Protein AF-A0A8T6RR14-F1 (afdb_monomer)

Secondary structure (DSSP, 8-state):
-TTS-HHHHHHHHHHHHHHHHHHHHHHHHHS---EEEEEE-S-----TT-SEEEEEE----TT---EEEEEEEEE--TT--EEEEEEEHHHHHHHHHH--GGG---SEEEEGGGS-S-SSEEEEE----SS--SEEEEEEESS------EEEEEEEEE-THHHHHHHHHHHHHHHHHHHHHHH--HHHHHHHHHHHHHHHHHHHHHHHTTS-GGG-HHHHHHHHHTT-----HIIIIIHHHHHHHHTTPPTTSTTSTT--S-HHHHHHHHHHHTSSS-GGGGGHHHHHHHHHHHHHHHHHHHHHH--HHHHHHHHHHHHT-HIIIIIIIIS--THHHHHHHHHHHHHHHHTT-HHHHHHHHHHHHHH-GGGGGHHHHHHHHHHHHSTT--HHHHHHHHHHHHHHHHHHHHHHHHHHHHHHHHHHIIIIII---S-HHHHHS---STTSPBPHHHHHHHTT--HHHHHHHHHHHHTTHHHHHHHHHHHHHHHHHHHHHHHH--S--THHHHHHHHHHHHHHHHHHHHHHHH-TT-B-GGGGGGTHHHHHHS--GGGS-THHHHH-TT------GGGGHHHHHHHHHHHS-HHHHHHHHHHHHHHHHHHHHHHHHHHHHHHHHHHHHHTS----

Foldseek 3Di:
DVPDDPVVVLVVLLVQLVVLQVQLQVLCLLQPWAKDKDFPPPFPQDPLVAQKDKDKDFPPNPQAWKFKFKWKKKQDAPPWKKKKFKAFPVLVVVCVPVVDPVPGDTLDIDTPVPDPDDRMDGDGDGDTDTPGGIIMIMMGTPPSDSDGMGMMMIMIMDDPSNLVSLVSQLSSLLSNLVSQLVVDDFLSNLLSVLLSLLSSLLSVLSNCVRPDVVNVCVVVVVCVLLLFLQDLCLSPQLNNLLVCVVVVNDPLDPSNPQQQFALVLSVLLNVQVVPSGHSSSSLVLLSVLLSLLLVLLLLLLCLLQVDRVLSSQLSNLSSPFPLSRPLRRNSSDLLSNLLSLLSVLLSCLSVVVLLVSLLSLLVSCNGPVLSVLCLLLSLVLNLLLPPPDDPVVSVVSSVSSVCSSVVSNCVSCVVCCVPPVPSCCCSHPLVLVDDLVNQLDQPPDSPQADELLNLCVVVPHDPVVSSVLSVCLSVCVQLCVQSVVLSVVLVVVSVVVVVQDPDPDPSVSSLSSLSSLLSQLSNLLSCQHRHSSHHDLSSCSSVSSSCSSCLPLVPSVSVVSNVVVDDDDDDDPSSCVVSVLSVCLSSDNNNVSNVSSVVVVVVSVVSVVVVVVVVVVVSVVVVVVVPPDPDD

Mean predicted aligned error: 7.52 Å

Solvent-accessible surface area (backbone atoms only — not comparable to full-atom values): 33334 Å² total; per-residue (Å²): 126,91,82,67,54,71,70,54,56,41,51,50,40,33,51,54,12,49,49,28,30,51,54,14,48,50,46,41,54,77,56,52,45,52,67,50,48,52,68,50,81,63,68,55,76,60,51,94,89,40,62,49,46,80,44,81,46,72,74,84,57,90,92,52,72,37,34,46,32,41,43,40,38,32,38,44,60,100,83,59,52,39,38,39,34,35,24,41,51,68,40,47,51,46,40,76,72,65,76,44,75,89,82,49,77,52,80,38,82,45,59,54,86,81,56,86,91,55,83,43,52,75,48,80,46,85,48,76,54,67,74,63,64,40,34,32,42,36,41,33,48,76,66,78,66,92,66,62,49,43,43,33,37,39,36,22,32,36,40,80,65,48,53,57,18,24,50,27,29,26,53,10,34,46,37,28,21,53,30,43,33,72,71,41,64,74,60,58,14,56,48,31,44,38,48,22,56,37,50,26,36,36,30,51,32,60,46,50,63,50,51,55,70,87,77,34,55,71,62,46,52,53,30,59,78,33,46,44,82,80,70,56,52,37,69,60,46,49,50,31,51,26,54,39,43,76,72,67,48,62,86,54,37,85,84,43,72,87,55,59,55,23,65,52,38,57,57,53,37,25,59,36,56,70,40,98,52,45,69,66,45,44,40,46,61,21,42,53,21,44,54,50,34,33,51,47,43,24,51,44,35,30,71,62,40,75,33,64,68,58,10,42,48,25,20,48,50,32,47,70,21,55,44,40,41,44,33,25,24,39,51,38,37,75,48,24,43,28,38,23,27,44,54,49,14,54,42,27,44,73,72,68,38,49,68,58,13,29,36,32,34,18,53,10,24,26,36,31,62,75,46,53,72,49,48,67,56,53,51,52,50,56,52,63,57,52,73,90,62,52,71,69,55,40,51,52,49,50,52,51,43,51,47,44,22,51,48,42,41,48,63,67,40,40,69,44,52,73,76,38,40,66,44,39,45,41,37,53,71,60,56,64,83,55,49,57,64,64,44,63,49,75,57,84,51,94,85,46,47,49,35,61,38,45,56,45,54,76,73,66,53,57,65,74,56,39,53,51,45,17,49,34,22,58,68,38,47,51,32,52,49,55,49,48,51,53,51,51,52,50,54,51,55,51,51,54,56,64,75,75,52,90,68,94,55,80,71,56,50,58,54,54,52,53,50,49,45,54,50,48,48,53,49,50,50,40,46,34,46,26,33,60,80,20,29,54,78,57,61,48,41,58,40,40,60,44,46,24,70,54,37,50,68,95,39,76,52,51,58,57,53,53,69,44,88,75,68,81,83,72,94,55,80,70,55,44,48,61,49,52,51,45,46,50,45,50,48,29,46,77,83,52,24,56,55,52,52,50,54,52,50,50,51,52,50,53,58,52,50,55,56,55,52,53,53,52,53,53,56,52,52,53,56,50,62,72,64,52,76,82,81,126

pLDDT: mean 83.2, std 13.74, range [46.97, 98.69]

Radius of gyration: 28.28 Å; Cα contacts (8 Å, |Δi|>4): 924; chains: 1; bounding box: 77×68×97 Å

Structure (mmCIF, N/CA/C/O backbone):
data_AF-A0A8T6RR14-F1
#
_entry.id   AF-A0A8T6RR14-F1
#
loop_
_atom_site.group_PDB
_atom_site.id
_atom_site.type_symbol
_atom_site.label_atom_id
_atom_site.label_alt_id
_atom_site.label_comp_id
_atom_site.label_asym_id
_atom_site.label_entity_id
_atom_site.label_seq_id
_atom_site.pdbx_PDB_ins_code
_atom_site.Cartn_x
_atom_site.Cartn_y
_atom_site.Cartn_z
_atom_site.occupancy
_atom_site.B_iso_or_equiv
_atom_site.auth_seq_id
_atom_site.auth_comp_id
_atom_site.auth_asym_id
_atom_site.auth_atom_id
_atom_site.pdbx_PDB_model_num
ATOM 1 N N . MET A 1 1 ? 15.554 -43.488 15.156 1.00 54.38 1 MET A N 1
ATOM 2 C CA . MET A 1 1 ? 15.173 -42.051 15.173 1.00 54.38 1 MET A CA 1
ATOM 3 C C . MET A 1 1 ? 14.606 -41.570 16.519 1.00 54.38 1 MET A C 1
ATOM 5 O O . MET A 1 1 ? 14.441 -40.368 16.680 1.00 54.38 1 MET A O 1
ATOM 9 N N . GLU A 1 2 ? 14.389 -42.436 17.517 1.00 57.50 2 GLU A N 1
ATOM 10 C CA . GLU A 1 2 ? 13.802 -42.056 18.822 1.00 57.50 2 GLU A CA 1
ATOM 11 C C . GLU A 1 2 ? 14.729 -41.247 19.758 1.00 57.50 2 GLU A C 1
ATOM 13 O O . GLU A 1 2 ? 14.264 -40.693 20.749 1.00 57.50 2 GLU A O 1
ATOM 18 N N . GLY A 1 3 ? 16.019 -41.098 19.429 1.00 70.62 3 GLY A N 1
ATOM 19 C CA . GLY A 1 3 ? 16.991 -40.353 20.249 1.00 70.62 3 GLY A CA 1
ATOM 20 C C . GLY A 1 3 ? 17.164 -38.863 19.913 1.00 70.62 3 GLY A C 1
ATOM 21 O O . GLY A 1 3 ? 17.865 -38.151 20.631 1.00 70.62 3 GLY A O 1
ATOM 22 N N . LEU A 1 4 ? 16.562 -38.351 18.830 1.00 73.12 4 LEU A N 1
ATOM 23 C CA . LEU A 1 4 ? 16.718 -36.939 18.459 1.00 73.12 4 LEU A CA 1
ATOM 24 C C . LEU A 1 4 ? 15.768 -36.061 19.279 1.00 73.12 4 LEU A C 1
ATOM 26 O O . LEU A 1 4 ? 14.560 -36.019 19.051 1.00 73.12 4 LEU A O 1
ATOM 30 N N . ASN A 1 5 ? 16.337 -35.307 20.223 1.00 90.69 5 ASN A N 1
ATOM 31 C CA . ASN A 1 5 ? 15.611 -34.309 21.003 1.00 90.69 5 ASN A CA 1
ATOM 32 C C . ASN A 1 5 ? 14.842 -33.360 20.060 1.00 90.69 5 ASN A C 1
ATOM 34 O O . ASN A 1 5 ? 15.451 -32.674 19.236 1.00 90.69 5 ASN A O 1
ATOM 38 N N . LYS A 1 6 ? 13.509 -33.273 20.204 1.00 89.44 6 LYS A N 1
ATOM 39 C CA . LYS A 1 6 ? 12.626 -32.401 19.398 1.00 89.44 6 LYS A CA 1
ATOM 40 C C . LYS A 1 6 ? 13.130 -30.953 19.313 1.00 89.44 6 LYS A C 1
ATOM 42 O O . LYS A 1 6 ? 12.896 -30.276 18.316 1.00 89.44 6 LYS A O 1
ATOM 47 N N . LYS A 1 7 ? 13.838 -30.466 20.341 1.00 87.94 7 LYS A N 1
ATOM 48 C CA . LYS A 1 7 ? 14.460 -29.131 20.358 1.00 87.94 7 LYS A CA 1
ATOM 49 C C . LYS A 1 7 ? 15.581 -28.989 19.320 1.00 87.94 7 LYS A C 1
ATOM 51 O O . LYS A 1 7 ? 15.705 -27.924 18.718 1.00 87.94 7 LYS A O 1
ATOM 56 N N . ASN A 1 8 ? 16.363 -30.043 19.094 1.00 93.56 8 ASN A N 1
ATOM 57 C CA . ASN A 1 8 ? 17.458 -30.048 18.125 1.00 93.56 8 ASN A CA 1
ATOM 58 C C . ASN A 1 8 ? 16.921 -30.042 16.692 1.00 93.56 8 ASN A C 1
ATOM 60 O O . ASN A 1 8 ? 17.394 -29.249 15.888 1.00 93.56 8 ASN A O 1
ATOM 64 N N . ILE A 1 9 ? 15.867 -30.817 16.405 1.00 92.88 9 ILE A N 1
ATOM 65 C CA . ILE A 1 9 ? 15.224 -30.847 15.077 1.00 92.88 9 ILE A CA 1
ATOM 66 C C . ILE A 1 9 ? 14.752 -29.444 14.663 1.00 92.88 9 ILE A C 1
ATOM 68 O O . ILE A 1 9 ? 15.047 -28.991 13.561 1.00 92.88 9 ILE A O 1
ATOM 72 N N . LYS A 1 10 ? 14.086 -28.714 15.570 1.00 92.31 10 LYS A N 1
ATOM 73 C CA . LYS A 1 10 ? 13.610 -27.344 15.299 1.00 92.31 10 LYS A CA 1
ATOM 74 C C . LYS A 1 10 ? 14.753 -26.376 14.988 1.00 92.31 10 LYS A C 1
ATOM 76 O O . LYS A 1 10 ? 14.652 -25.594 14.048 1.00 92.31 10 LYS A O 1
ATOM 81 N N . LYS A 1 11 ? 15.836 -26.421 15.773 1.00 95.19 11 LYS A N 1
ATOM 82 C CA . LYS A 1 11 ? 17.019 -25.573 15.556 1.00 95.19 11 LYS A CA 1
ATOM 83 C C . LYS A 1 11 ? 17.691 -25.880 14.221 1.00 95.19 11 LYS A C 1
ATOM 85 O O . LYS A 1 11 ? 18.004 -24.948 13.492 1.00 95.19 11 LYS A O 1
ATOM 90 N N . ILE A 1 12 ? 17.866 -27.164 13.905 1.00 95.75 12 ILE A N 1
ATOM 91 C CA . ILE A 1 12 ? 18.434 -27.610 12.629 1.00 95.75 12 ILE A CA 1
ATOM 92 C C . ILE A 1 12 ? 17.582 -27.085 11.473 1.00 95.75 12 ILE A C 1
ATOM 94 O O . ILE A 1 12 ? 18.129 -26.477 10.565 1.00 95.75 12 ILE A O 1
ATOM 98 N N . GLY A 1 13 ? 16.253 -27.216 11.539 1.00 96.00 13 GLY A N 1
ATOM 99 C CA . GLY A 1 13 ? 15.366 -26.692 10.498 1.00 96.00 13 GLY A CA 1
ATOM 100 C C . GLY A 1 13 ? 15.483 -25.175 10.298 1.00 96.00 13 GLY A C 1
ATOM 101 O O . GLY A 1 13 ? 15.555 -24.718 9.161 1.00 96.00 13 GLY A O 1
ATOM 102 N N . ILE A 1 14 ? 15.573 -24.387 11.379 1.00 96.69 14 ILE A N 1
ATOM 103 C CA . ILE A 1 14 ? 15.803 -22.932 11.277 1.00 96.69 14 ILE A CA 1
ATOM 104 C C . ILE A 1 14 ? 17.158 -22.638 10.620 1.00 96.69 14 ILE A C 1
ATOM 106 O O . ILE A 1 14 ? 17.216 -21.808 9.720 1.00 96.69 14 ILE A O 1
ATOM 110 N N . ILE A 1 15 ? 18.230 -23.320 11.037 1.00 97.56 15 ILE A N 1
ATOM 111 C CA . ILE A 1 15 ? 19.572 -23.131 10.465 1.00 97.56 15 ILE A CA 1
ATOM 112 C C . ILE A 1 15 ? 19.576 -23.483 8.975 1.00 97.56 15 ILE A C 1
ATOM 114 O O . ILE A 1 15 ? 20.049 -22.686 8.174 1.00 97.56 15 ILE A O 1
ATOM 118 N N . VAL A 1 16 ? 19.003 -24.628 8.592 1.00 97.44 16 VAL A N 1
ATOM 119 C CA . VAL A 1 16 ? 18.897 -25.061 7.188 1.00 97.44 16 VAL A CA 1
ATOM 120 C C . VAL A 1 16 ? 18.146 -24.026 6.355 1.00 97.44 16 VAL A C 1
ATOM 122 O O . VAL A 1 16 ? 18.618 -23.637 5.291 1.00 97.44 16 VAL A O 1
ATOM 125 N N . GLY A 1 17 ? 17.012 -23.524 6.847 1.00 97.19 17 GLY A N 1
ATOM 126 C CA . GLY A 1 17 ? 16.274 -22.500 6.116 1.00 97.19 17 GLY A CA 1
ATOM 127 C C . GLY A 1 17 ? 17.018 -21.159 6.030 1.00 97.19 17 GLY A C 1
ATOM 128 O O . GLY A 1 17 ? 16.932 -20.501 4.998 1.00 97.19 17 GLY A O 1
ATOM 129 N N . ILE A 1 18 ? 17.795 -20.769 7.054 1.00 97.12 18 ILE A N 1
ATOM 130 C CA . ILE A 1 18 ? 18.667 -19.577 6.996 1.00 97.12 18 ILE A CA 1
ATOM 131 C C . ILE A 1 18 ? 19.744 -19.764 5.932 1.00 97.12 18 ILE A C 1
ATOM 133 O O . ILE A 1 18 ? 19.962 -18.853 5.139 1.00 97.12 18 ILE A O 1
ATOM 137 N N . VAL A 1 19 ? 20.378 -20.939 5.887 1.00 97.56 19 VAL A N 1
ATOM 138 C CA . VAL A 1 19 ? 21.362 -21.274 4.852 1.00 97.56 19 VAL A CA 1
ATOM 139 C C . VAL A 1 19 ? 20.723 -21.143 3.471 1.00 97.56 19 VAL A C 1
ATOM 141 O O . VAL A 1 19 ? 21.263 -20.421 2.646 1.00 97.56 19 VAL A O 1
ATOM 144 N N . PHE A 1 20 ? 19.538 -21.719 3.239 1.00 97.12 20 PHE A N 1
ATOM 145 C CA . PHE A 1 20 ? 18.843 -21.576 1.955 1.00 97.12 20 PHE A CA 1
ATOM 146 C C . PHE A 1 20 ? 18.529 -20.122 1.587 1.00 97.12 20 PHE A C 1
ATOM 148 O O . PHE A 1 20 ? 18.784 -19.732 0.449 1.00 97.12 20 PHE A O 1
ATOM 155 N N . ILE A 1 21 ? 18.045 -19.300 2.529 1.00 95.12 21 ILE A N 1
ATOM 156 C CA . ILE A 1 21 ? 17.806 -17.877 2.249 1.00 95.12 21 ILE A CA 1
ATOM 157 C C . ILE A 1 21 ? 19.115 -17.165 1.903 1.00 95.12 21 ILE A C 1
ATOM 159 O O . ILE A 1 21 ? 19.169 -16.462 0.901 1.00 95.12 21 ILE A O 1
ATOM 163 N N . ILE A 1 22 ? 20.170 -17.341 2.703 1.00 94.44 22 ILE A N 1
ATOM 164 C CA . ILE A 1 22 ? 21.459 -16.676 2.474 1.00 94.44 22 ILE A CA 1
ATOM 165 C C . ILE A 1 22 ? 22.046 -17.106 1.130 1.00 94.44 22 ILE A C 1
ATOM 167 O O . ILE A 1 22 ? 22.449 -16.251 0.351 1.00 94.44 22 ILE A O 1
ATOM 171 N N . THR A 1 23 ? 22.048 -18.402 0.818 1.00 94.06 23 THR A N 1
ATOM 172 C CA . THR A 1 23 ? 22.520 -18.914 -0.472 1.00 94.06 23 THR A CA 1
ATOM 173 C C . THR A 1 23 ? 21.694 -18.345 -1.631 1.00 94.06 23 THR A C 1
ATOM 175 O O . THR A 1 23 ? 22.265 -17.886 -2.616 1.00 94.06 23 THR A O 1
ATOM 178 N N . GLY A 1 24 ? 20.364 -18.301 -1.505 1.00 91.88 24 GLY A N 1
ATOM 179 C CA . GLY A 1 24 ? 19.484 -17.703 -2.511 1.00 91.88 24 GLY A CA 1
ATOM 180 C C . GLY A 1 24 ? 19.708 -16.197 -2.703 1.00 91.88 24 GLY A C 1
ATOM 181 O O . GLY A 1 24 ? 19.716 -15.715 -3.837 1.00 91.88 24 GLY A O 1
ATOM 182 N N . LEU A 1 25 ? 19.955 -15.455 -1.617 1.00 89.69 25 LEU A N 1
ATOM 183 C CA . LEU A 1 25 ? 20.309 -14.034 -1.669 1.00 89.69 25 LEU A CA 1
ATOM 184 C C . LEU A 1 25 ? 21.674 -13.828 -2.328 1.00 89.69 25 LEU A C 1
ATOM 186 O O . LEU A 1 25 ? 21.777 -12.991 -3.215 1.00 89.69 25 LEU A O 1
ATOM 190 N N . ILE A 1 26 ? 22.686 -14.617 -1.956 1.00 89.12 26 ILE A N 1
ATOM 191 C CA . ILE A 1 26 ? 24.033 -14.551 -2.539 1.00 89.12 26 ILE A CA 1
ATOM 192 C C . ILE A 1 26 ? 23.972 -14.779 -4.050 1.00 89.12 26 ILE A C 1
ATOM 194 O O . ILE A 1 26 ? 24.541 -13.996 -4.808 1.00 89.12 26 ILE A O 1
ATOM 198 N N . PHE A 1 27 ? 23.246 -15.803 -4.504 1.00 86.50 27 PHE A N 1
ATOM 199 C CA . PHE A 1 27 ? 23.068 -16.036 -5.936 1.00 86.50 27 PHE A CA 1
ATOM 200 C C . PHE A 1 27 ? 22.351 -14.870 -6.626 1.00 86.50 27 PHE A C 1
ATOM 202 O O . PHE A 1 27 ? 22.783 -14.463 -7.697 1.00 86.50 27 PHE A O 1
ATOM 209 N N . ASN A 1 28 ? 21.322 -14.286 -6.002 1.00 82.50 28 ASN A N 1
ATOM 210 C CA . ASN A 1 28 ? 20.652 -13.089 -6.526 1.00 82.50 28 ASN A CA 1
ATOM 211 C C . ASN A 1 28 ? 21.573 -11.861 -6.596 1.00 82.50 28 ASN A C 1
ATOM 213 O O . ASN A 1 28 ? 21.424 -11.048 -7.501 1.00 82.50 28 ASN A O 1
ATOM 217 N N . THR A 1 29 ? 22.496 -11.694 -5.645 1.00 81.12 29 THR A N 1
ATOM 218 C CA . THR A 1 29 ? 23.400 -10.534 -5.606 1.00 81.12 29 THR A CA 1
ATOM 219 C C . THR A 1 29 ? 24.615 -10.687 -6.516 1.00 81.12 29 THR A C 1
ATOM 221 O O . THR A 1 29 ? 25.064 -9.698 -7.078 1.00 81.12 29 THR A O 1
ATOM 224 N N . ILE A 1 30 ? 25.159 -11.904 -6.655 1.00 79.75 30 ILE A N 1
ATOM 225 C CA . ILE A 1 30 ? 26.333 -12.182 -7.504 1.00 79.75 30 ILE A CA 1
ATOM 226 C C . ILE A 1 30 ? 25.938 -12.258 -8.979 1.00 79.75 30 ILE A C 1
ATOM 228 O O . ILE A 1 30 ? 26.713 -11.857 -9.843 1.00 79.75 30 ILE A O 1
ATOM 232 N N . LEU A 1 31 ? 24.734 -12.756 -9.266 1.00 70.62 31 LEU A N 1
ATOM 233 C CA . LEU A 1 31 ? 24.168 -12.840 -10.609 1.00 70.62 31 LEU A CA 1
ATOM 234 C C . LEU A 1 31 ? 22.990 -11.868 -10.706 1.00 70.62 31 LEU A C 1
ATOM 236 O O . LEU A 1 31 ? 21.848 -12.325 -10.829 1.00 70.62 31 LEU A O 1
ATOM 240 N N . PRO A 1 32 ? 23.224 -10.547 -10.566 1.00 60.16 32 PRO A N 1
ATOM 241 C CA . PRO A 1 32 ? 22.136 -9.596 -10.515 1.00 60.16 32 PRO A CA 1
ATOM 242 C C . PRO A 1 32 ? 21.355 -9.687 -11.818 1.00 60.16 32 PRO A C 1
ATOM 244 O O . PRO A 1 32 ? 21.871 -9.411 -12.901 1.00 60.16 32 PRO A O 1
ATOM 247 N N . SER A 1 33 ? 20.084 -10.061 -11.708 1.00 60.75 33 SER A N 1
ATOM 248 C CA . SER A 1 33 ? 19.150 -9.778 -12.778 1.00 60.75 33 SER A CA 1
ATOM 249 C C . SER A 1 33 ? 19.030 -8.262 -12.857 1.00 60.75 33 SER A C 1
ATOM 251 O O . SER A 1 33 ? 18.470 -7.632 -11.952 1.00 60.75 33 SER A O 1
ATOM 253 N N . LYS A 1 34 ? 19.590 -7.656 -13.902 1.00 65.50 34 LYS A N 1
ATOM 254 C CA . LYS A 1 34 ? 19.359 -6.241 -14.166 1.00 65.50 34 LYS A CA 1
ATOM 255 C C . LYS A 1 34 ? 17.989 -6.145 -14.823 1.00 65.50 34 LYS A C 1
ATOM 257 O O . LYS A 1 34 ? 17.815 -6.526 -15.976 1.00 65.50 34 LYS A O 1
ATOM 262 N N . PHE A 1 35 ? 17.010 -5.716 -14.038 1.00 61.47 35 PHE A N 1
ATOM 263 C CA . PHE A 1 35 ? 15.767 -5.174 -14.562 1.00 61.47 35 PHE A CA 1
ATOM 264 C C . PHE A 1 35 ? 15.958 -3.667 -14.595 1.00 61.47 35 PHE A C 1
ATOM 266 O O . PHE A 1 35 ? 16.121 -3.060 -13.536 1.00 61.47 35 PHE A O 1
ATOM 273 N N . SER A 1 36 ? 15.968 -3.079 -15.784 1.00 61.66 36 SER A N 1
ATOM 274 C CA . SER A 1 36 ? 15.975 -1.629 -15.923 1.00 61.66 36 SER A CA 1
ATOM 275 C C . SER A 1 36 ? 14.876 -1.221 -16.885 1.00 61.66 36 SER A C 1
ATOM 277 O O . SER A 1 36 ? 14.639 -1.862 -17.915 1.00 61.66 36 SER A O 1
ATOM 279 N N . ARG A 1 37 ? 14.181 -0.153 -16.502 1.00 62.88 37 ARG A N 1
ATOM 280 C CA . ARG A 1 37 ? 13.281 0.569 -17.382 1.00 62.88 37 ARG A CA 1
ATOM 281 C C . ARG A 1 37 ? 13.980 1.864 -17.744 1.00 62.88 37 ARG A C 1
ATOM 283 O O . ARG A 1 37 ? 14.192 2.705 -16.877 1.00 62.88 37 ARG A O 1
ATOM 290 N N . VAL A 1 38 ? 14.247 2.050 -19.026 1.00 61.09 38 VAL A N 1
ATOM 291 C CA . VAL A 1 38 ? 14.665 3.352 -19.535 1.00 61.09 38 VAL A CA 1
ATOM 292 C C . VAL A 1 38 ? 13.467 3.936 -20.254 1.00 61.09 38 VAL A C 1
ATOM 294 O O . VAL A 1 38 ? 13.011 3.432 -21.282 1.00 61.09 38 VAL A O 1
ATOM 297 N N . HIS A 1 39 ? 12.899 4.968 -19.644 1.00 56.19 39 HIS A N 1
ATOM 298 C CA . HIS A 1 39 ? 11.883 5.783 -20.277 1.00 56.19 39 HIS A CA 1
ATOM 299 C C . HIS A 1 39 ? 12.494 7.153 -20.525 1.00 56.19 39 HIS A C 1
ATOM 301 O O . HIS A 1 39 ? 12.550 7.980 -19.619 1.00 56.19 39 HIS A O 1
ATOM 307 N N . ASN A 1 40 ? 12.980 7.357 -21.745 1.00 55.91 40 ASN A N 1
ATOM 308 C CA . ASN A 1 40 ? 13.403 8.669 -22.190 1.00 55.91 40 ASN A CA 1
ATOM 309 C C . ASN A 1 40 ? 12.184 9.335 -22.818 1.00 55.91 40 ASN A C 1
ATOM 311 O O . ASN A 1 40 ? 11.784 9.014 -23.930 1.00 55.91 40 ASN A O 1
ATOM 315 N N . SER A 1 41 ? 11.574 10.244 -22.062 1.00 47.22 41 SER A N 1
ATOM 316 C CA . SER A 1 41 ? 10.627 11.219 -22.606 1.00 47.22 41 SER A CA 1
ATOM 317 C C . SER A 1 41 ? 11.342 12.430 -23.207 1.00 47.22 41 SER A C 1
ATOM 319 O O . SER A 1 41 ? 10.693 13.411 -23.554 1.00 47.22 41 SER A O 1
ATOM 321 N N . GLU A 1 42 ? 12.678 12.419 -23.239 1.00 48.53 42 GLU A N 1
ATOM 322 C CA . GLU A 1 42 ? 13.423 13.431 -23.970 1.00 48.53 42 GLU A CA 1
ATOM 323 C C . GLU A 1 42 ? 13.129 13.227 -25.446 1.00 48.53 42 GLU A C 1
ATOM 325 O O . GLU A 1 42 ? 13.351 12.146 -25.996 1.00 48.53 42 GLU A O 1
ATOM 330 N N . SER A 1 43 ? 12.575 14.271 -26.055 1.00 47.91 43 SER A N 1
ATOM 331 C CA . SER A 1 43 ? 12.404 14.339 -27.488 1.00 47.91 43 SER A CA 1
ATOM 332 C C . SER A 1 43 ? 13.763 14.126 -28.125 1.00 47.91 43 SER A C 1
ATOM 334 O O . SER A 1 43 ? 14.637 14.989 -28.013 1.00 47.91 43 SER A O 1
ATOM 336 N N . LEU A 1 44 ? 13.954 12.974 -28.755 1.00 53.44 44 LEU A N 1
ATOM 337 C CA . LEU A 1 44 ? 15.126 12.769 -29.578 1.00 53.44 44 LEU A CA 1
ATOM 338 C C . LEU A 1 44 ? 15.000 13.706 -30.765 1.00 53.44 44 LEU A C 1
ATOM 340 O O . LEU A 1 44 ? 14.264 13.432 -31.708 1.00 53.44 44 LEU A O 1
ATOM 344 N N . THR A 1 45 ? 15.702 14.829 -30.709 1.00 51.38 45 THR A N 1
ATOM 345 C CA . THR A 1 45 ? 16.090 15.514 -31.931 1.00 51.38 45 THR A CA 1
ATOM 346 C C . THR A 1 45 ? 17.093 14.592 -32.602 1.00 51.38 45 THR A C 1
ATOM 348 O O . THR A 1 45 ? 18.232 14.481 -32.138 1.00 51.38 45 THR A O 1
ATOM 351 N N . LEU A 1 46 ? 16.633 13.860 -33.620 1.00 56.97 46 LEU A N 1
ATOM 352 C CA . LEU A 1 46 ? 17.521 13.161 -34.543 1.00 56.97 46 LEU A CA 1
ATOM 353 C C . LEU A 1 46 ? 18.581 14.167 -34.996 1.00 56.97 46 LEU A C 1
ATOM 355 O O . LEU A 1 46 ? 18.271 15.337 -35.235 1.00 56.97 46 LEU A O 1
ATOM 359 N N . ASN A 1 47 ? 19.837 13.736 -35.021 1.00 56.78 47 ASN A N 1
ATOM 360 C CA . ASN A 1 47 ? 20.899 14.567 -35.559 1.00 56.78 47 ASN A CA 1
ATOM 361 C C . ASN A 1 47 ? 20.527 14.830 -37.027 1.00 56.78 47 ASN A C 1
ATOM 363 O O . ASN A 1 47 ? 20.287 13.870 -37.748 1.00 56.78 47 ASN A O 1
ATOM 367 N N . GLU A 1 48 ? 20.413 16.087 -37.470 1.00 58.00 48 GLU A N 1
ATOM 368 C CA . GLU A 1 48 ? 19.882 16.405 -38.816 1.00 58.00 48 GLU A CA 1
ATOM 369 C C . GLU A 1 48 ? 20.687 15.748 -39.958 1.00 58.00 48 GLU A C 1
ATOM 371 O O . GLU A 1 48 ? 20.193 15.621 -41.076 1.00 58.00 48 GLU A O 1
ATOM 376 N N . GLU A 1 49 ? 21.920 15.318 -39.671 1.00 68.75 49 GLU A N 1
ATOM 377 C CA . GLU A 1 49 ? 22.811 14.623 -40.605 1.00 68.75 49 GLU A CA 1
ATOM 378 C C . GLU A 1 49 ? 22.644 13.090 -40.589 1.00 68.75 49 GLU A C 1
ATOM 380 O O . GLU A 1 49 ? 22.884 12.443 -41.606 1.00 68.75 49 GLU A O 1
ATOM 385 N N . ASP A 1 50 ? 22.174 12.511 -39.480 1.00 66.00 50 ASP A N 1
ATOM 386 C CA . ASP A 1 50 ? 22.108 11.070 -39.248 1.00 66.00 50 ASP A CA 1
ATOM 387 C C . ASP A 1 50 ? 20.657 10.679 -38.926 1.00 66.00 50 ASP A C 1
ATOM 389 O O . ASP A 1 50 ? 20.181 10.864 -37.806 1.00 66.00 50 ASP A O 1
ATOM 393 N N . ASN A 1 51 ? 19.930 10.111 -39.893 1.00 77.88 51 ASN A N 1
ATOM 394 C CA . ASN A 1 51 ? 18.522 9.676 -39.776 1.00 77.88 51 ASN A CA 1
ATOM 395 C C . ASN A 1 51 ? 18.280 8.524 -38.767 1.00 77.88 51 ASN A C 1
ATOM 397 O O . ASN A 1 51 ? 17.338 7.737 -38.906 1.00 77.88 51 ASN A O 1
ATOM 401 N N . TYR A 1 52 ? 19.140 8.365 -37.763 1.00 82.38 52 TYR A N 1
ATOM 402 C CA . TYR A 1 52 ? 19.092 7.286 -36.798 1.00 82.38 52 TYR A CA 1
ATOM 403 C C . TYR A 1 52 ? 19.452 7.731 -35.377 1.00 82.38 52 TYR A C 1
ATOM 405 O O . TYR A 1 52 ? 20.118 8.734 -35.137 1.00 82.38 52 TYR A O 1
ATOM 413 N N . TYR A 1 53 ? 19.031 6.926 -34.406 1.00 80.75 53 TYR A N 1
ATOM 414 C CA . TYR A 1 53 ? 19.364 7.076 -32.999 1.00 80.75 53 TYR A CA 1
ATOM 415 C C . TYR A 1 53 ? 19.872 5.760 -32.420 1.00 80.75 53 TYR A C 1
ATOM 417 O O . TYR A 1 53 ? 19.315 4.697 -32.694 1.00 80.75 53 TYR A O 1
ATOM 425 N N . VAL A 1 54 ? 20.914 5.828 -31.590 1.00 82.25 54 VAL A N 1
ATOM 426 C CA . VAL A 1 54 ? 21.555 4.648 -31.002 1.00 82.25 54 VAL A CA 1
ATOM 427 C C . VAL A 1 54 ? 21.400 4.645 -29.493 1.00 82.25 54 VAL A C 1
ATOM 429 O O . VAL A 1 54 ? 21.832 5.562 -28.797 1.00 82.25 54 VAL A O 1
ATOM 432 N N . ILE A 1 55 ? 20.880 3.540 -28.973 1.00 82.94 55 ILE A N 1
ATOM 433 C CA . ILE A 1 55 ? 20.867 3.231 -27.548 1.00 82.94 55 ILE A CA 1
ATOM 434 C C . ILE A 1 55 ? 21.840 2.087 -27.318 1.00 82.94 55 ILE A C 1
ATOM 436 O O . ILE A 1 55 ? 21.614 0.974 -27.787 1.00 82.94 55 ILE A O 1
ATOM 440 N N . SER A 1 56 ? 22.900 2.339 -26.558 1.00 83.38 56 SER A N 1
ATOM 441 C CA . SER A 1 56 ? 23.787 1.277 -26.093 1.00 83.38 56 SER A CA 1
ATOM 442 C C . SER A 1 56 ? 23.283 0.722 -24.764 1.00 83.38 56 SER A C 1
ATOM 444 O O . SER A 1 56 ? 23.149 1.451 -23.780 1.00 83.38 56 SER A O 1
ATOM 446 N N . ILE A 1 57 ? 23.017 -0.579 -24.732 1.00 81.25 57 ILE A N 1
ATOM 447 C CA . ILE A 1 57 ? 22.747 -1.348 -23.525 1.00 81.25 57 ILE A CA 1
ATOM 448 C C . ILE A 1 57 ? 23.939 -2.271 -23.320 1.00 81.25 57 ILE A C 1
ATOM 450 O O . ILE A 1 57 ? 24.074 -3.291 -23.993 1.00 81.25 57 ILE A O 1
ATOM 454 N N . ASP A 1 58 ? 24.801 -1.920 -22.371 1.00 79.31 58 ASP A N 1
ATOM 455 C CA . ASP A 1 58 ? 25.862 -2.816 -21.927 1.00 79.31 58 ASP A CA 1
ATOM 456 C C . ASP A 1 58 ? 25.348 -3.680 -20.761 1.00 79.31 58 ASP A C 1
ATOM 458 O O . ASP A 1 58 ? 25.108 -3.165 -19.657 1.00 79.31 58 ASP A O 1
ATOM 462 N N . PRO A 1 59 ? 25.129 -4.988 -20.982 1.00 66.94 59 PRO A N 1
ATOM 463 C CA . PRO A 1 59 ? 24.731 -5.891 -19.919 1.00 66.94 59 PRO A CA 1
ATOM 464 C C . PRO A 1 59 ? 25.855 -6.102 -18.893 1.00 66.94 59 PRO A C 1
ATOM 466 O O . PRO A 1 59 ? 25.530 -6.399 -17.748 1.00 66.94 59 PRO A O 1
ATOM 469 N N . ASN A 1 60 ? 27.133 -5.928 -19.270 1.00 65.94 60 ASN A N 1
ATOM 470 C CA . ASN A 1 60 ? 28.351 -6.144 -18.473 1.00 65.94 60 ASN A CA 1
ATOM 471 C C . ASN A 1 60 ? 28.213 -7.184 -17.338 1.00 65.94 60 ASN A C 1
ATOM 473 O O . ASN A 1 60 ? 28.308 -6.859 -16.152 1.00 65.94 60 ASN A O 1
ATOM 477 N N . ILE A 1 61 ? 27.969 -8.451 -17.698 1.00 65.31 61 ILE A N 1
ATOM 478 C CA . ILE A 1 61 ? 27.850 -9.562 -16.738 1.00 65.31 61 ILE A CA 1
ATOM 479 C C . ILE A 1 61 ? 29.038 -10.514 -16.881 1.00 65.31 61 ILE A C 1
ATOM 481 O O . ILE A 1 61 ? 28.864 -11.641 -17.329 1.00 65.31 61 ILE A O 1
ATOM 485 N N . ASN A 1 62 ? 30.248 -10.058 -16.528 1.00 68.44 62 ASN A N 1
ATOM 486 C CA . ASN A 1 62 ? 31.441 -10.872 -16.213 1.00 68.44 62 ASN A CA 1
ATOM 487 C C . ASN A 1 62 ? 31.552 -12.252 -16.922 1.00 68.44 62 ASN A C 1
ATOM 489 O O . ASN A 1 62 ? 31.778 -13.264 -16.260 1.00 68.44 62 ASN A O 1
ATOM 493 N N . HIS A 1 63 ? 31.391 -12.311 -18.251 1.00 70.62 63 HIS A N 1
ATOM 494 C CA . HIS A 1 63 ? 31.452 -13.539 -19.070 1.00 70.62 63 HIS A CA 1
ATOM 495 C C . HIS A 1 63 ? 30.510 -14.698 -18.668 1.00 70.62 63 HIS A C 1
ATOM 497 O O . HIS A 1 63 ? 30.790 -15.855 -18.979 1.00 70.62 63 HIS A O 1
ATOM 503 N N . ILE A 1 64 ? 29.413 -14.429 -17.961 1.00 74.31 64 ILE A N 1
ATOM 504 C CA . ILE A 1 64 ? 28.439 -15.459 -17.576 1.00 74.31 64 ILE A CA 1
ATOM 505 C C . ILE A 1 64 ? 27.373 -15.579 -18.662 1.00 74.31 64 ILE A C 1
ATOM 507 O O . ILE A 1 64 ? 26.845 -14.567 -19.106 1.00 74.31 64 ILE A O 1
ATOM 511 N N . ASP A 1 65 ? 26.992 -16.804 -19.029 1.00 76.88 65 ASP A N 1
ATOM 512 C CA . ASP A 1 65 ? 25.856 -17.034 -19.923 1.00 76.88 65 ASP A CA 1
ATOM 513 C C . ASP A 1 65 ? 24.576 -16.409 -19.344 1.00 76.88 65 ASP A C 1
ATOM 515 O O . ASP A 1 65 ? 24.097 -16.787 -18.267 1.00 76.88 65 ASP A O 1
ATOM 519 N N . TYR A 1 66 ? 23.992 -15.480 -20.094 1.00 75.56 66 TYR A N 1
ATOM 520 C CA . TYR A 1 66 ? 22.752 -14.809 -19.739 1.00 75.56 66 TYR A CA 1
ATOM 521 C C . TYR A 1 66 ? 21.750 -14.848 -20.893 1.00 75.56 66 TYR A C 1
ATOM 523 O O . TYR A 1 66 ? 22.099 -15.086 -22.048 1.00 75.56 66 TYR A O 1
ATOM 531 N N . GLU A 1 67 ? 20.487 -14.636 -20.552 1.00 77.12 67 GLU A N 1
ATOM 532 C CA . GLU A 1 67 ? 19.393 -14.421 -21.486 1.00 77.12 67 GLU A CA 1
ATOM 533 C C . GLU A 1 67 ? 18.976 -12.951 -21.392 1.00 77.12 67 GLU A C 1
ATOM 535 O O . GLU A 1 67 ? 18.656 -12.475 -20.301 1.00 77.12 67 GLU A O 1
ATOM 540 N N . PHE A 1 68 ? 19.032 -12.229 -22.512 1.00 78.75 68 PHE A N 1
ATOM 541 C CA . PHE A 1 68 ? 18.635 -10.824 -22.605 1.00 78.75 68 PHE A CA 1
ATOM 542 C C . PHE A 1 68 ? 17.298 -10.686 -23.294 1.00 78.75 68 PHE A C 1
ATOM 544 O O . PHE A 1 68 ? 17.194 -11.000 -24.472 1.00 78.75 68 PHE A O 1
ATOM 551 N N . LYS A 1 69 ? 16.322 -10.131 -22.590 1.00 77.31 69 LYS A N 1
ATOM 552 C CA . LYS A 1 69 ? 14.961 -9.958 -23.083 1.00 77.31 69 LYS A CA 1
ATOM 553 C C . LYS A 1 69 ? 14.636 -8.482 -23.109 1.00 77.31 69 LYS A C 1
ATOM 555 O O . LYS A 1 69 ? 15.032 -7.771 -22.190 1.00 77.31 69 LYS A O 1
ATOM 560 N N . ILE A 1 70 ? 13.905 -8.023 -24.121 1.00 79.06 70 ILE A N 1
ATOM 561 C CA . ILE A 1 70 ? 13.545 -6.612 -24.246 1.00 79.06 70 ILE A CA 1
ATOM 562 C C . ILE A 1 70 ? 12.119 -6.424 -24.766 1.00 79.06 70 ILE A C 1
ATOM 564 O O . ILE A 1 70 ? 11.757 -6.882 -25.840 1.00 79.06 70 ILE A O 1
ATOM 568 N N . ASP A 1 71 ? 11.319 -5.684 -24.015 1.00 74.12 71 ASP A N 1
ATOM 569 C CA . ASP A 1 71 ? 10.064 -5.118 -24.486 1.00 74.12 71 ASP A CA 1
ATOM 570 C C . ASP A 1 71 ? 10.329 -3.675 -24.939 1.00 74.12 71 ASP A C 1
ATOM 572 O O . ASP A 1 71 ? 10.802 -2.860 -24.142 1.00 74.12 71 ASP A O 1
ATOM 576 N N . PHE A 1 72 ? 10.020 -3.344 -26.194 1.00 74.44 72 PHE A N 1
ATOM 577 C CA . PHE A 1 72 ? 10.248 -2.018 -26.765 1.00 74.44 72 PHE A CA 1
ATOM 578 C C . PHE A 1 72 ? 8.923 -1.356 -27.144 1.00 74.44 72 PHE A C 1
ATOM 580 O O . PHE A 1 72 ? 8.093 -1.916 -27.854 1.00 74.44 72 PHE A O 1
ATOM 587 N N . TYR A 1 73 ? 8.724 -0.130 -26.687 1.00 73.56 73 TYR A N 1
ATOM 588 C CA . TYR A 1 73 ? 7.491 0.613 -26.889 1.00 73.56 73 TYR A CA 1
ATOM 589 C C . TYR A 1 73 ? 7.819 1.965 -27.486 1.00 73.56 73 TYR A C 1
ATOM 591 O O . TYR A 1 73 ? 8.661 2.689 -26.959 1.00 73.56 73 TYR A O 1
ATOM 599 N N . THR A 1 74 ? 7.133 2.329 -28.558 1.00 70.06 74 THR A N 1
ATOM 600 C CA . THR A 1 74 ? 7.301 3.636 -29.177 1.00 70.06 74 THR A CA 1
ATOM 601 C C . THR A 1 74 ? 5.954 4.182 -29.626 1.00 70.06 74 THR A C 1
ATOM 603 O O . THR A 1 74 ? 5.101 3.449 -30.117 1.00 70.06 74 THR A O 1
ATOM 606 N N . SER A 1 75 ? 5.721 5.470 -29.393 1.00 66.88 75 SER A N 1
ATOM 607 C CA . SER A 1 75 ? 4.629 6.185 -30.046 1.00 66.88 75 SER A CA 1
ATOM 608 C C . SER A 1 75 ? 5.222 6.912 -31.238 1.00 66.88 75 SER A C 1
ATOM 610 O O . SER A 1 75 ? 6.051 7.808 -31.061 1.00 66.88 75 SER A O 1
ATOM 612 N N . ILE A 1 76 ? 4.809 6.489 -32.420 1.00 65.12 76 ILE A N 1
ATOM 613 C CA . ILE A 1 76 ? 5.242 7.037 -33.697 1.00 65.12 76 ILE A CA 1
ATOM 614 C C . ILE A 1 76 ? 4.049 7.826 -34.236 1.00 65.12 76 ILE A C 1
ATOM 616 O O . ILE A 1 76 ? 2.912 7.375 -34.073 1.00 65.12 76 ILE A O 1
ATOM 620 N N . SER A 1 77 ? 4.273 9.017 -34.794 1.00 66.56 77 SER A N 1
ATOM 621 C CA . SER A 1 77 ? 3.183 9.745 -35.449 1.00 66.56 77 SER A CA 1
ATOM 622 C C . SER A 1 77 ? 2.697 8.957 -36.667 1.00 66.56 77 SER A C 1
ATOM 624 O O . SER A 1 77 ? 3.467 8.205 -37.260 1.00 66.56 77 SER A O 1
ATOM 626 N N . GLU A 1 78 ? 1.420 9.099 -37.038 1.00 64.12 78 GLU A N 1
ATOM 627 C CA . GLU A 1 78 ? 0.779 8.294 -38.098 1.00 64.12 78 GLU A CA 1
ATOM 628 C C . GLU A 1 78 ? 1.529 8.307 -39.445 1.00 64.12 78 GLU A C 1
ATOM 630 O O . GLU A 1 78 ? 1.322 7.418 -40.270 1.00 64.12 78 GLU A O 1
ATOM 635 N N . GLU A 1 79 ? 2.398 9.296 -39.660 1.00 65.62 79 GLU A N 1
ATOM 636 C CA . GLU A 1 79 ? 3.140 9.509 -40.899 1.00 65.62 79 GLU A CA 1
ATOM 637 C C . GLU A 1 79 ? 4.609 9.067 -40.834 1.00 65.62 79 GLU A C 1
ATOM 639 O O . GLU A 1 79 ? 5.291 9.187 -41.836 1.00 65.62 79 GLU A O 1
ATOM 644 N N . SER A 1 80 ? 5.144 8.559 -39.715 1.00 67.31 80 SER A N 1
ATOM 645 C CA . SER A 1 80 ? 6.568 8.179 -39.661 1.00 67.31 80 SER A CA 1
ATOM 646 C C . SER A 1 80 ? 6.809 6.677 -39.843 1.00 67.31 80 SER A C 1
ATOM 648 O O . SER A 1 80 ? 6.421 5.846 -39.024 1.00 67.31 80 SER A O 1
ATOM 650 N N . ASN A 1 81 ? 7.537 6.315 -40.903 1.00 74.75 81 ASN A N 1
ATOM 651 C CA . ASN A 1 81 ? 8.076 4.967 -41.071 1.00 74.75 81 ASN A CA 1
ATOM 652 C C . ASN A 1 81 ? 9.388 4.828 -40.290 1.00 74.75 81 ASN A C 1
ATOM 654 O O . ASN A 1 81 ? 10.430 5.354 -40.675 1.00 74.75 81 ASN A O 1
ATOM 658 N N . CYS A 1 82 ? 9.345 4.083 -39.188 1.00 77.12 82 CYS A N 1
ATOM 659 C CA . CYS A 1 82 ? 10.525 3.745 -38.399 1.00 77.12 82 CYS A CA 1
ATOM 660 C C . CYS A 1 82 ? 10.883 2.262 -38.538 1.00 77.12 82 CYS A C 1
ATOM 662 O O . CYS A 1 82 ? 9.999 1.395 -38.496 1.00 77.12 82 CYS A O 1
ATOM 664 N N . THR A 1 83 ? 12.181 1.971 -38.597 1.00 84.69 83 THR A N 1
ATOM 665 C CA . THR A 1 83 ? 12.727 0.622 -38.412 1.00 84.69 83 THR A CA 1
ATOM 666 C C . THR A 1 83 ? 13.582 0.594 -37.155 1.00 84.69 83 THR A C 1
ATOM 668 O O . THR A 1 83 ? 14.452 1.439 -36.967 1.00 84.69 83 THR A O 1
ATOM 671 N N . VAL A 1 84 ? 13.349 -0.383 -36.281 1.00 84.81 84 VAL A N 1
ATOM 672 C CA . VAL A 1 84 ? 14.181 -0.612 -35.095 1.00 84.81 84 VAL A CA 1
ATOM 673 C C . VAL A 1 84 ? 15.026 -1.858 -35.318 1.00 84.81 84 VAL A C 1
ATOM 675 O O . VAL A 1 84 ? 14.506 -2.953 -35.541 1.00 84.81 84 VAL A O 1
ATOM 678 N N . LEU A 1 85 ? 16.342 -1.684 -35.248 1.00 88.12 85 LEU A N 1
ATOM 679 C CA . LEU A 1 85 ? 17.333 -2.742 -35.348 1.00 88.12 85 LEU A CA 1
ATOM 680 C C . LEU A 1 85 ? 17.940 -3.016 -33.978 1.00 88.12 85 LEU A C 1
ATOM 682 O O . LEU A 1 85 ? 18.419 -2.114 -33.296 1.00 88.12 85 LEU A O 1
ATOM 686 N N . ILE A 1 86 ? 17.960 -4.286 -33.587 1.00 86.88 86 ILE A N 1
ATOM 687 C CA . ILE A 1 86 ? 18.692 -4.739 -32.406 1.00 86.88 86 ILE A CA 1
ATOM 688 C C . ILE A 1 86 ? 19.979 -5.385 -32.898 1.00 86.88 86 ILE A C 1
ATOM 690 O O . ILE A 1 86 ? 19.953 -6.417 -33.568 1.00 86.88 86 ILE A O 1
ATOM 694 N N . LEU A 1 87 ? 21.107 -4.767 -32.574 1.00 88.81 87 LEU A N 1
ATOM 695 C CA . LEU A 1 87 ? 22.433 -5.139 -33.043 1.00 88.81 87 LEU A CA 1
ATOM 696 C C . LEU A 1 87 ? 23.285 -5.627 -31.871 1.00 88.81 87 LEU A C 1
ATOM 698 O O . LEU A 1 87 ? 23.160 -5.153 -30.744 1.00 88.81 87 LEU A O 1
ATOM 702 N N . ASN A 1 88 ? 24.182 -6.573 -32.134 1.00 89.00 88 ASN A N 1
ATOM 703 C CA . ASN A 1 88 ? 25.291 -6.836 -31.219 1.00 89.00 88 ASN A CA 1
ATOM 704 C C . ASN A 1 88 ? 26.434 -5.840 -31.490 1.00 89.00 88 ASN A C 1
ATOM 706 O O . ASN A 1 88 ? 26.398 -5.083 -32.460 1.00 89.00 88 ASN A O 1
ATOM 710 N N . SER A 1 89 ? 27.478 -5.863 -30.661 1.00 87.56 89 SER A N 1
ATOM 711 C CA . SER A 1 89 ? 28.610 -4.941 -30.815 1.00 87.56 89 SER A CA 1
ATOM 712 C C . SER A 1 89 ? 29.328 -5.062 -32.160 1.00 87.56 89 SER A C 1
ATOM 714 O O . SER A 1 89 ? 29.747 -4.051 -32.704 1.00 87.56 89 SER A O 1
ATOM 716 N N . MET A 1 90 ? 29.456 -6.269 -32.716 1.00 90.00 90 MET A N 1
ATOM 717 C CA . MET A 1 90 ? 30.123 -6.488 -34.003 1.00 90.00 90 MET A CA 1
ATOM 718 C C . MET A 1 90 ? 29.319 -5.883 -35.159 1.00 90.00 90 MET A C 1
ATOM 720 O O . MET A 1 90 ? 29.876 -5.173 -35.989 1.00 90.00 90 MET A O 1
ATOM 724 N N . GLU A 1 91 ? 28.009 -6.120 -35.183 1.00 92.19 91 GLU A N 1
ATOM 725 C CA . GLU A 1 91 ? 27.102 -5.606 -36.214 1.00 92.19 91 GLU A CA 1
ATOM 726 C C . GLU A 1 91 ? 26.934 -4.087 -36.125 1.00 92.19 91 GLU A C 1
ATOM 728 O O . GLU A 1 91 ? 26.875 -3.411 -37.147 1.00 92.19 91 GLU A O 1
ATOM 733 N N . TYR A 1 92 ? 26.945 -3.525 -34.914 1.00 90.00 92 TYR A N 1
ATOM 734 C CA . TYR A 1 92 ? 26.956 -2.075 -34.737 1.00 90.00 92 TYR A CA 1
ATOM 735 C C . TYR A 1 92 ? 28.258 -1.432 -35.242 1.00 90.00 92 TYR A C 1
ATOM 737 O O . TYR A 1 92 ? 28.222 -0.374 -35.859 1.00 90.00 92 TYR A O 1
ATOM 745 N N . GLN A 1 93 ? 29.418 -2.072 -35.050 1.00 90.12 93 GLN A N 1
ATOM 746 C CA . GLN A 1 93 ? 30.670 -1.565 -35.628 1.00 90.12 93 GLN A CA 1
ATOM 747 C C . GLN A 1 93 ? 30.673 -1.638 -37.161 1.00 90.12 93 GLN A C 1
ATOM 749 O O . GLN A 1 93 ? 31.181 -0.723 -37.798 1.00 90.12 93 GLN A O 1
ATOM 754 N N . LYS A 1 94 ? 30.074 -2.678 -37.760 1.00 91.25 94 LYS A N 1
ATOM 755 C CA . LYS A 1 94 ? 29.878 -2.733 -39.220 1.00 91.25 94 LYS A CA 1
ATOM 756 C C . LYS A 1 94 ? 29.011 -1.579 -39.715 1.00 91.25 94 LYS A C 1
ATOM 758 O O . LYS A 1 94 ? 29.396 -0.927 -40.677 1.00 91.25 94 LYS A O 1
ATOM 763 N N . PHE A 1 95 ? 27.906 -1.288 -39.023 1.00 89.12 95 PHE A N 1
ATOM 764 C CA . PHE A 1 95 ? 27.045 -0.143 -39.337 1.00 89.12 95 PHE A CA 1
ATOM 765 C C . PHE A 1 95 ? 27.828 1.172 -39.383 1.00 89.12 95 PHE A C 1
ATOM 767 O O . PHE A 1 95 ? 27.729 1.899 -40.363 1.00 89.12 95 PHE A O 1
ATOM 774 N N . LEU A 1 96 ? 28.673 1.427 -38.377 1.00 87.00 96 LEU A N 1
ATOM 775 C CA . LEU A 1 96 ? 29.491 2.643 -38.316 1.00 87.00 96 LEU A CA 1
ATOM 776 C C . LEU A 1 96 ? 30.554 2.746 -39.425 1.00 87.00 96 LEU A C 1
ATOM 778 O O . LEU A 1 96 ? 30.992 3.851 -39.732 1.00 87.00 96 LEU A O 1
ATOM 782 N N . VAL A 1 97 ? 31.026 1.622 -39.977 1.00 91.56 97 VAL A N 1
ATOM 783 C CA . VAL A 1 97 ? 32.095 1.600 -40.995 1.00 91.56 97 VAL A CA 1
ATOM 784 C C . VAL A 1 97 ? 31.537 1.625 -42.414 1.00 91.56 97 VAL A C 1
ATOM 786 O O . VAL A 1 97 ? 32.099 2.292 -43.279 1.00 91.56 97 VAL A O 1
ATOM 789 N N . GLU A 1 98 ? 30.485 0.853 -42.671 1.00 84.62 98 GLU A N 1
ATOM 790 C CA . GLU A 1 98 ? 29.981 0.611 -44.025 1.00 84.62 98 GLU A CA 1
ATOM 791 C C . GLU A 1 98 ? 28.826 1.536 -44.416 1.00 84.62 98 GLU A C 1
ATOM 793 O O . GLU A 1 98 ? 28.502 1.596 -45.599 1.00 84.62 98 GLU A O 1
ATOM 798 N N . ASP A 1 99 ? 28.206 2.221 -43.446 1.00 77.19 99 ASP A N 1
ATOM 799 C CA . ASP A 1 99 ? 27.080 3.153 -43.629 1.00 77.19 99 ASP A CA 1
ATOM 800 C C . ASP A 1 99 ? 25.945 2.588 -44.510 1.00 77.19 99 ASP A C 1
ATOM 802 O O . ASP A 1 99 ? 25.266 3.289 -45.258 1.00 77.19 99 ASP A O 1
ATOM 806 N N . SER A 1 100 ? 25.753 1.263 -44.471 1.00 81.12 100 SER A N 1
ATOM 807 C CA . SER A 1 100 ? 24.736 0.577 -45.266 1.00 81.12 100 SER A CA 1
ATOM 808 C C . SER A 1 100 ? 23.991 -0.466 -44.443 1.00 81.12 100 SER A C 1
ATOM 810 O O . SER A 1 100 ? 24.577 -1.291 -43.738 1.00 81.12 100 SER A O 1
ATOM 812 N N . LEU A 1 101 ? 22.661 -0.433 -44.543 1.00 83.38 101 LEU A N 1
ATOM 813 C CA . LEU A 1 101 ? 21.775 -1.369 -43.847 1.00 83.38 101 LEU A CA 1
ATOM 814 C C . LEU A 1 101 ? 21.794 -2.770 -44.465 1.00 83.38 101 LEU A C 1
ATOM 816 O O . LEU A 1 101 ? 21.501 -3.745 -43.778 1.00 83.38 101 LEU A O 1
ATOM 820 N N . GLU A 1 102 ? 22.162 -2.876 -45.742 1.00 86.50 102 GLU A N 1
ATOM 821 C CA . GLU A 1 102 ? 22.144 -4.131 -46.502 1.00 86.50 102 GLU A CA 1
ATOM 822 C C . GLU A 1 102 ? 23.172 -5.153 -45.995 1.00 86.50 102 GLU A C 1
ATOM 824 O O . GLU A 1 102 ? 22.950 -6.359 -46.109 1.00 86.50 102 GLU A O 1
ATOM 829 N N . ASN A 1 103 ? 24.261 -4.688 -45.377 1.00 86.88 103 ASN A N 1
ATOM 830 C CA . ASN A 1 103 ? 25.352 -5.545 -44.908 1.00 86.88 103 ASN A CA 1
ATOM 831 C C . ASN A 1 103 ? 25.250 -5.925 -43.423 1.00 86.88 103 ASN A C 1
ATOM 833 O O . ASN A 1 103 ? 26.119 -6.624 -42.890 1.00 86.88 103 ASN A O 1
ATOM 837 N N . ILE A 1 104 ? 24.190 -5.482 -42.744 1.00 90.62 104 ILE A N 1
ATOM 838 C CA . ILE A 1 104 ? 24.002 -5.709 -41.315 1.00 90.62 104 ILE A CA 1
ATOM 839 C C . ILE A 1 104 ? 23.084 -6.900 -41.089 1.00 90.62 104 ILE A C 1
ATOM 841 O O . ILE A 1 104 ? 21.932 -6.944 -41.514 1.00 90.62 104 ILE A O 1
ATOM 845 N N . THR A 1 105 ? 23.576 -7.851 -40.307 1.00 90.88 105 THR A N 1
ATOM 846 C CA . THR A 1 105 ? 22.800 -8.984 -39.803 1.00 90.88 105 THR A CA 1
ATOM 847 C C . THR A 1 105 ? 22.269 -8.675 -38.410 1.00 90.88 105 THR A C 1
ATOM 849 O O . THR A 1 105 ? 22.799 -9.131 -37.396 1.00 90.88 105 THR A O 1
ATOM 852 N N . ALA A 1 106 ? 21.203 -7.874 -38.351 1.00 87.50 106 ALA A N 1
ATOM 853 C CA . ALA A 1 106 ? 20.565 -7.529 -37.086 1.00 87.50 106 ALA A CA 1
ATOM 854 C C . ALA A 1 106 ? 20.083 -8.784 -36.338 1.00 87.50 106 ALA A C 1
ATOM 856 O O . ALA A 1 106 ? 19.526 -9.707 -36.934 1.00 87.50 106 ALA A O 1
ATOM 857 N N . LEU A 1 107 ? 20.232 -8.792 -35.007 1.00 83.94 107 LEU A N 1
ATOM 858 C CA . LEU A 1 107 ? 19.631 -9.822 -34.148 1.00 83.94 107 LEU A CA 1
ATOM 859 C C . LEU A 1 107 ? 18.109 -9.819 -34.306 1.00 83.94 107 LEU A C 1
ATOM 861 O O . LEU A 1 107 ? 17.464 -10.868 -34.253 1.00 83.94 107 LEU A O 1
ATOM 865 N N . LYS A 1 108 ? 17.545 -8.624 -34.509 1.00 85.94 108 LYS A N 1
ATOM 866 C CA . LYS A 1 108 ? 16.161 -8.437 -34.908 1.00 85.94 108 LYS A CA 1
ATOM 867 C C . LYS A 1 108 ? 15.968 -7.154 -35.698 1.00 85.94 108 LYS A C 1
ATOM 869 O O . LYS A 1 108 ? 16.559 -6.130 -35.372 1.00 85.94 108 LYS A O 1
ATOM 874 N N . ILE A 1 109 ? 15.064 -7.241 -36.666 1.00 86.00 109 ILE A N 1
ATOM 875 C CA . ILE A 1 109 ? 14.486 -6.121 -37.401 1.00 86.00 109 ILE A CA 1
ATOM 876 C C . ILE A 1 109 ? 13.014 -6.006 -37.004 1.00 86.00 109 ILE A C 1
ATOM 878 O O . ILE A 1 109 ? 12.301 -7.015 -36.959 1.00 86.00 109 ILE A O 1
ATOM 882 N N . ILE A 1 110 ? 12.584 -4.791 -36.685 1.00 81.25 110 ILE A N 1
ATOM 883 C CA . ILE A 1 110 ? 11.207 -4.446 -36.342 1.00 81.25 110 ILE A CA 1
ATOM 884 C C . ILE A 1 110 ? 10.794 -3.315 -37.276 1.00 81.25 110 ILE A C 1
ATOM 886 O O . ILE A 1 110 ? 11.334 -2.214 -37.176 1.00 81.25 110 ILE A O 1
ATOM 890 N N . ASN A 1 111 ? 9.853 -3.583 -38.175 1.00 80.25 111 ASN A N 1
ATOM 891 C CA . ASN A 1 111 ? 9.337 -2.578 -39.094 1.00 80.25 111 ASN A CA 1
ATOM 892 C C . ASN A 1 111 ? 7.982 -2.081 -38.608 1.00 80.25 111 ASN A C 1
ATOM 894 O O . ASN A 1 111 ? 7.113 -2.876 -38.252 1.00 80.25 111 ASN A O 1
ATOM 898 N N . SER A 1 112 ? 7.800 -0.765 -38.627 1.00 70.62 112 SER A N 1
ATOM 899 C CA . SER A 1 112 ? 6.531 -0.133 -38.255 1.00 70.62 112 SER A CA 1
ATOM 900 C C . SER A 1 112 ? 5.357 -0.509 -39.169 1.00 70.62 112 SER A C 1
ATOM 902 O O . SER A 1 112 ? 4.216 -0.557 -38.724 1.00 70.62 112 SER A O 1
ATOM 904 N N . ILE A 1 113 ? 5.646 -0.847 -40.427 1.00 62.00 113 ILE A N 1
ATOM 905 C CA . ILE A 1 113 ? 4.659 -1.142 -41.477 1.00 62.00 113 ILE A CA 1
ATOM 906 C C . ILE A 1 113 ? 3.901 -2.464 -41.227 1.00 62.00 113 ILE A C 1
ATOM 908 O O . ILE A 1 113 ? 2.792 -2.645 -41.730 1.00 62.00 113 ILE A O 1
ATOM 912 N N . ASP A 1 114 ? 4.468 -3.379 -40.435 1.00 59.81 114 ASP A N 1
ATOM 913 C CA . ASP A 1 114 ? 3.936 -4.738 -40.274 1.00 59.81 114 ASP A CA 1
ATOM 914 C C . ASP A 1 114 ? 2.837 -4.858 -39.195 1.00 59.81 114 ASP A C 1
ATOM 916 O O . ASP A 1 114 ? 2.178 -5.899 -39.113 1.00 59.81 114 ASP A O 1
ATOM 920 N N . GLU A 1 115 ? 2.592 -3.816 -38.387 1.00 56.41 115 GLU A N 1
ATOM 921 C CA . GLU A 1 115 ? 1.523 -3.808 -37.377 1.00 56.41 115 GLU A CA 1
ATOM 922 C C . GLU A 1 115 ? 0.391 -2.822 -37.743 1.00 56.41 115 GLU A C 1
ATOM 924 O O . GLU A 1 115 ? 0.632 -1.641 -37.995 1.00 56.41 115 GLU A O 1
ATOM 929 N N . PRO A 1 116 ? -0.877 -3.273 -37.799 1.00 48.09 116 PRO A N 1
ATOM 930 C CA . PRO A 1 116 ? -1.981 -2.444 -38.271 1.00 48.09 116 PRO A CA 1
ATOM 931 C C . PRO A 1 116 ? -2.304 -1.290 -37.309 1.00 48.09 116 PRO A C 1
ATOM 933 O O . PRO A 1 116 ? -2.813 -1.529 -36.219 1.00 48.09 116 PRO A O 1
ATOM 936 N N . ARG A 1 117 ? -2.079 -0.049 -37.773 1.00 47.66 117 ARG A N 1
ATOM 937 C CA . ARG A 1 117 ? -2.733 1.229 -37.391 1.00 47.66 117 ARG A CA 1
ATOM 938 C C . ARG A 1 117 ? -3.299 1.300 -35.965 1.00 47.66 117 ARG A C 1
ATOM 940 O O . ARG A 1 117 ? -4.503 1.469 -35.769 1.00 47.66 117 ARG A O 1
ATOM 947 N N . VAL A 1 118 ? -2.426 1.208 -34.974 1.00 51.69 118 VAL A N 1
ATOM 948 C CA . VAL A 1 118 ? -2.683 1.753 -33.640 1.00 51.69 118 VAL A CA 1
ATOM 949 C C . VAL A 1 118 ? -1.642 2.848 -33.440 1.00 51.69 118 VAL A C 1
ATOM 951 O O . VAL A 1 118 ? -0.492 2.632 -33.808 1.00 51.69 118 VAL A O 1
ATOM 954 N N . ASP A 1 119 ? -2.025 3.991 -32.866 1.00 52.25 119 ASP A N 1
ATOM 955 C CA . ASP A 1 119 ? -1.215 5.213 -32.635 1.00 52.25 119 ASP A CA 1
ATOM 956 C C . ASP A 1 119 ? 0.071 5.006 -31.786 1.00 52.25 119 ASP A C 1
ATOM 958 O O . ASP A 1 119 ? 0.682 5.941 -31.265 1.00 52.25 119 ASP A O 1
ATOM 962 N N . SER A 1 120 ? 0.482 3.757 -31.583 1.00 56.28 120 SER A N 1
ATOM 963 C CA . SER A 1 120 ? 1.691 3.336 -30.899 1.00 56.28 120 SER A CA 1
ATOM 964 C C . SER A 1 120 ? 2.203 2.036 -31.514 1.00 56.28 120 SER A C 1
ATOM 966 O O . SER A 1 120 ? 1.473 1.041 -31.522 1.00 56.28 120 SER A O 1
ATOM 968 N N . LEU A 1 121 ? 3.469 2.009 -31.936 1.00 54.84 121 LEU A N 1
ATOM 969 C CA . LEU A 1 121 ? 4.146 0.756 -32.235 1.00 54.84 121 LEU A CA 1
ATOM 970 C C . LEU A 1 121 ? 4.494 0.060 -30.919 1.00 54.84 121 LEU A C 1
ATOM 972 O O . LEU A 1 121 ? 5.336 0.520 -30.137 1.00 54.84 121 LEU A O 1
ATOM 976 N N . PHE A 1 122 ? 3.847 -1.068 -30.661 1.00 59.34 122 PHE A N 1
ATOM 977 C CA . PHE A 1 122 ? 4.106 -1.853 -29.466 1.00 59.34 122 PHE A CA 1
ATOM 978 C C . PHE A 1 122 ? 4.876 -3.108 -29.851 1.00 59.34 122 PHE A C 1
ATOM 980 O O . PHE A 1 122 ? 4.305 -4.180 -30.025 1.00 59.34 122 PHE A O 1
ATOM 987 N N . TYR A 1 123 ? 6.200 -2.997 -29.942 1.00 63.31 123 TYR A N 1
ATOM 988 C CA . TYR A 1 123 ? 7.002 -4.164 -30.257 1.00 63.31 123 TYR A CA 1
ATOM 989 C C . TYR A 1 123 ? 7.345 -4.991 -29.014 1.00 63.31 123 TYR A C 1
ATOM 991 O O . TYR A 1 123 ? 8.142 -4.623 -28.148 1.00 63.31 123 TYR A O 1
ATOM 999 N N . ARG A 1 124 ? 6.791 -6.198 -28.963 1.00 61.62 124 ARG A N 1
ATOM 1000 C CA . ARG A 1 124 ? 7.107 -7.184 -27.932 1.00 61.62 124 ARG A CA 1
ATOM 1001 C C . ARG A 1 124 ? 7.917 -8.320 -28.544 1.00 61.62 124 ARG A C 1
ATOM 1003 O O . ARG A 1 124 ? 7.363 -9.182 -29.222 1.00 61.62 124 ARG A O 1
ATOM 1010 N N . GLY A 1 125 ? 9.223 -8.339 -28.287 1.00 58.59 125 GLY A N 1
ATOM 1011 C CA . GLY A 1 125 ? 10.123 -9.372 -28.792 1.00 58.59 125 GLY A CA 1
ATOM 1012 C C . GLY A 1 125 ? 10.964 -9.993 -27.697 1.00 58.59 125 GLY A C 1
ATOM 1013 O O . GLY A 1 125 ? 11.767 -9.328 -27.058 1.00 58.59 125 GLY A O 1
ATOM 1014 N N . ILE A 1 126 ? 10.839 -11.301 -27.513 1.00 61.72 126 ILE A N 1
ATOM 1015 C CA . ILE A 1 126 ? 11.794 -12.030 -26.684 1.00 61.72 126 ILE A CA 1
ATOM 1016 C C . ILE A 1 126 ? 12.964 -12.393 -27.584 1.00 61.72 126 ILE A C 1
ATOM 1018 O O . ILE A 1 126 ? 12.818 -13.161 -28.537 1.00 61.72 126 ILE A O 1
ATOM 1022 N N . PHE A 1 127 ? 14.125 -11.839 -27.269 1.00 65.06 127 PHE A N 1
ATOM 1023 C CA . PHE A 1 127 ? 15.383 -12.350 -27.781 1.00 65.06 127 PHE A CA 1
ATOM 1024 C C . PHE A 1 127 ? 15.978 -13.218 -26.692 1.00 65.06 127 PHE A C 1
ATOM 1026 O O . PHE A 1 127 ? 15.826 -12.963 -25.506 1.00 65.06 127 PHE A O 1
ATOM 1033 N N . SER A 1 128 ? 16.609 -14.304 -27.092 1.00 63.03 128 SER A N 1
ATOM 1034 C CA . SER A 1 128 ? 17.373 -15.130 -26.180 1.00 63.03 128 SER A CA 1
ATOM 1035 C C . SER A 1 128 ? 18.665 -15.412 -26.904 1.00 63.03 128 SER A C 1
ATOM 1037 O O . SER A 1 128 ? 18.690 -16.173 -27.872 1.00 63.03 128 SER A O 1
ATOM 1039 N N . SER A 1 129 ? 19.738 -14.754 -26.501 1.00 63.88 129 SER A N 1
ATOM 1040 C CA . SER A 1 129 ? 21.045 -15.059 -27.053 1.00 63.88 129 SER A CA 1
ATOM 1041 C C . SER A 1 129 ? 22.090 -14.966 -25.955 1.00 63.88 129 SER A C 1
ATOM 1043 O O . SER A 1 129 ? 21.998 -14.137 -25.051 1.00 63.88 129 SER A O 1
ATOM 1045 N N . ARG A 1 130 ? 23.008 -15.933 -25.990 1.00 67.19 130 ARG A N 1
ATOM 1046 C CA . ARG A 1 130 ? 24.017 -16.175 -24.960 1.00 67.19 130 ARG A CA 1
ATOM 1047 C C . ARG A 1 130 ? 25.312 -15.507 -25.391 1.00 67.19 130 ARG A C 1
ATOM 1049 O O . ARG A 1 130 ? 25.709 -15.657 -26.542 1.00 67.19 130 ARG A O 1
ATOM 1056 N N . ASN A 1 131 ? 25.980 -14.820 -24.466 1.00 66.81 131 ASN A N 1
ATOM 1057 C CA . ASN A 1 131 ? 27.259 -14.139 -24.708 1.00 66.81 131 ASN A CA 1
ATOM 1058 C C . ASN A 1 131 ? 27.228 -13.117 -25.851 1.00 66.81 131 ASN A C 1
ATOM 1060 O O . ASN A 1 131 ? 28.208 -12.952 -26.578 1.00 66.81 131 ASN A O 1
ATOM 1064 N N . ILE A 1 132 ? 26.118 -12.395 -25.999 1.00 65.94 132 ILE A N 1
ATOM 1065 C CA . ILE A 1 132 ? 26.137 -11.169 -26.793 1.00 65.94 132 ILE A CA 1
ATOM 1066 C C . ILE A 1 132 ? 27.006 -10.170 -26.019 1.00 65.94 132 ILE A C 1
ATOM 1068 O O . ILE A 1 132 ? 26.961 -10.133 -24.791 1.00 65.94 132 ILE A O 1
ATOM 1072 N N . GLY A 1 133 ? 27.855 -9.395 -26.683 1.00 73.31 133 GLY A N 1
ATOM 1073 C CA . GLY A 1 133 ? 28.510 -8.254 -26.036 1.00 73.31 133 GLY A CA 1
ATOM 1074 C C . GLY A 1 133 ? 27.494 -7.166 -25.658 1.00 73.31 133 GLY A C 1
ATOM 1075 O O . GLY A 1 133 ? 26.335 -7.444 -25.351 1.00 73.31 133 GLY A O 1
ATOM 1076 N N . ALA A 1 134 ? 27.901 -5.902 -25.746 1.00 78.06 134 ALA A N 1
ATOM 1077 C CA . ALA A 1 134 ? 26.949 -4.798 -25.698 1.00 78.06 134 ALA A CA 1
ATOM 1078 C C . ALA A 1 134 ? 25.901 -4.937 -26.818 1.00 78.06 134 ALA A C 1
ATOM 1080 O O . ALA A 1 134 ? 26.226 -5.324 -27.950 1.00 78.06 134 ALA A O 1
ATOM 1081 N N . ILE A 1 135 ? 24.653 -4.628 -26.478 1.00 81.06 135 ILE A N 1
ATOM 1082 C CA . ILE A 1 135 ? 23.506 -4.631 -27.382 1.00 81.06 135 ILE A CA 1
ATOM 1083 C C . ILE A 1 135 ? 23.201 -3.187 -27.745 1.00 81.06 135 ILE A C 1
ATOM 1085 O O . ILE A 1 135 ? 23.105 -2.330 -26.872 1.00 81.06 135 ILE A O 1
ATOM 1089 N N . TYR A 1 136 ? 23.026 -2.925 -29.029 1.00 80.50 136 TYR A N 1
ATOM 1090 C CA . TYR A 1 136 ? 22.710 -1.608 -29.552 1.00 80.50 136 TYR A CA 1
ATOM 1091 C C . TYR A 1 136 ? 21.303 -1.644 -30.135 1.00 80.50 136 TYR A C 1
ATOM 1093 O O . TYR A 1 136 ? 20.997 -2.504 -30.957 1.00 80.50 136 TYR A O 1
ATOM 1101 N N . ILE A 1 137 ? 20.439 -0.733 -29.701 1.00 79.25 137 ILE A N 1
ATOM 1102 C CA . ILE A 1 137 ? 19.140 -0.502 -30.333 1.00 79.25 137 ILE A CA 1
ATOM 1103 C C . ILE A 1 137 ? 19.314 0.704 -31.239 1.00 79.25 137 ILE A C 1
ATOM 1105 O O . ILE A 1 137 ? 19.532 1.816 -30.762 1.00 79.25 137 ILE A O 1
ATOM 1109 N N . LEU A 1 138 ? 19.244 0.459 -32.536 1.00 78.75 138 LEU A N 1
ATOM 1110 C CA . LEU A 1 138 ? 19.343 1.461 -33.577 1.00 78.75 138 LEU A CA 1
ATOM 1111 C C . LEU A 1 138 ? 17.928 1.742 -34.095 1.00 78.75 138 LEU A C 1
ATOM 1113 O O . LEU A 1 138 ? 17.276 0.860 -34.644 1.00 78.75 138 LEU A O 1
ATOM 1117 N N . ILE A 1 139 ? 17.435 2.953 -33.867 1.00 77.50 139 ILE A N 1
ATOM 1118 C CA . ILE A 1 139 ? 16.122 3.428 -34.310 1.00 77.50 139 ILE A CA 1
ATOM 1119 C C . ILE A 1 139 ? 16.358 4.278 -35.553 1.00 77.50 139 ILE A C 1
ATOM 1121 O O . ILE A 1 139 ? 17.059 5.276 -35.461 1.00 77.50 139 ILE A O 1
ATOM 1125 N N . ILE A 1 140 ? 15.807 3.892 -36.698 1.00 76.25 140 ILE A N 1
ATOM 1126 C CA . ILE A 1 140 ? 16.032 4.554 -37.987 1.00 76.25 140 ILE A CA 1
ATOM 1127 C C . ILE A 1 140 ? 14.719 5.175 -38.440 1.00 76.25 140 ILE A C 1
ATOM 1129 O O . ILE A 1 140 ? 13.735 4.454 -38.618 1.00 76.25 140 ILE A O 1
ATOM 1133 N N . ASN A 1 141 ? 14.714 6.492 -38.641 1.00 72.44 1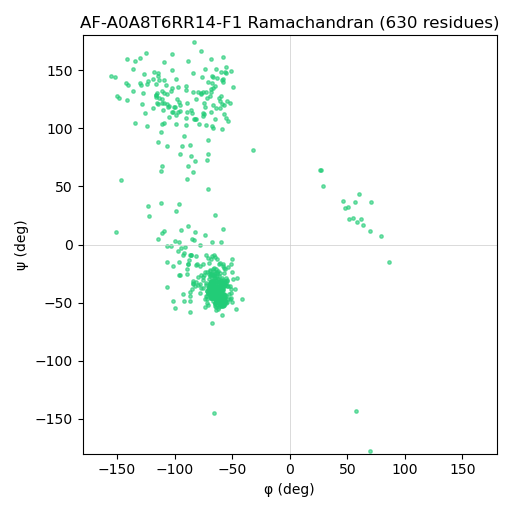41 ASN A N 1
ATOM 1134 C CA . ASN A 1 141 ? 13.591 7.200 -39.242 1.00 72.44 141 ASN A CA 1
ATOM 1135 C C . ASN A 1 141 ? 13.779 7.229 -40.763 1.00 72.44 141 ASN A C 1
ATOM 1137 O O . ASN A 1 141 ? 14.715 7.844 -41.268 1.00 72.44 141 ASN A O 1
ATOM 1141 N N . LEU A 1 142 ? 12.902 6.549 -41.496 1.00 64.56 142 LEU A N 1
ATOM 1142 C CA . LEU A 1 142 ? 13.013 6.417 -42.948 1.00 64.56 142 LEU A CA 1
ATOM 1143 C C . LEU A 1 142 ? 12.472 7.638 -43.701 1.00 64.56 142 LEU A C 1
ATOM 1145 O O . LEU A 1 142 ? 12.802 7.809 -44.872 1.00 64.56 142 LEU A O 1
ATOM 1149 N N . GLU A 1 143 ? 11.670 8.491 -43.056 1.00 66.38 143 GLU A N 1
ATOM 1150 C CA . GLU A 1 143 ? 10.960 9.587 -43.737 1.00 66.38 143 GLU A CA 1
ATOM 1151 C C . GLU A 1 143 ? 11.469 10.987 -43.390 1.00 66.38 143 GLU A C 1
ATOM 1153 O O . GLU A 1 143 ? 10.887 11.979 -43.820 1.00 66.38 143 GLU A O 1
ATOM 1158 N N . ASN A 1 144 ? 12.602 11.082 -42.685 1.00 64.00 144 ASN A N 1
ATOM 1159 C CA . ASN A 1 144 ? 13.266 12.349 -42.358 1.00 64.00 144 ASN A CA 1
ATOM 1160 C C . ASN A 1 144 ? 12.303 13.386 -41.736 1.00 64.00 144 ASN A C 1
ATOM 1162 O O . ASN A 1 144 ? 12.404 14.595 -41.957 1.00 64.00 144 ASN A O 1
ATOM 1166 N N . THR A 1 145 ? 11.308 12.899 -40.989 1.00 63.25 145 THR A N 1
ATOM 1167 C CA . THR A 1 145 ? 10.378 13.746 -40.250 1.00 63.25 145 THR A CA 1
ATOM 1168 C C . THR A 1 145 ? 11.065 14.197 -38.966 1.00 63.25 145 THR A C 1
ATOM 1170 O O . THR A 1 145 ? 11.621 13.396 -38.215 1.00 63.25 145 THR A O 1
ATOM 1173 N N . SER A 1 146 ? 11.021 15.496 -38.683 1.00 59.34 146 SER A N 1
ATOM 1174 C CA . SER A 1 146 ? 11.553 16.077 -37.442 1.00 59.34 146 SER A CA 1
ATOM 1175 C C . SER A 1 146 ? 10.673 15.788 -36.218 1.00 59.34 146 SER A C 1
ATOM 1177 O O . SER A 1 146 ? 10.887 16.356 -35.145 1.00 59.34 146 SER A O 1
ATOM 1179 N N . GLU A 1 147 ? 9.653 14.940 -36.368 1.00 61.06 147 GLU A N 1
ATOM 1180 C CA . GLU A 1 147 ? 8.695 14.679 -35.310 1.00 61.06 147 GLU A CA 1
ATOM 1181 C C . GLU A 1 147 ? 9.249 13.756 -34.227 1.00 61.06 147 GLU A C 1
ATOM 1183 O O . GLU A 1 147 ? 10.027 12.827 -34.442 1.00 61.06 147 GLU A O 1
ATOM 1188 N N . ILE A 1 148 ? 8.819 14.069 -33.011 1.00 55.78 148 ILE A N 1
ATOM 1189 C CA . ILE A 1 148 ? 9.344 13.528 -31.772 1.00 55.78 148 ILE A CA 1
ATOM 1190 C C . ILE A 1 148 ? 8.835 12.099 -31.579 1.00 55.78 148 ILE A C 1
ATOM 1192 O O . ILE A 1 148 ? 7.669 11.881 -31.250 1.00 55.78 148 ILE A O 1
ATOM 1196 N N . ILE A 1 149 ? 9.735 11.126 -31.695 1.00 62.34 149 ILE A N 1
ATOM 1197 C CA . ILE A 1 149 ? 9.455 9.739 -31.325 1.00 62.34 149 ILE A CA 1
ATOM 1198 C C . ILE A 1 149 ? 9.638 9.601 -29.810 1.00 62.34 149 ILE A C 1
ATOM 1200 O O . ILE A 1 149 ? 10.763 9.594 -29.307 1.00 62.34 149 ILE A O 1
ATOM 1204 N N . ASN A 1 150 ? 8.541 9.450 -29.061 1.00 67.44 150 ASN A N 1
ATOM 1205 C CA . ASN A 1 150 ? 8.658 8.975 -27.682 1.00 67.44 150 ASN A CA 1
ATOM 1206 C C . ASN A 1 150 ? 8.895 7.470 -27.715 1.00 67.44 150 ASN A C 1
ATOM 1208 O O . ASN A 1 150 ? 8.151 6.716 -28.352 1.00 67.44 150 ASN A O 1
ATOM 1212 N N . TYR A 1 151 ? 9.904 7.016 -26.986 1.00 71.88 151 TYR A N 1
ATOM 1213 C CA . TYR A 1 151 ? 10.206 5.602 -26.860 1.00 71.88 151 TYR A CA 1
ATOM 1214 C C . TYR A 1 151 ? 10.473 5.238 -25.401 1.00 71.88 151 TYR A C 1
ATOM 1216 O O . TYR A 1 151 ? 10.783 6.050 -24.527 1.00 71.88 151 TYR A O 1
ATOM 1224 N N . GLY A 1 152 ? 10.304 3.967 -25.103 1.00 73.69 152 GLY A N 1
ATOM 1225 C CA . GLY A 1 152 ? 10.651 3.391 -23.827 1.00 73.69 152 GLY A CA 1
ATOM 1226 C C . GLY A 1 152 ? 10.908 1.920 -24.025 1.00 73.69 152 GLY A C 1
ATOM 1227 O O . GLY A 1 152 ? 10.255 1.268 -24.831 1.00 73.69 152 GLY A O 1
ATOM 1228 N N . TYR A 1 153 ? 11.849 1.382 -23.274 1.00 75.94 153 TYR A N 1
ATOM 1229 C CA . TYR A 1 153 ? 12.100 -0.043 -23.307 1.00 75.94 153 TYR A CA 1
ATOM 1230 C C . TYR A 1 153 ? 12.284 -0.581 -21.900 1.00 75.94 153 TYR A C 1
ATOM 1232 O O . TYR A 1 153 ? 12.712 0.112 -20.971 1.00 75.94 153 TYR A O 1
ATOM 1240 N N . TYR A 1 154 ? 11.916 -1.842 -21.753 1.00 75.06 154 TYR A N 1
ATOM 1241 C CA . TYR A 1 154 ? 12.180 -2.640 -20.576 1.00 75.06 154 TYR A CA 1
ATOM 1242 C C . TYR A 1 154 ? 13.079 -3.746 -21.034 1.00 75.06 154 TYR A C 1
ATOM 1244 O O . TYR A 1 154 ? 12.742 -4.441 -21.984 1.00 75.06 154 TYR A O 1
ATOM 1252 N N . TYR A 1 155 ? 14.189 -3.939 -20.352 1.00 78.88 155 TYR A N 1
ATOM 1253 C CA . TYR A 1 155 ? 14.971 -5.125 -20.595 1.00 78.88 155 TYR A CA 1
ATOM 1254 C C . TYR A 1 155 ? 15.217 -5.855 -19.292 1.00 78.88 155 TYR A C 1
ATOM 1256 O O . TYR A 1 155 ? 15.329 -5.262 -18.212 1.00 78.88 155 TYR A O 1
ATOM 1264 N N . THR A 1 156 ? 15.270 -7.170 -19.411 1.00 77.88 156 THR A N 1
ATOM 1265 C CA . THR A 1 156 ? 15.638 -8.050 -18.322 1.00 77.88 156 THR A CA 1
ATOM 1266 C C . THR A 1 156 ? 16.812 -8.884 -18.756 1.00 77.88 156 THR A C 1
ATOM 1268 O O . THR A 1 156 ? 16.917 -9.328 -19.900 1.00 77.88 156 THR A O 1
ATOM 1271 N N . ILE A 1 157 ? 17.724 -9.079 -17.815 1.00 75.88 157 ILE A N 1
ATOM 1272 C CA . ILE A 1 157 ? 18.781 -10.053 -17.972 1.00 75.88 157 ILE A CA 1
ATOM 1273 C C . ILE A 1 157 ? 18.573 -11.122 -16.919 1.00 75.88 157 ILE A C 1
ATOM 1275 O O . ILE A 1 157 ? 18.534 -10.823 -15.724 1.00 75.88 157 ILE A O 1
ATOM 1279 N N . SER A 1 158 ? 18.419 -12.364 -17.357 1.00 76.94 158 SER A N 1
ATOM 1280 C CA . SER A 1 158 ? 18.243 -13.505 -16.466 1.00 76.94 158 SER A CA 1
ATOM 1281 C C . SER A 1 158 ? 19.297 -14.565 -16.727 1.00 76.94 158 SER A C 1
ATOM 1283 O O . SER A 1 158 ? 19.599 -14.897 -17.869 1.00 76.94 158 SER A O 1
ATOM 1285 N N . THR A 1 159 ? 19.834 -15.140 -15.655 1.00 78.00 159 THR A N 1
ATOM 1286 C CA . THR A 1 159 ? 20.645 -16.359 -15.726 1.00 78.00 159 THR A CA 1
ATOM 1287 C C . THR A 1 159 ? 19.786 -17.547 -15.284 1.00 78.00 159 THR A C 1
ATOM 1289 O O . THR A 1 159 ? 18.921 -17.375 -14.419 1.00 78.00 159 THR A O 1
ATOM 1292 N N . PRO A 1 160 ? 20.016 -18.776 -15.782 1.00 77.81 160 PRO A N 1
ATOM 1293 C CA . PRO A 1 160 ? 19.294 -19.961 -15.300 1.00 77.81 160 PRO A CA 1
ATOM 1294 C C . PRO A 1 160 ? 19.414 -20.171 -13.780 1.00 77.81 160 PRO A C 1
ATOM 1296 O O . PRO A 1 160 ? 18.506 -20.695 -13.135 1.00 77.81 160 PRO A O 1
ATOM 1299 N N . MET A 1 161 ? 20.522 -19.713 -13.186 1.00 80.38 161 MET A N 1
ATOM 1300 C CA . MET A 1 161 ? 20.764 -19.744 -11.740 1.00 80.38 161 MET A CA 1
ATOM 1301 C C . MET A 1 161 ? 19.770 -18.904 -10.931 1.00 80.38 161 MET A C 1
ATOM 1303 O O . MET A 1 161 ? 19.541 -19.195 -9.754 1.00 80.38 161 MET A O 1
ATOM 1307 N N . PHE A 1 162 ? 19.142 -17.903 -11.552 1.00 79.06 162 PHE A N 1
ATOM 1308 C CA . PHE A 1 162 ? 18.138 -17.066 -10.909 1.00 79.06 162 PHE A CA 1
ATOM 1309 C C . PHE A 1 162 ? 16.915 -17.870 -10.442 1.00 79.06 162 PHE A C 1
ATOM 1311 O O . PHE A 1 162 ? 16.381 -17.633 -9.363 1.00 79.06 162 PHE A O 1
ATOM 1318 N N . PHE A 1 163 ? 16.488 -18.876 -11.205 1.00 81.62 163 PHE A N 1
ATOM 1319 C CA . PHE A 1 163 ? 15.351 -19.711 -10.814 1.00 81.62 163 PHE A CA 1
ATOM 1320 C C . PHE A 1 163 ? 15.652 -20.535 -9.550 1.00 81.62 163 PHE A C 1
ATOM 1322 O O . PHE A 1 163 ? 14.851 -20.589 -8.613 1.00 81.62 163 PHE A O 1
ATOM 1329 N N . TYR A 1 164 ? 16.846 -21.131 -9.481 1.00 87.00 164 TYR A N 1
ATOM 1330 C CA . TYR A 1 164 ? 17.271 -21.932 -8.330 1.00 87.00 164 TYR A CA 1
ATOM 1331 C C . TYR A 1 164 ? 17.438 -21.092 -7.067 1.00 87.00 164 TYR A C 1
ATOM 1333 O O . TYR A 1 164 ? 17.025 -21.513 -5.985 1.00 87.00 164 TYR A O 1
ATOM 1341 N N . SER A 1 165 ? 18.014 -19.895 -7.194 1.00 87.19 165 SER A N 1
ATOM 1342 C CA . SER A 1 165 ? 18.181 -18.983 -6.064 1.00 87.19 165 SER A CA 1
ATOM 1343 C C . SER A 1 165 ? 16.834 -18.624 -5.438 1.00 87.19 165 SER A C 1
ATOM 1345 O O . SER A 1 165 ? 16.689 -18.618 -4.217 1.00 87.19 165 SER A O 1
ATOM 1347 N N . ALA A 1 166 ? 15.817 -18.427 -6.268 1.00 82.69 166 ALA A N 1
ATOM 1348 C CA . ALA A 1 166 ? 14.483 -18.082 -5.829 1.00 82.69 166 ALA A CA 1
ATOM 1349 C C . ALA A 1 166 ? 13.742 -19.256 -5.161 1.00 82.69 166 ALA A C 1
ATOM 1351 O O . ALA A 1 166 ? 13.123 -19.077 -4.109 1.00 82.69 166 ALA A O 1
ATOM 1352 N N . ILE A 1 167 ? 13.884 -20.478 -5.691 1.00 89.38 167 ILE A N 1
ATOM 1353 C CA . ILE A 1 167 ? 13.400 -21.697 -5.020 1.00 89.38 167 ILE A CA 1
ATOM 1354 C C . ILE A 1 167 ? 14.013 -21.816 -3.621 1.00 89.38 167 ILE A C 1
ATOM 1356 O O . ILE A 1 167 ? 13.294 -22.085 -2.656 1.00 89.38 167 ILE A O 1
ATOM 1360 N N . LEU A 1 168 ? 15.323 -21.580 -3.488 1.00 94.56 168 LEU A N 1
ATOM 1361 C CA . LEU A 1 168 ? 15.999 -21.607 -2.190 1.00 94.56 168 LEU A CA 1
ATOM 1362 C C . LEU A 1 168 ? 15.437 -20.548 -1.233 1.00 94.56 168 LEU A C 1
ATOM 1364 O O . LEU A 1 168 ? 15.199 -20.858 -0.065 1.00 94.56 168 LEU A O 1
ATOM 1368 N N . LEU A 1 169 ? 15.153 -19.333 -1.714 1.00 93.88 169 LEU A N 1
ATOM 1369 C CA . LEU A 1 169 ? 14.518 -18.284 -0.909 1.00 93.88 169 LEU A CA 1
ATOM 1370 C C . LEU A 1 169 ? 13.137 -18.719 -0.393 1.00 93.88 169 LEU A C 1
ATOM 1372 O O . LEU A 1 169 ? 12.870 -18.625 0.809 1.00 93.88 169 LEU A O 1
ATOM 1376 N N . VAL A 1 170 ? 12.273 -19.242 -1.271 1.00 94.19 170 VAL A N 1
ATOM 1377 C CA . VAL A 1 170 ? 10.914 -19.688 -0.913 1.00 94.19 170 VAL A CA 1
ATOM 1378 C C . VAL A 1 170 ? 10.957 -20.877 0.051 1.00 94.19 170 VAL A C 1
ATOM 1380 O O . VAL A 1 170 ? 10.336 -20.831 1.115 1.00 94.19 170 VAL A O 1
ATOM 1383 N N . ILE A 1 171 ? 11.722 -21.929 -0.264 1.00 95.94 171 ILE A N 1
ATOM 1384 C CA . ILE A 1 171 ? 11.863 -23.110 0.605 1.00 95.94 171 ILE A CA 1
ATOM 1385 C C . ILE A 1 171 ? 12.475 -22.711 1.949 1.00 95.94 171 ILE A C 1
ATOM 1387 O O . ILE A 1 171 ? 12.014 -23.168 2.999 1.00 95.94 171 ILE A O 1
ATOM 1391 N N . GLY A 1 172 ? 13.487 -21.844 1.938 1.00 96.44 172 GLY A N 1
ATOM 1392 C CA . GLY A 1 172 ? 14.115 -21.309 3.138 1.00 96.44 172 GLY A CA 1
ATOM 1393 C C . GLY A 1 172 ? 13.119 -20.571 4.032 1.00 96.44 172 GLY A C 1
ATOM 1394 O O . GLY A 1 172 ? 13.032 -20.874 5.226 1.00 96.44 172 GLY A O 1
ATOM 1395 N N . ALA A 1 173 ? 12.298 -19.682 3.458 1.00 95.62 173 ALA A N 1
ATOM 1396 C CA . ALA A 1 173 ? 11.238 -18.973 4.175 1.00 95.62 173 ALA A CA 1
ATOM 1397 C C . ALA A 1 173 ? 10.212 -19.937 4.781 1.00 95.62 173 ALA A C 1
ATOM 1399 O O . ALA A 1 173 ? 9.967 -19.896 5.991 1.00 95.62 173 ALA A O 1
ATOM 1400 N N . ILE A 1 174 ? 9.653 -20.845 3.976 1.00 96.75 174 ILE A N 1
ATOM 1401 C CA . ILE A 1 174 ? 8.676 -21.836 4.445 1.00 96.75 174 ILE A CA 1
ATOM 1402 C C . ILE A 1 174 ? 9.273 -22.664 5.586 1.00 96.75 174 ILE A C 1
ATOM 1404 O O . ILE A 1 174 ? 8.617 -22.861 6.611 1.00 96.75 174 ILE A O 1
ATOM 1408 N N . THR A 1 175 ? 10.529 -23.095 5.455 1.00 97.00 175 THR A N 1
ATOM 1409 C CA . THR A 1 175 ? 11.216 -23.918 6.456 1.00 97.00 175 THR A CA 1
ATOM 1410 C C . THR A 1 175 ? 11.413 -23.153 7.765 1.00 97.00 175 THR A C 1
ATOM 1412 O O . THR A 1 175 ? 10.977 -23.631 8.816 1.00 97.00 175 THR A O 1
ATOM 1415 N N . ILE A 1 176 ? 11.995 -21.945 7.728 1.00 97.81 176 ILE A N 1
ATOM 1416 C CA . ILE A 1 176 ? 12.210 -21.117 8.929 1.00 97.81 176 ILE A CA 1
ATOM 1417 C C . ILE A 1 176 ? 10.884 -20.862 9.635 1.00 97.81 176 ILE A C 1
ATOM 1419 O O . ILE A 1 176 ? 10.763 -21.115 10.836 1.00 97.81 176 ILE A O 1
ATOM 1423 N N . PHE A 1 177 ? 9.879 -20.373 8.909 1.00 97.44 177 PHE A N 1
ATOM 1424 C CA . PHE A 1 177 ? 8.641 -19.924 9.533 1.00 97.44 177 PHE A CA 1
ATOM 1425 C C . PHE A 1 177 ? 7.748 -21.081 9.981 1.00 97.44 177 PHE A C 1
ATOM 1427 O O . PHE A 1 177 ? 7.073 -20.944 11.001 1.00 97.44 177 PHE A O 1
ATOM 1434 N N . SER A 1 178 ? 7.823 -22.250 9.337 1.00 96.62 178 SER A N 1
ATOM 1435 C CA . SER A 1 178 ? 7.196 -23.479 9.843 1.00 96.62 178 SER A CA 1
ATOM 1436 C C . SER A 1 178 ? 7.843 -23.941 11.152 1.00 96.62 178 SER A C 1
ATOM 1438 O O . SER A 1 178 ? 7.144 -24.272 12.113 1.00 96.62 178 SER A O 1
ATOM 1440 N N . MET A 1 179 ? 9.178 -23.898 11.240 1.00 97.25 179 MET A N 1
ATOM 1441 C CA . MET A 1 179 ? 9.904 -24.262 12.462 1.00 97.25 179 MET A CA 1
ATOM 1442 C C . MET A 1 179 ? 9.673 -23.252 13.590 1.00 97.25 179 MET A C 1
ATOM 1444 O O . MET A 1 179 ? 9.470 -23.653 14.739 1.00 97.25 179 MET A O 1
ATOM 1448 N N . LEU A 1 180 ? 9.626 -21.953 13.280 1.00 96.31 180 LEU A N 1
ATOM 1449 C CA . LEU A 1 180 ? 9.257 -20.905 14.234 1.00 96.31 180 LEU A CA 1
ATOM 1450 C C . LEU A 1 180 ? 7.811 -21.058 14.702 1.00 96.31 180 LEU A C 1
ATOM 1452 O O . LEU A 1 180 ? 7.562 -20.995 15.902 1.00 96.31 180 LEU A O 1
ATOM 1456 N N . ALA A 1 181 ? 6.866 -21.332 13.803 1.00 96.75 181 ALA A N 1
ATOM 1457 C CA . ALA A 1 181 ? 5.480 -21.604 14.173 1.00 96.75 181 ALA A CA 1
ATOM 1458 C C . ALA A 1 181 ? 5.357 -22.848 15.070 1.00 96.75 181 ALA A C 1
ATOM 1460 O O . ALA A 1 181 ? 4.503 -22.892 15.953 1.00 96.75 181 ALA A O 1
ATOM 1461 N N . TRP A 1 182 ? 6.227 -23.847 14.894 1.00 95.94 182 TRP A N 1
ATOM 1462 C CA . TRP A 1 182 ? 6.295 -25.005 15.786 1.00 95.94 182 TRP A CA 1
ATOM 1463 C C . TRP A 1 182 ? 7.004 -24.708 17.120 1.00 95.94 182 TRP A C 1
ATOM 1465 O O . TRP A 1 182 ? 6.771 -25.394 18.121 1.00 95.94 182 TRP A O 1
ATOM 1475 N N . TYR A 1 183 ? 7.911 -23.732 17.163 1.00 96.25 183 TYR A N 1
ATOM 1476 C CA . TYR A 1 183 ? 8.653 -23.353 18.369 1.00 96.25 183 TYR A CA 1
ATOM 1477 C C . TYR A 1 183 ? 7.885 -22.367 19.258 1.00 96.25 183 TYR A C 1
ATOM 1479 O O . TYR A 1 183 ? 7.948 -22.454 20.484 1.00 96.25 183 TYR A O 1
ATOM 1487 N N . LEU A 1 184 ? 7.177 -21.426 18.642 1.00 96.69 184 LEU A N 1
ATOM 1488 C CA . LEU A 1 184 ? 6.500 -20.319 19.302 1.00 96.69 184 LEU A CA 1
ATOM 1489 C C . LEU A 1 184 ? 5.074 -20.704 19.718 1.00 96.69 184 LEU A C 1
ATOM 1491 O O . LEU A 1 184 ? 4.457 -21.607 19.162 1.00 96.69 184 LEU A O 1
ATOM 1495 N N . ASN A 1 185 ? 4.538 -19.969 20.692 1.00 96.81 185 ASN A N 1
ATOM 1496 C CA . ASN A 1 185 ? 3.183 -20.138 21.218 1.00 96.81 185 ASN A CA 1
ATOM 1497 C C . ASN A 1 185 ? 2.396 -18.822 21.134 1.00 96.81 185 ASN A C 1
ATOM 1499 O O . ASN A 1 185 ? 2.980 -17.749 20.950 1.00 96.81 185 ASN A O 1
ATOM 1503 N N . GLY A 1 186 ? 1.071 -18.914 21.290 1.00 96.50 186 GLY A N 1
ATOM 1504 C CA . GLY A 1 186 ? 0.168 -17.759 21.283 1.00 96.50 186 GLY A CA 1
ATOM 1505 C C . GLY A 1 186 ? 0.272 -16.958 19.988 1.00 96.50 186 GLY A C 1
ATOM 1506 O O . GLY A 1 186 ? 0.477 -17.521 18.911 1.00 96.50 186 GLY A O 1
ATOM 1507 N N . TRP A 1 187 ? 0.172 -15.636 20.086 1.00 97.44 187 TRP A N 1
ATOM 1508 C CA . TRP A 1 187 ? 0.217 -14.755 18.916 1.00 97.44 187 TRP A CA 1
ATOM 1509 C C . TRP A 1 187 ? 1.501 -14.852 18.087 1.00 97.44 187 TRP A C 1
ATOM 1511 O O . TRP A 1 187 ? 1.439 -14.736 16.865 1.00 97.44 187 TRP A O 1
ATOM 1521 N N . LYS A 1 188 ? 2.651 -15.125 18.717 1.00 98.00 188 LYS A N 1
ATOM 1522 C CA . LYS A 1 188 ? 3.948 -15.202 18.025 1.00 98.00 188 LYS A CA 1
ATOM 1523 C C . LYS A 1 188 ? 3.963 -16.313 16.977 1.00 98.00 188 LYS A C 1
ATOM 1525 O O . LYS A 1 188 ? 4.494 -16.112 15.892 1.00 98.00 188 LYS A O 1
ATOM 1530 N N . ARG A 1 189 ? 3.328 -17.455 17.274 1.00 97.44 189 ARG A N 1
ATOM 1531 C CA . ARG A 1 189 ? 3.173 -18.574 16.331 1.00 97.44 189 ARG A CA 1
ATOM 1532 C C . ARG A 1 189 ? 2.449 -18.143 15.064 1.00 97.44 189 ARG A C 1
ATOM 1534 O O . ARG A 1 189 ? 2.933 -18.379 13.965 1.00 97.44 189 ARG A O 1
ATOM 1541 N N . TYR A 1 190 ? 1.289 -17.519 15.225 1.00 97.81 190 TYR A N 1
ATOM 1542 C CA . TYR A 1 190 ? 0.450 -17.120 14.099 1.00 97.81 190 TYR A CA 1
ATOM 1543 C C . TYR A 1 190 ? 1.042 -15.939 13.336 1.00 97.81 190 TYR A C 1
ATOM 1545 O O . TYR A 1 190 ? 0.948 -15.899 12.115 1.00 97.81 190 TYR A O 1
ATOM 1553 N N . PHE A 1 191 ? 1.736 -15.032 14.027 1.00 98.12 191 PHE A N 1
ATOM 1554 C CA . PHE A 1 191 ? 2.513 -13.990 13.370 1.00 98.12 191 PHE A CA 1
ATOM 1555 C C . PHE A 1 191 ? 3.605 -14.607 12.489 1.00 98.12 191 PHE A C 1
ATOM 1557 O O . PHE A 1 191 ? 3.699 -14.253 11.322 1.00 98.12 191 PHE A O 1
ATOM 1564 N N . SER A 1 192 ? 4.357 -15.597 12.987 1.00 97.94 192 SER A N 1
ATOM 1565 C CA . SER A 1 192 ? 5.336 -16.328 12.170 1.00 97.94 192 SER A CA 1
ATOM 1566 C C . SER A 1 192 ? 4.710 -17.029 10.963 1.00 97.94 192 SER A C 1
ATOM 1568 O O . SER A 1 192 ? 5.307 -16.991 9.895 1.00 97.94 192 SER A O 1
ATOM 1570 N N . ILE A 1 193 ? 3.513 -17.615 11.089 1.00 98.06 193 ILE A N 1
ATOM 1571 C CA . ILE A 1 193 ? 2.791 -18.194 9.940 1.00 98.06 193 ILE A CA 1
ATOM 1572 C C . ILE A 1 193 ? 2.468 -17.106 8.907 1.00 98.06 193 ILE A C 1
ATOM 1574 O O . ILE A 1 193 ? 2.777 -17.271 7.730 1.00 98.06 193 ILE A O 1
ATOM 1578 N N . GLY A 1 194 ? 1.890 -15.983 9.341 1.00 97.81 194 GLY A N 1
ATOM 1579 C CA . GLY A 1 194 ? 1.559 -14.861 8.462 1.00 97.81 194 GLY A CA 1
ATOM 1580 C C . GLY A 1 194 ? 2.780 -14.264 7.759 1.00 97.81 194 GLY A C 1
ATOM 1581 O O . GLY A 1 194 ? 2.730 -14.025 6.551 1.00 97.81 194 GLY A O 1
ATOM 1582 N N . VAL A 1 195 ? 3.892 -14.099 8.486 1.00 97.94 195 VAL A N 1
ATOM 1583 C CA . VAL A 1 195 ? 5.183 -13.680 7.919 1.00 97.94 195 VAL A CA 1
ATOM 1584 C C . VAL A 1 195 ? 5.672 -14.700 6.896 1.00 97.94 195 VAL A C 1
ATOM 1586 O O . VAL A 1 195 ? 6.029 -14.307 5.794 1.00 97.94 195 VAL A O 1
ATOM 1589 N N . GLY A 1 196 ? 5.637 -15.996 7.220 1.00 97.62 196 GLY A N 1
ATOM 1590 C CA . GLY A 1 196 ? 6.050 -17.060 6.308 1.00 97.62 196 GLY A CA 1
ATOM 1591 C C . GLY A 1 196 ? 5.279 -17.042 4.990 1.00 97.62 196 GLY A C 1
ATOM 1592 O O . GLY A 1 196 ? 5.899 -17.102 3.933 1.00 97.62 196 GLY A O 1
ATOM 1593 N N . ILE A 1 197 ? 3.951 -16.888 5.037 1.00 97.69 197 ILE A N 1
ATOM 1594 C CA . ILE A 1 197 ? 3.098 -16.810 3.839 1.00 97.69 197 ILE A CA 1
ATOM 1595 C C . ILE A 1 197 ? 3.472 -15.594 2.980 1.00 97.69 197 ILE A C 1
ATOM 1597 O O . ILE A 1 197 ? 3.769 -15.742 1.797 1.00 97.69 197 ILE A O 1
ATOM 1601 N N . ASN A 1 198 ? 3.493 -14.396 3.571 1.00 97.75 198 ASN A N 1
ATOM 1602 C CA . ASN A 1 198 ? 3.720 -13.161 2.816 1.00 97.75 198 ASN A CA 1
ATOM 1603 C C . ASN A 1 198 ? 5.167 -13.051 2.305 1.00 97.75 198 ASN A C 1
ATOM 1605 O O . ASN A 1 198 ? 5.379 -12.599 1.186 1.00 97.75 198 ASN A O 1
ATOM 1609 N N . LEU A 1 199 ? 6.155 -13.527 3.070 1.00 96.75 199 LEU A N 1
ATOM 1610 C CA . LEU A 1 199 ? 7.549 -13.587 2.627 1.00 96.75 199 LEU A CA 1
ATOM 1611 C C . LEU A 1 199 ? 7.753 -14.617 1.507 1.00 96.75 199 LEU A C 1
ATOM 1613 O O . LEU A 1 199 ? 8.527 -14.373 0.589 1.00 96.75 199 LEU A O 1
ATOM 1617 N N . SER A 1 200 ? 7.044 -15.748 1.549 1.00 95.88 200 SER A N 1
ATOM 1618 C CA . SER A 1 200 ? 7.104 -16.735 0.463 1.00 95.88 200 SER A CA 1
ATOM 1619 C C . SER A 1 200 ? 6.546 -16.158 -0.836 1.00 95.88 200 SER A C 1
ATOM 1621 O O . SER A 1 200 ? 7.146 -16.361 -1.883 1.00 95.88 200 SER A O 1
ATOM 1623 N N . LEU A 1 201 ? 5.449 -15.391 -0.774 1.00 94.81 201 LEU A N 1
ATOM 1624 C CA . LEU A 1 201 ? 4.927 -14.667 -1.939 1.00 94.81 201 LEU A CA 1
ATOM 1625 C C . LEU A 1 201 ? 5.885 -13.575 -2.420 1.00 94.81 201 LEU A C 1
ATOM 1627 O O . LEU A 1 201 ? 6.094 -13.448 -3.621 1.00 94.81 201 LEU A O 1
ATOM 1631 N N . PHE A 1 202 ? 6.512 -12.840 -1.502 1.00 95.38 202 PHE A N 1
ATOM 1632 C CA . PHE A 1 202 ? 7.547 -11.864 -1.837 1.00 95.38 202 PHE A CA 1
ATOM 1633 C C . PHE A 1 202 ? 8.705 -12.520 -2.606 1.00 95.38 202 PHE A C 1
ATOM 1635 O O . PHE A 1 202 ? 9.075 -12.066 -3.683 1.00 95.38 202 PHE A O 1
ATOM 1642 N N . PHE A 1 203 ? 9.236 -13.644 -2.120 1.00 93.94 203 PHE A N 1
ATOM 1643 C CA . PHE A 1 203 ? 10.303 -14.378 -2.807 1.00 93.94 203 PHE A CA 1
ATOM 1644 C C . PHE A 1 203 ? 9.841 -15.054 -4.105 1.00 93.94 203 PHE A C 1
ATOM 1646 O O . PHE A 1 203 ? 10.585 -15.076 -5.088 1.00 93.94 203 PHE A O 1
ATOM 1653 N N . ALA A 1 204 ? 8.600 -15.538 -4.159 1.00 91.12 204 ALA A N 1
ATOM 1654 C CA . ALA A 1 204 ? 8.001 -16.015 -5.400 1.00 91.12 204 ALA A CA 1
ATOM 1655 C C . ALA A 1 204 ? 7.921 -14.887 -6.442 1.00 91.12 204 ALA A C 1
ATOM 1657 O O . ALA A 1 204 ? 8.231 -15.126 -7.606 1.00 91.12 204 ALA A O 1
ATOM 1658 N N . ARG A 1 205 ? 7.600 -13.646 -6.036 1.00 89.31 205 ARG A N 1
ATOM 1659 C CA . ARG A 1 205 ? 7.651 -12.492 -6.943 1.00 89.31 205 ARG A CA 1
ATOM 1660 C C . ARG A 1 205 ? 9.060 -12.241 -7.454 1.00 89.31 205 ARG A C 1
ATOM 1662 O O . ARG A 1 205 ? 9.213 -12.084 -8.660 1.00 89.31 205 ARG A O 1
ATOM 1669 N N . ILE A 1 206 ? 10.068 -12.239 -6.575 1.00 88.69 206 ILE A N 1
ATOM 1670 C CA . ILE A 1 206 ? 11.471 -12.096 -7.001 1.00 88.69 206 ILE A CA 1
ATOM 1671 C C . ILE A 1 206 ? 11.773 -13.110 -8.106 1.00 88.69 206 ILE A C 1
ATOM 1673 O O . ILE A 1 206 ? 12.279 -12.715 -9.145 1.00 88.69 206 ILE A O 1
ATOM 1677 N N . THR A 1 207 ? 11.360 -14.372 -7.930 1.00 82.25 207 THR A N 1
ATOM 1678 C CA . THR A 1 207 ? 11.558 -15.465 -8.908 1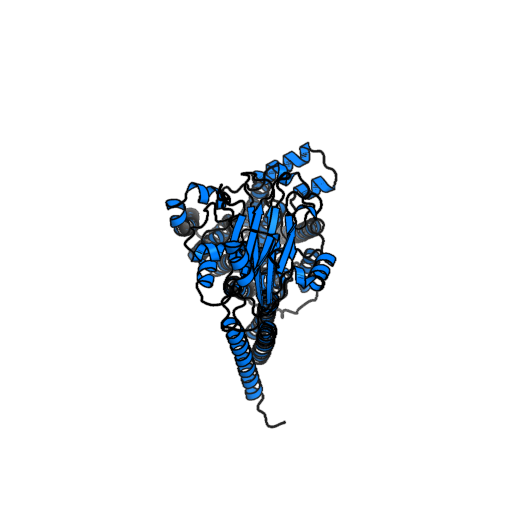.00 82.25 207 THR A CA 1
ATOM 1679 C C . THR A 1 207 ? 11.061 -15.124 -10.309 1.00 82.25 207 THR A C 1
ATOM 1681 O O . THR A 1 207 ? 11.707 -15.460 -11.297 1.00 82.25 207 THR A O 1
ATOM 1684 N N . ILE A 1 208 ? 9.893 -14.492 -10.400 1.00 82.31 208 ILE A N 1
ATOM 1685 C CA . ILE A 1 208 ? 9.247 -14.222 -11.684 1.00 82.31 208 ILE A CA 1
ATOM 1686 C C . ILE A 1 208 ? 9.606 -12.847 -12.251 1.00 82.31 208 ILE A C 1
ATOM 1688 O O . ILE A 1 208 ? 9.246 -12.557 -13.382 1.00 82.31 208 ILE A O 1
ATOM 1692 N N . MET A 1 209 ? 10.283 -11.993 -11.480 1.00 81.06 209 MET A N 1
ATOM 1693 C CA . MET A 1 209 ? 10.561 -10.607 -11.860 1.00 81.06 209 MET A CA 1
ATOM 1694 C C . MET A 1 209 ? 11.433 -10.473 -13.123 1.00 81.06 209 MET A C 1
ATOM 1696 O O . MET A 1 209 ? 11.156 -9.574 -13.914 1.00 81.06 209 MET A O 1
ATOM 1700 N N . PRO A 1 210 ? 12.446 -11.331 -13.371 1.00 75.88 210 PRO A N 1
ATOM 1701 C CA . PRO A 1 210 ? 13.220 -11.252 -14.611 1.00 75.88 210 PRO A CA 1
ATOM 1702 C C . PRO A 1 210 ? 12.486 -11.794 -15.832 1.00 75.88 210 PRO A C 1
ATOM 1704 O O . PRO A 1 210 ? 12.907 -11.522 -16.953 1.00 75.88 210 PRO A O 1
ATOM 1707 N N . TYR A 1 211 ? 11.419 -12.569 -15.639 1.00 74.25 211 TYR A N 1
ATOM 1708 C CA . TYR A 1 211 ? 10.585 -12.990 -16.752 1.00 74.25 211 TYR A CA 1
ATOM 1709 C C . TYR A 1 211 ? 9.757 -11.787 -17.174 1.00 74.25 211 TYR A C 1
ATOM 1711 O O . TYR A 1 211 ? 9.022 -11.203 -16.369 1.00 74.25 211 TYR A O 1
ATOM 1719 N N . LEU A 1 212 ? 9.894 -11.395 -18.441 1.00 63.81 212 LEU A N 1
ATOM 1720 C CA . LEU A 1 212 ? 9.001 -10.391 -18.994 1.00 63.81 212 LEU A CA 1
ATOM 1721 C C . LEU A 1 212 ? 7.577 -10.914 -18.845 1.00 63.81 212 LEU A C 1
ATOM 1723 O O . LEU A 1 212 ? 7.316 -12.107 -18.988 1.00 63.81 212 LEU A O 1
ATOM 1727 N N . PHE A 1 213 ? 6.632 -10.027 -18.541 1.00 59.41 213 PHE A N 1
ATOM 1728 C CA . PHE A 1 213 ? 5.245 -10.449 -18.350 1.00 59.41 213 PHE A CA 1
ATOM 1729 C C . PHE A 1 213 ? 4.742 -11.187 -19.603 1.00 59.41 213 PHE A C 1
ATOM 1731 O O . PHE A 1 213 ? 4.053 -12.185 -19.482 1.00 59.41 213 PHE A O 1
ATOM 1738 N N . SER A 1 214 ? 5.193 -10.786 -20.795 1.00 54.50 214 SER A N 1
ATOM 1739 C CA . SER A 1 214 ? 4.960 -11.482 -22.068 1.00 54.50 214 SER A CA 1
ATOM 1740 C C . SER A 1 214 ? 5.270 -12.988 -22.072 1.00 54.50 214 SER A C 1
ATOM 1742 O O . SER A 1 214 ? 4.677 -13.712 -22.864 1.00 54.50 214 SER A O 1
ATOM 1744 N N . GLU A 1 215 ? 6.137 -13.463 -21.176 1.00 60.72 215 GLU A N 1
ATOM 1745 C CA . GLU A 1 215 ? 6.537 -14.868 -20.987 1.00 60.72 215 GLU A CA 1
ATOM 1746 C C . GLU A 1 215 ? 5.749 -15.611 -19.913 1.00 60.72 215 GLU A C 1
ATOM 1748 O O . GLU A 1 215 ? 5.874 -16.824 -19.745 1.00 60.72 215 GLU A O 1
ATOM 1753 N N . LEU A 1 216 ? 4.857 -14.898 -19.239 1.00 64.75 216 LEU A N 1
ATOM 1754 C CA . LEU A 1 216 ? 3.880 -15.464 -18.338 1.00 64.75 216 LEU A CA 1
ATOM 1755 C C . LEU A 1 216 ? 2.503 -15.696 -19.004 1.00 64.75 216 LEU A C 1
ATOM 1757 O O . LEU A 1 216 ? 1.533 -15.558 -18.268 1.00 64.75 216 LEU A O 1
ATOM 1761 N N . PRO A 1 217 ? 2.319 -16.072 -20.303 1.00 58.94 217 PRO A N 1
ATOM 1762 C CA . PRO A 1 217 ? 0.988 -16.261 -20.883 1.00 58.94 217 PRO A CA 1
ATOM 1763 C C . PRO A 1 217 ? 0.103 -17.168 -20.047 1.00 58.94 217 PRO A C 1
ATOM 1765 O O . PRO A 1 217 ? -1.058 -16.875 -19.870 1.00 58.94 217 PRO A O 1
ATOM 1768 N N . THR A 1 218 ? 0.630 -18.233 -19.446 1.00 60.81 218 THR A N 1
ATOM 1769 C CA . THR A 1 218 ? -0.185 -19.128 -18.612 1.00 60.81 218 THR A CA 1
ATOM 1770 C C . THR A 1 218 ? -0.654 -18.474 -17.311 1.00 60.81 218 THR A C 1
ATOM 1772 O O . THR A 1 218 ? -1.791 -18.684 -16.892 1.00 60.81 218 THR A O 1
ATOM 1775 N N . LEU A 1 219 ? 0.192 -17.660 -16.674 1.00 65.38 219 LEU A N 1
ATOM 1776 C CA . LEU A 1 219 ? -0.153 -16.932 -15.451 1.00 65.38 219 LEU A CA 1
ATOM 1777 C C . LEU A 1 219 ? -1.040 -15.717 -15.762 1.00 65.38 219 LEU A C 1
ATOM 1779 O O . LEU A 1 219 ? -1.971 -15.426 -15.019 1.00 65.38 219 LEU A O 1
ATOM 1783 N N . ILE A 1 220 ? -0.768 -15.039 -16.877 1.00 66.00 220 ILE A N 1
ATOM 1784 C CA . ILE A 1 220 ? -1.562 -13.943 -17.422 1.00 66.00 220 ILE A CA 1
ATOM 1785 C C . ILE A 1 220 ? -2.929 -14.452 -17.819 1.00 66.00 220 ILE A C 1
ATOM 1787 O O . ILE A 1 220 ? -3.896 -13.916 -17.322 1.00 66.00 220 ILE A O 1
ATOM 1791 N N . SER A 1 221 ? -3.027 -15.499 -18.632 1.00 68.56 221 SER A N 1
ATOM 1792 C CA . SER A 1 221 ? -4.304 -16.077 -19.037 1.00 68.56 221 SER A CA 1
ATOM 1793 C C . SER A 1 221 ? -5.086 -16.557 -17.823 1.00 68.56 221 SER A C 1
ATOM 1795 O O . SER A 1 221 ? -6.291 -16.366 -17.773 1.00 68.56 221 SER A O 1
ATOM 1797 N N . PHE A 1 222 ? -4.424 -17.105 -16.795 1.00 72.38 222 PHE A N 1
ATOM 1798 C CA . PHE A 1 222 ? -5.091 -17.362 -15.519 1.00 72.38 222 PHE A CA 1
ATOM 1799 C C . PHE A 1 222 ? -5.642 -16.066 -14.899 1.00 72.38 222 PHE A C 1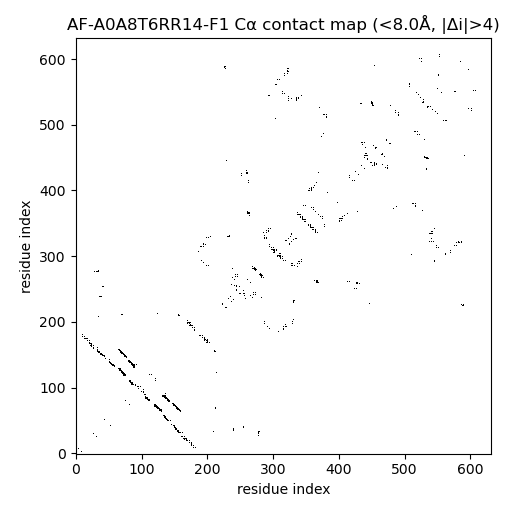
ATOM 1801 O O . PHE A 1 222 ? -6.799 -16.031 -14.496 1.00 72.38 222 PHE A O 1
ATOM 1808 N N . PHE A 1 223 ? -4.859 -14.990 -14.839 1.00 73.12 223 PHE A N 1
ATOM 1809 C CA . PHE A 1 223 ? -5.316 -13.701 -14.316 1.00 73.12 223 PHE A CA 1
ATOM 1810 C C . PHE A 1 223 ? -6.390 -13.018 -15.176 1.00 73.12 223 PHE A C 1
ATOM 1812 O O . PHE A 1 223 ? -7.305 -12.436 -14.604 1.00 73.12 223 PHE A O 1
ATOM 1819 N N . GLU A 1 224 ? -6.332 -13.141 -16.498 1.00 71.62 224 GLU A N 1
ATOM 1820 C CA . GLU A 1 224 ? -7.311 -12.637 -17.465 1.00 71.62 224 GLU A CA 1
ATOM 1821 C C . GLU A 1 224 ? -8.632 -13.400 -17.348 1.00 71.62 224 GLU A C 1
ATOM 1823 O O . GLU A 1 224 ? -9.682 -12.775 -17.286 1.00 71.62 224 GLU A O 1
ATOM 1828 N N . ILE A 1 225 ? -8.598 -14.733 -17.195 1.00 73.88 225 ILE A N 1
ATOM 1829 C CA . ILE A 1 225 ? -9.802 -15.552 -16.943 1.00 73.88 225 ILE A CA 1
ATOM 1830 C C . ILE A 1 225 ? -10.559 -15.068 -15.696 1.00 73.88 225 ILE A C 1
ATOM 1832 O O . ILE A 1 225 ? -11.779 -15.205 -15.619 1.00 73.88 225 ILE A O 1
ATOM 1836 N N . PHE A 1 226 ? -9.843 -14.522 -14.712 1.00 74.19 226 PHE A N 1
ATOM 1837 C CA . PHE A 1 226 ? -10.406 -14.075 -13.441 1.00 74.19 226 PHE A CA 1
ATOM 1838 C C . PHE A 1 226 ? -10.448 -12.548 -13.268 1.00 74.19 226 PHE A C 1
ATOM 1840 O O . PHE A 1 226 ? -10.667 -12.080 -12.147 1.00 74.19 226 PHE A O 1
ATOM 1847 N N . ASP A 1 227 ? -10.211 -11.772 -14.333 1.00 74.19 227 ASP A N 1
ATOM 1848 C CA . ASP A 1 227 ? -10.166 -10.302 -14.311 1.00 74.19 227 ASP A CA 1
ATOM 1849 C C . ASP A 1 227 ? -9.336 -9.726 -13.146 1.00 74.19 227 ASP A C 1
ATOM 1851 O O . ASP A 1 227 ? -9.690 -8.727 -12.494 1.00 74.19 227 ASP A O 1
ATOM 1855 N N . ILE A 1 228 ? -8.232 -10.397 -12.816 1.00 80.31 228 ILE A N 1
ATOM 1856 C CA . ILE A 1 228 ? -7.325 -9.951 -11.767 1.00 80.31 228 ILE A CA 1
ATOM 1857 C C . ILE A 1 228 ? -6.527 -8.786 -12.331 1.00 80.31 228 ILE A C 1
ATOM 1859 O O . ILE A 1 228 ? -5.705 -8.942 -13.229 1.00 80.31 228 ILE A O 1
ATOM 1863 N N . GLU A 1 229 ? -6.753 -7.603 -11.767 1.00 78.69 229 GLU A N 1
ATOM 1864 C CA . GLU A 1 229 ? -6.064 -6.389 -12.191 1.00 78.69 229 GLU A CA 1
ATOM 1865 C C . GLU A 1 229 ? -4.592 -6.450 -11.755 1.00 78.69 229 GLU A C 1
ATOM 1867 O O . GLU A 1 229 ? -4.257 -6.050 -10.639 1.00 78.69 229 GLU A O 1
ATOM 1872 N N . VAL A 1 230 ? -3.702 -6.986 -12.593 1.00 79.12 230 VAL A N 1
ATOM 1873 C CA . VAL A 1 230 ? -2.263 -7.042 -12.299 1.00 79.12 230 VAL A CA 1
ATOM 1874 C C . VAL A 1 230 ? -1.587 -5.756 -12.754 1.00 79.12 230 VAL A C 1
ATOM 1876 O O . VAL A 1 230 ? -1.055 -5.655 -13.859 1.00 79.12 230 VAL A O 1
ATOM 1879 N N . PHE A 1 231 ? -1.611 -4.756 -11.877 1.00 79.25 231 PHE A N 1
ATOM 1880 C CA . PHE A 1 231 ? -0.934 -3.486 -12.121 1.00 79.25 231 PHE A CA 1
ATOM 1881 C C . PHE A 1 231 ? 0.578 -3.668 -12.183 1.00 79.25 231 PHE A C 1
ATOM 1883 O O . PHE A 1 231 ? 1.171 -4.333 -11.336 1.00 79.25 231 PHE A O 1
ATOM 1890 N N . ARG A 1 232 ? 1.198 -3.008 -13.162 1.00 79.69 232 ARG A N 1
ATOM 1891 C CA . ARG A 1 232 ? 2.652 -2.993 -13.367 1.00 79.69 232 ARG A CA 1
ATOM 1892 C C . ARG A 1 232 ? 3.292 -1.740 -12.786 1.00 79.69 232 ARG A C 1
ATOM 1894 O O . ARG A 1 232 ? 4.282 -1.245 -13.312 1.00 79.69 232 ARG A O 1
ATOM 1901 N N . ASP A 1 233 ? 2.704 -1.175 -11.737 1.00 87.12 233 ASP A N 1
ATOM 1902 C CA . ASP A 1 233 ? 3.191 0.088 -11.189 1.00 87.12 233 ASP A CA 1
ATOM 1903 C C . ASP A 1 233 ? 4.595 -0.057 -10.597 1.00 87.12 233 ASP A C 1
ATOM 1905 O O . ASP A 1 233 ? 5.378 0.886 -10.668 1.00 87.12 233 ASP A O 1
ATOM 1909 N N . PHE A 1 234 ? 4.931 -1.228 -10.049 1.00 90.75 234 PHE A N 1
ATOM 1910 C CA . PHE A 1 234 ? 6.259 -1.474 -9.502 1.00 90.75 234 PHE A CA 1
ATOM 1911 C C . PHE A 1 234 ? 7.332 -1.422 -10.597 1.00 90.75 234 PHE A C 1
ATOM 1913 O O . PHE A 1 234 ? 8.244 -0.599 -10.527 1.00 90.75 234 PHE A O 1
ATOM 1920 N N . GLU A 1 235 ? 7.191 -2.241 -11.640 1.00 84.62 235 GLU A N 1
ATOM 1921 C CA . GLU A 1 235 ? 8.145 -2.319 -12.753 1.00 84.62 235 GLU A CA 1
ATOM 1922 C C . GLU A 1 235 ? 8.112 -1.077 -13.634 1.00 84.62 235 GLU A C 1
ATOM 1924 O O . GLU A 1 235 ? 9.144 -0.575 -14.072 1.00 84.62 235 GLU A O 1
ATOM 1929 N N . GLY A 1 236 ? 6.901 -0.598 -13.907 1.00 79.88 236 GLY A N 1
ATOM 1930 C CA . GLY A 1 236 ? 6.656 0.575 -14.713 1.00 79.88 236 GLY A CA 1
ATOM 1931 C C . GLY A 1 236 ? 7.168 1.808 -13.994 1.00 79.88 236 GLY A C 1
ATOM 1932 O O . GLY A 1 236 ? 8.107 2.460 -14.438 1.00 79.88 236 GLY A O 1
ATOM 1933 N N . TYR A 1 237 ? 6.538 2.175 -12.894 1.00 88.19 237 TYR A N 1
ATOM 1934 C CA . TYR A 1 237 ? 6.780 3.474 -12.296 1.00 88.19 237 TYR A CA 1
ATOM 1935 C C . TYR A 1 237 ? 7.874 3.440 -11.238 1.00 88.19 237 TYR A C 1
ATOM 1937 O O . TYR A 1 237 ? 8.764 4.281 -11.267 1.00 88.19 237 TYR A O 1
ATOM 1945 N N . TYR A 1 238 ? 7.832 2.497 -10.296 1.00 93.56 238 TYR A N 1
ATOM 1946 C CA . TYR A 1 238 ? 8.632 2.636 -9.078 1.00 93.56 238 TYR A CA 1
ATOM 1947 C C . TYR A 1 238 ? 10.118 2.431 -9.350 1.00 93.56 238 TYR A C 1
ATOM 1949 O O . TYR A 1 238 ? 10.906 3.252 -8.891 1.00 93.56 238 TYR A O 1
ATOM 1957 N N . ILE A 1 239 ? 10.483 1.410 -10.133 1.00 90.75 239 ILE A N 1
ATOM 1958 C CA . ILE A 1 239 ? 11.879 1.178 -10.533 1.00 90.75 239 ILE A CA 1
ATOM 1959 C C . ILE A 1 239 ? 12.400 2.359 -11.356 1.00 90.75 239 ILE A C 1
ATOM 1961 O O . ILE A 1 239 ? 13.430 2.931 -11.012 1.00 90.75 239 ILE A O 1
ATOM 1965 N N . GLY A 1 240 ? 11.651 2.789 -12.378 1.00 88.31 240 GLY A N 1
ATOM 1966 C CA . GLY A 1 240 ? 12.052 3.924 -13.215 1.00 88.31 240 GLY A CA 1
ATOM 1967 C C . GLY A 1 240 ? 12.238 5.216 -12.410 1.00 88.31 240 GLY A C 1
ATOM 1968 O O . GLY A 1 240 ? 13.231 5.917 -12.574 1.00 88.31 240 GLY A O 1
ATOM 1969 N N . TRP A 1 241 ? 11.334 5.519 -11.475 1.00 93.75 241 TRP A N 1
ATOM 1970 C CA . TRP A 1 241 ? 11.482 6.684 -10.601 1.00 93.75 241 TRP A CA 1
ATOM 1971 C C . TRP A 1 241 ? 12.679 6.566 -9.663 1.00 93.75 241 TRP A C 1
ATOM 1973 O O . TRP A 1 241 ? 13.350 7.568 -9.425 1.00 93.75 241 TRP A O 1
ATOM 1983 N N . THR A 1 242 ? 12.956 5.380 -9.113 1.00 94.50 242 THR A N 1
ATOM 1984 C CA . THR A 1 242 ? 14.142 5.198 -8.272 1.00 94.50 242 THR A CA 1
ATOM 1985 C C . THR A 1 242 ? 15.435 5.305 -9.068 1.00 94.50 242 THR A C 1
ATOM 1987 O O . THR A 1 242 ? 16.375 5.901 -8.556 1.00 94.50 242 THR A O 1
ATOM 1990 N N . ASP A 1 243 ? 15.462 4.826 -10.315 1.00 89.56 243 ASP A N 1
ATOM 1991 C CA . ASP A 1 243 ? 16.609 4.962 -11.220 1.00 89.56 243 ASP A CA 1
ATOM 1992 C C . ASP A 1 243 ? 16.883 6.444 -11.534 1.00 89.56 243 ASP A C 1
ATOM 1994 O O . ASP A 1 243 ? 18.016 6.914 -11.440 1.00 89.56 243 ASP A O 1
ATOM 1998 N N . LEU A 1 244 ? 15.838 7.229 -11.818 1.00 91.12 244 LEU A N 1
ATOM 1999 C CA . LEU A 1 244 ? 15.956 8.684 -11.966 1.00 91.12 244 LEU A CA 1
ATOM 2000 C C . LEU A 1 244 ? 16.484 9.342 -10.681 1.00 91.12 244 LEU A C 1
ATOM 2002 O O . LEU A 1 244 ? 17.371 10.195 -10.733 1.00 91.12 244 LEU A O 1
ATOM 2006 N N . PHE A 1 245 ? 15.977 8.925 -9.519 1.00 94.44 245 PHE A N 1
ATOM 2007 C CA . PHE A 1 245 ? 16.369 9.480 -8.224 1.00 94.44 245 PHE A CA 1
ATOM 2008 C C . PHE A 1 245 ? 17.846 9.243 -7.896 1.00 94.44 245 PHE A C 1
ATOM 2010 O O . PHE A 1 245 ? 18.536 10.180 -7.491 1.00 94.44 245 PHE A O 1
ATOM 2017 N N . ILE A 1 246 ? 18.352 8.020 -8.091 1.00 94.06 246 ILE A N 1
ATOM 2018 C CA . ILE A 1 246 ? 19.764 7.697 -7.828 1.00 94.06 246 ILE A CA 1
ATOM 2019 C C . ILE A 1 246 ? 20.712 8.395 -8.812 1.00 94.06 246 ILE A C 1
ATOM 2021 O O . ILE A 1 246 ? 21.838 8.714 -8.439 1.00 94.06 246 ILE A O 1
ATOM 2025 N N . ASN A 1 247 ? 20.239 8.706 -10.024 1.00 92.12 247 ASN A N 1
ATOM 2026 C CA . ASN A 1 247 ? 20.972 9.480 -11.029 1.00 92.12 247 ASN A CA 1
ATOM 2027 C C . ASN A 1 247 ? 20.880 11.002 -10.811 1.00 92.12 247 ASN A C 1
ATOM 2029 O O . ASN A 1 247 ? 21.279 11.786 -11.669 1.00 92.12 247 ASN A O 1
ATOM 2033 N N . 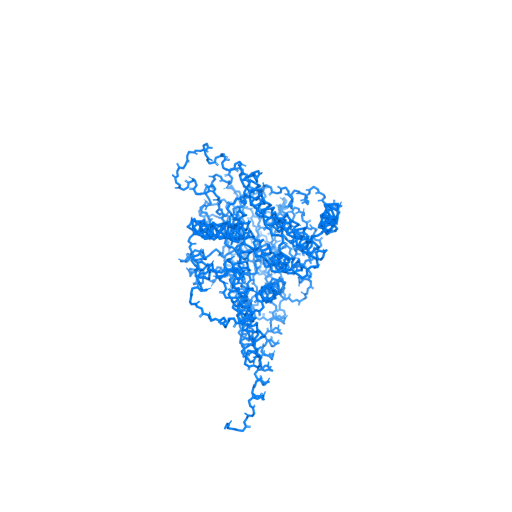GLY A 1 248 ? 20.360 11.443 -9.662 1.00 94.00 248 GLY A N 1
ATOM 2034 C CA . GLY A 1 248 ? 20.314 12.855 -9.287 1.00 94.00 248 GLY A CA 1
ATOM 2035 C C . GLY A 1 248 ? 19.182 13.647 -9.940 1.00 94.00 248 GLY A C 1
ATOM 2036 O O . GLY A 1 248 ? 19.110 14.864 -9.757 1.00 94.00 248 GLY A O 1
ATOM 2037 N N . VAL A 1 249 ? 18.262 12.991 -10.655 1.00 93.50 249 VAL A N 1
ATOM 2038 C CA . VAL A 1 249 ? 17.080 13.669 -11.179 1.00 93.50 249 VAL A CA 1
ATOM 2039 C C . VAL A 1 249 ? 16.144 13.987 -10.022 1.00 93.50 249 VAL A C 1
ATOM 2041 O O . VAL A 1 249 ? 15.729 13.120 -9.244 1.00 93.50 249 VAL A O 1
ATOM 2044 N N . PHE A 1 250 ? 15.781 15.260 -9.918 1.00 92.94 250 PHE A N 1
ATOM 2045 C CA . PHE A 1 250 ? 14.942 15.748 -8.836 1.00 92.94 250 PHE A CA 1
ATOM 2046 C C . PHE A 1 250 ? 13.464 15.348 -9.037 1.00 92.94 250 PHE A C 1
ATOM 2048 O O . PHE A 1 250 ? 12.928 15.605 -10.117 1.00 92.94 250 PHE A O 1
ATOM 2055 N N . PRO A 1 251 ? 12.772 14.781 -8.024 1.00 93.81 251 PRO A N 1
ATOM 2056 C CA . PRO A 1 251 ? 11.355 14.427 -8.126 1.00 93.81 251 PRO A CA 1
ATOM 2057 C C . PRO A 1 251 ? 10.460 15.605 -8.528 1.00 93.81 251 PRO A C 1
ATOM 2059 O O . PRO A 1 251 ? 10.753 16.760 -8.212 1.00 93.81 251 PRO A O 1
ATOM 2062 N N . TYR A 1 252 ? 9.331 15.303 -9.178 1.00 92.81 252 TYR A N 1
ATOM 2063 C CA . TYR A 1 252 ? 8.410 16.289 -9.773 1.00 92.81 252 TYR A CA 1
ATOM 2064 C C . TYR A 1 252 ? 9.022 17.117 -10.916 1.00 92.81 252 TYR A C 1
ATOM 2066 O O . TYR A 1 252 ? 8.490 18.173 -11.264 1.00 92.81 252 TYR A O 1
ATOM 2074 N N . SER A 1 253 ? 10.143 16.678 -11.493 1.00 91.50 253 SER A N 1
ATOM 2075 C CA . SER A 1 253 ? 10.586 17.181 -12.791 1.00 91.50 253 SER A CA 1
ATOM 2076 C C . SER A 1 253 ? 9.779 16.572 -13.932 1.00 91.50 253 SER A C 1
ATOM 2078 O O . SER A 1 253 ? 9.071 15.586 -13.747 1.00 91.50 253 SER A O 1
ATOM 2080 N N . GLU A 1 254 ? 9.900 17.156 -15.120 1.00 86.81 254 GLU A N 1
ATOM 2081 C CA . GLU A 1 254 ? 9.258 16.645 -16.337 1.00 86.81 254 GLU A CA 1
ATOM 2082 C C . GLU A 1 254 ? 9.743 15.231 -16.688 1.00 86.81 254 GLU A C 1
ATOM 2084 O O . GLU A 1 254 ? 8.957 14.412 -17.150 1.00 86.81 254 GLU A O 1
ATOM 2089 N N . GLN A 1 255 ? 10.994 14.902 -16.342 1.00 86.19 255 GLN A N 1
ATOM 2090 C CA . GLN A 1 255 ? 11.558 13.555 -16.485 1.00 86.19 255 GLN A CA 1
ATOM 2091 C C . GLN A 1 255 ? 10.875 12.522 -15.558 1.00 86.19 255 GLN A C 1
ATOM 2093 O O . GLN A 1 255 ? 10.883 11.328 -15.850 1.00 86.19 255 GLN A O 1
ATOM 2098 N N . TYR A 1 256 ? 10.235 12.939 -14.454 1.00 87.94 256 TYR A N 1
ATOM 2099 C CA . TYR A 1 256 ? 9.460 12.046 -13.577 1.00 87.94 256 TYR A CA 1
ATOM 2100 C C . TYR A 1 256 ? 8.045 11.811 -14.115 1.00 87.94 256 TYR A C 1
ATOM 2102 O O . TYR A 1 256 ? 7.043 12.265 -13.550 1.00 87.94 256 TYR A O 1
ATOM 2110 N N . PHE A 1 257 ? 7.953 11.036 -15.192 1.00 83.94 257 PHE A N 1
ATOM 2111 C CA . PHE A 1 257 ? 6.679 10.715 -15.823 1.00 83.94 257 PHE A CA 1
ATOM 2112 C C . PHE A 1 257 ? 5.668 10.108 -14.831 1.00 83.94 257 PHE A C 1
ATOM 2114 O O . PHE A 1 257 ? 5.924 9.086 -14.185 1.00 83.94 257 PHE A O 1
ATOM 2121 N N . GLY A 1 258 ? 4.497 10.742 -14.710 1.00 83.62 258 GLY A N 1
ATOM 2122 C CA . GLY A 1 258 ? 3.371 10.247 -13.911 1.00 83.62 258 GLY A CA 1
ATOM 2123 C C . GLY A 1 258 ? 3.562 10.280 -12.387 1.00 83.62 258 GLY A C 1
ATOM 2124 O O . GLY A 1 258 ? 2.754 9.686 -11.662 1.00 83.62 258 GLY A O 1
ATOM 2125 N N . TYR A 1 259 ? 4.601 10.947 -11.867 1.00 91.38 259 TYR A N 1
ATOM 2126 C CA . TYR A 1 259 ? 4.856 10.989 -10.426 1.00 91.38 259 TYR A CA 1
ATOM 2127 C C . TYR A 1 259 ? 3.849 11.892 -9.690 1.00 91.38 259 TYR A C 1
ATOM 2129 O O . TYR A 1 259 ? 3.952 13.116 -9.686 1.00 91.38 259 TYR A O 1
ATOM 2137 N N . ALA A 1 260 ? 2.873 11.266 -9.026 1.00 90.00 260 ALA A N 1
ATOM 2138 C CA . ALA A 1 260 ? 1.809 11.927 -8.255 1.00 90.00 260 ALA A CA 1
ATOM 2139 C C . ALA A 1 260 ? 1.755 11.461 -6.784 1.00 90.00 260 ALA A C 1
ATOM 2141 O O . ALA A 1 260 ? 0.679 11.288 -6.199 1.00 90.00 260 ALA A O 1
ATOM 2142 N N . TYR A 1 261 ? 2.919 11.146 -6.220 1.00 93.00 261 TYR A N 1
ATOM 2143 C CA . TYR A 1 261 ? 3.078 10.584 -4.878 1.00 93.00 261 TYR A CA 1
ATOM 2144 C C . TYR A 1 261 ? 3.682 11.628 -3.953 1.00 93.00 261 TYR A C 1
ATOM 2146 O O . TYR A 1 261 ? 4.352 12.545 -4.414 1.00 93.00 261 TYR A O 1
ATOM 2154 N N . GLY A 1 262 ? 3.476 11.478 -2.644 1.00 94.69 262 GLY A N 1
ATOM 2155 C CA . GLY A 1 262 ? 4.119 12.372 -1.691 1.00 94.69 262 GLY A CA 1
ATOM 2156 C C . GLY A 1 262 ? 5.642 12.159 -1.655 1.00 94.69 262 GLY A C 1
ATOM 2157 O O . GLY A 1 262 ? 6.133 11.099 -2.058 1.00 94.69 262 GLY A O 1
ATOM 2158 N N . PRO A 1 263 ? 6.422 13.136 -1.162 1.00 96.75 263 PRO A N 1
ATOM 2159 C CA . PRO A 1 263 ? 7.878 13.065 -1.252 1.00 96.75 263 PRO A CA 1
ATOM 2160 C C . PRO A 1 263 ? 8.505 11.892 -0.500 1.00 96.75 263 PRO A C 1
ATOM 2162 O O . PRO A 1 263 ? 9.541 11.372 -0.901 1.00 96.75 263 PRO A O 1
ATOM 2165 N N . LEU A 1 264 ? 7.877 11.447 0.589 1.00 97.69 264 LEU A N 1
ATOM 2166 C CA . LEU A 1 264 ? 8.446 10.390 1.413 1.00 97.69 264 LEU A CA 1
ATOM 2167 C C . LEU A 1 264 ? 8.440 9.034 0.701 1.00 97.69 264 LEU A C 1
ATOM 2169 O O . LEU A 1 264 ? 9.261 8.182 1.032 1.00 97.69 264 LEU A O 1
ATOM 2173 N N . PHE A 1 265 ? 7.557 8.849 -0.286 1.00 97.44 265 PHE A N 1
ATOM 2174 C CA . PHE A 1 265 ? 7.535 7.644 -1.106 1.00 97.44 265 PHE A CA 1
ATOM 2175 C C . PHE A 1 265 ? 8.871 7.449 -1.826 1.00 97.44 265 PHE A C 1
ATOM 2177 O O . PHE A 1 265 ? 9.563 6.480 -1.522 1.00 97.44 265 PHE A O 1
ATOM 2184 N N . ILE A 1 266 ? 9.268 8.400 -2.681 1.00 96.81 266 ILE A N 1
ATOM 2185 C CA . ILE A 1 266 ? 10.514 8.294 -3.449 1.00 96.81 266 ILE A CA 1
ATOM 2186 C C . ILE A 1 266 ? 11.763 8.351 -2.571 1.00 96.81 266 ILE A C 1
ATOM 2188 O O . ILE A 1 266 ? 12.716 7.630 -2.832 1.00 96.81 266 ILE A O 1
ATOM 2192 N N . LEU A 1 267 ? 11.755 9.134 -1.486 1.00 97.06 267 LEU A N 1
ATOM 2193 C CA . LEU A 1 267 ? 12.883 9.158 -0.547 1.00 97.06 267 LEU A CA 1
ATOM 2194 C C . LEU A 1 267 ? 13.105 7.782 0.097 1.00 97.06 267 LEU A C 1
ATOM 2196 O O . LEU A 1 267 ? 14.241 7.343 0.265 1.00 97.06 267 LEU A O 1
ATOM 2200 N N . THR A 1 268 ? 12.020 7.081 0.428 1.00 97.75 268 THR A N 1
ATOM 2201 C CA . THR A 1 268 ? 12.092 5.744 1.022 1.00 97.75 268 THR A CA 1
ATOM 2202 C C . THR A 1 268 ? 12.489 4.704 -0.014 1.00 97.75 268 THR A C 1
ATOM 2204 O O . THR A 1 268 ? 13.468 3.996 0.193 1.00 97.75 268 THR A O 1
ATOM 2207 N N . THR A 1 269 ? 11.783 4.609 -1.142 1.00 96.56 269 THR A N 1
ATOM 2208 C CA . THR A 1 269 ? 12.107 3.621 -2.183 1.00 96.56 269 THR A CA 1
ATOM 2209 C C . THR A 1 269 ? 13.492 3.862 -2.786 1.00 96.56 269 THR A C 1
ATOM 2211 O O . THR A 1 269 ? 14.265 2.920 -2.928 1.00 96.56 269 THR A O 1
ATOM 2214 N N . GLY A 1 270 ? 13.855 5.121 -3.036 1.00 95.44 270 GLY A N 1
ATOM 2215 C CA . GLY A 1 270 ? 15.167 5.526 -3.538 1.00 95.44 270 GLY A CA 1
ATOM 2216 C C . GLY A 1 270 ? 16.309 5.178 -2.582 1.00 95.44 270 GLY A C 1
ATOM 2217 O O . GLY A 1 270 ? 17.347 4.701 -3.024 1.00 95.44 270 GLY A O 1
ATOM 2218 N N . SER A 1 271 ? 16.110 5.300 -1.261 1.00 95.81 271 SER A N 1
ATOM 2219 C CA . SER A 1 271 ? 17.113 4.840 -0.282 1.00 95.81 271 SER A CA 1
ATOM 2220 C C . SER A 1 271 ? 17.413 3.340 -0.365 1.00 95.81 271 SER A C 1
ATOM 2222 O O . SER A 1 271 ? 18.551 2.934 -0.144 1.00 95.81 271 SER A O 1
ATOM 2224 N N . PHE A 1 272 ? 16.421 2.520 -0.727 1.00 95.25 272 PHE A N 1
ATOM 2225 C CA . PHE A 1 272 ? 16.620 1.087 -0.952 1.00 95.25 272 PHE A CA 1
ATOM 2226 C C . PHE A 1 272 ? 17.233 0.798 -2.325 1.00 95.25 272 PHE A C 1
ATOM 2228 O O . PHE A 1 272 ? 17.968 -0.177 -2.453 1.00 95.25 272 PHE A O 1
ATOM 2235 N N . ALA A 1 273 ? 16.999 1.661 -3.317 1.00 92.31 273 ALA A N 1
ATOM 2236 C CA . ALA A 1 273 ? 17.655 1.581 -4.621 1.00 92.31 273 ALA A CA 1
ATOM 2237 C C . ALA A 1 273 ? 19.155 1.931 -4.567 1.00 92.31 273 ALA A C 1
ATOM 2239 O O . ALA A 1 273 ? 19.922 1.433 -5.381 1.00 92.31 273 ALA A O 1
ATOM 2240 N N . PHE A 1 274 ? 19.604 2.722 -3.582 1.00 91.69 274 PHE A N 1
ATOM 2241 C CA . PHE A 1 274 ? 21.038 2.945 -3.332 1.00 91.69 274 PHE A CA 1
ATOM 2242 C C . PHE A 1 274 ? 21.767 1.716 -2.773 1.00 91.69 274 PHE A C 1
ATOM 2244 O O . PHE A 1 274 ? 22.998 1.679 -2.772 1.00 91.69 274 PHE A O 1
ATOM 2251 N N . LEU A 1 275 ? 21.041 0.713 -2.271 1.00 88.12 275 LEU A N 1
ATOM 2252 C CA . LEU A 1 275 ? 21.661 -0.552 -1.897 1.00 88.12 275 LEU A CA 1
ATOM 2253 C C . LEU A 1 275 ? 22.126 -1.230 -3.188 1.00 88.12 275 LEU A C 1
ATOM 2255 O O . LEU A 1 275 ? 21.337 -1.361 -4.116 1.00 88.12 275 LEU A O 1
ATOM 2259 N N . SER A 1 276 ? 23.373 -1.707 -3.244 1.00 81.88 276 SER A N 1
ATOM 2260 C CA . SER A 1 276 ? 23.908 -2.504 -4.366 1.00 81.88 276 SER A CA 1
ATOM 2261 C C . SER A 1 276 ? 23.294 -3.918 -4.415 1.00 81.88 276 SER A C 1
ATOM 2263 O O . SER A 1 276 ? 23.990 -4.926 -4.477 1.00 81.88 276 SER A O 1
ATOM 2265 N N . ILE A 1 277 ? 21.971 -3.986 -4.300 1.00 83.56 277 ILE A N 1
ATOM 2266 C CA . ILE A 1 277 ? 21.102 -5.159 -4.298 1.00 83.56 277 ILE A CA 1
ATOM 2267 C C . ILE A 1 277 ? 20.181 -5.000 -5.519 1.00 83.56 277 ILE A C 1
ATOM 2269 O O . ILE A 1 277 ? 19.863 -3.864 -5.878 1.00 83.56 277 ILE A O 1
ATOM 2273 N N . PRO A 1 278 ? 19.733 -6.087 -6.173 1.00 85.56 278 PRO A N 1
ATOM 2274 C CA . PRO A 1 278 ? 18.851 -5.963 -7.330 1.00 85.56 278 PRO A CA 1
ATOM 2275 C C . PRO A 1 278 ? 17.553 -5.201 -7.014 1.00 85.56 278 PRO A C 1
ATOM 2277 O O . PRO A 1 278 ? 17.136 -5.109 -5.858 1.00 85.56 278 PRO A O 1
ATOM 2280 N N . SER A 1 279 ? 16.883 -4.701 -8.055 1.00 87.38 279 SER A N 1
ATOM 2281 C CA . SER A 1 279 ? 15.761 -3.747 -7.966 1.00 87.38 279 SER A CA 1
ATOM 2282 C C . SER A 1 279 ? 14.555 -4.211 -7.137 1.00 87.38 279 SER A C 1
ATOM 2284 O O . SER A 1 279 ? 13.771 -3.382 -6.675 1.00 87.38 279 SER A O 1
ATOM 2286 N N . TRP A 1 280 ? 14.428 -5.509 -6.841 1.00 90.19 280 TRP A N 1
ATOM 2287 C CA . TRP A 1 280 ? 13.454 -6.010 -5.864 1.00 90.19 280 TRP A CA 1
ATOM 2288 C C . TRP A 1 280 ? 13.677 -5.467 -4.442 1.00 90.19 280 TRP A C 1
ATOM 2290 O O . TRP A 1 280 ? 12.763 -5.536 -3.618 1.00 90.19 280 TRP A O 1
ATOM 2300 N N . SER A 1 281 ? 14.851 -4.904 -4.125 1.00 93.06 281 SER A N 1
ATOM 2301 C CA . SER A 1 281 ? 15.134 -4.245 -2.841 1.00 93.06 281 SER A CA 1
ATOM 2302 C C . SER A 1 281 ? 14.155 -3.101 -2.553 1.00 93.06 281 SER A C 1
ATOM 2304 O O . SER A 1 281 ? 13.744 -2.910 -1.406 1.00 93.06 281 SER A O 1
ATOM 2306 N N . VAL A 1 282 ? 13.688 -2.416 -3.602 1.00 94.88 282 VAL A N 1
ATOM 2307 C CA . VAL A 1 282 ? 12.632 -1.395 -3.548 1.00 94.88 282 VAL A CA 1
ATOM 2308 C C . VAL A 1 282 ? 11.310 -1.983 -3.030 1.00 94.88 282 VAL A C 1
ATOM 2310 O O . VAL A 1 282 ? 10.503 -1.272 -2.437 1.00 94.88 282 VAL A O 1
ATOM 2313 N N . GLY A 1 283 ? 11.117 -3.297 -3.175 1.00 95.81 283 GLY A N 1
ATOM 2314 C CA . GLY A 1 283 ? 10.020 -4.095 -2.629 1.00 95.81 283 GLY A CA 1
ATOM 2315 C C . GLY A 1 283 ? 9.991 -4.180 -1.091 1.00 95.81 283 GLY A C 1
ATOM 2316 O O . GLY A 1 283 ? 8.928 -4.335 -0.480 1.00 95.81 283 GLY A O 1
ATOM 2317 N N . ILE A 1 284 ? 11.153 -4.083 -0.432 1.00 96.62 284 ILE A N 1
ATOM 2318 C CA . ILE A 1 284 ? 11.316 -4.387 1.002 1.00 96.62 284 ILE A CA 1
ATOM 2319 C C . ILE A 1 284 ? 10.463 -3.476 1.906 1.00 96.62 284 ILE A C 1
ATOM 2321 O O . ILE A 1 284 ? 9.769 -4.010 2.781 1.00 96.62 284 ILE A O 1
ATOM 2325 N N . PRO A 1 285 ? 10.431 -2.137 1.724 1.00 97.94 285 PRO A N 1
ATOM 2326 C CA . PRO A 1 285 ? 9.560 -1.259 2.506 1.00 97.94 285 PRO A CA 1
ATOM 2327 C C . PRO A 1 285 ? 8.077 -1.653 2.464 1.00 97.94 285 PRO A C 1
ATOM 2329 O O . PRO A 1 285 ? 7.385 -1.544 3.483 1.00 97.94 285 PRO A O 1
ATOM 2332 N N . PHE A 1 286 ? 7.581 -2.151 1.324 1.00 97.62 286 PHE A N 1
ATOM 2333 C CA . PHE A 1 286 ? 6.194 -2.606 1.174 1.00 97.62 286 PHE A CA 1
ATOM 2334 C C . PHE A 1 286 ? 5.930 -3.864 2.000 1.00 97.62 286 PHE A C 1
ATOM 2336 O O . PHE A 1 286 ? 4.947 -3.915 2.749 1.00 97.62 286 PHE A O 1
ATOM 2343 N N . LEU A 1 287 ? 6.834 -4.846 1.936 1.00 97.69 287 LEU A N 1
ATOM 2344 C CA . LEU A 1 287 ? 6.744 -6.060 2.744 1.00 97.69 287 LEU A CA 1
ATOM 2345 C C . LEU A 1 287 ? 6.802 -5.731 4.240 1.00 97.69 287 LEU A C 1
ATOM 2347 O O . LEU A 1 287 ? 5.930 -6.153 4.998 1.00 97.69 287 LEU A O 1
ATOM 2351 N N . MET A 1 288 ? 7.787 -4.940 4.675 1.00 98.06 288 MET A N 1
ATOM 2352 C CA . MET A 1 288 ? 7.939 -4.554 6.083 1.00 98.06 288 MET A CA 1
ATOM 2353 C C . MET A 1 288 ? 6.690 -3.847 6.613 1.00 98.06 288 MET A C 1
ATOM 2355 O O . MET A 1 288 ? 6.215 -4.164 7.705 1.00 98.06 288 MET A O 1
ATOM 2359 N N . SER A 1 289 ? 6.120 -2.940 5.821 1.00 98.50 289 SER A N 1
ATOM 2360 C CA . SER A 1 289 ? 4.882 -2.235 6.161 1.00 98.50 289 SER A CA 1
ATOM 2361 C C . SER A 1 289 ? 3.688 -3.186 6.255 1.00 98.50 289 SER A C 1
ATOM 2363 O O . SER A 1 289 ? 2.874 -3.075 7.172 1.00 98.50 289 SER A O 1
ATOM 2365 N N . THR A 1 290 ? 3.608 -4.177 5.367 1.00 98.31 290 THR A N 1
ATOM 2366 C CA . THR A 1 290 ? 2.566 -5.214 5.395 1.00 98.31 290 THR A CA 1
ATOM 2367 C C . THR A 1 290 ? 2.657 -6.059 6.665 1.00 98.31 290 THR A C 1
ATOM 2369 O O . THR A 1 290 ? 1.678 -6.196 7.402 1.00 98.31 290 THR A O 1
ATOM 2372 N N . LEU A 1 291 ? 3.852 -6.560 6.993 1.00 98.38 291 LEU A N 1
ATOM 2373 C CA . LEU A 1 291 ? 4.091 -7.336 8.213 1.00 98.38 291 LEU A CA 1
ATOM 2374 C C . LEU A 1 291 ? 3.820 -6.509 9.478 1.00 98.38 291 LEU A C 1
ATOM 2376 O O . LEU A 1 291 ? 3.156 -6.979 10.408 1.00 98.38 291 LEU A O 1
ATOM 2380 N N . GLY A 1 292 ? 4.275 -5.254 9.488 1.00 98.44 292 GLY A N 1
ATOM 2381 C CA . GLY A 1 292 ? 4.013 -4.298 10.558 1.00 98.44 292 GLY A CA 1
ATOM 2382 C C . GLY A 1 292 ? 2.520 -4.027 10.745 1.00 98.44 292 GLY A C 1
ATOM 2383 O O . GLY A 1 292 ? 2.044 -3.988 11.879 1.00 98.44 292 GLY A O 1
ATOM 2384 N N . THR A 1 293 ? 1.759 -3.916 9.653 1.00 98.69 293 THR A N 1
ATOM 2385 C CA . THR A 1 293 ? 0.304 -3.701 9.689 1.00 98.69 293 THR A CA 1
ATOM 2386 C C . THR A 1 293 ? -0.409 -4.883 10.336 1.00 98.69 293 THR A C 1
ATOM 2388 O O . THR A 1 293 ? -1.220 -4.679 11.240 1.00 98.69 293 THR A O 1
ATOM 2391 N N . GLY A 1 294 ? -0.053 -6.119 9.969 1.00 98.38 294 GLY A N 1
ATOM 2392 C CA . GLY A 1 294 ? -0.601 -7.319 10.609 1.00 98.38 294 GLY A CA 1
ATOM 2393 C C . GLY A 1 294 ? -0.353 -7.344 12.122 1.00 98.38 294 GLY A C 1
ATOM 2394 O O . GLY A 1 294 ? -1.269 -7.607 12.906 1.00 98.38 294 GLY A O 1
ATOM 2395 N N . TYR A 1 295 ? 0.856 -6.977 12.562 1.00 98.56 295 TYR A N 1
ATOM 2396 C CA . TYR A 1 295 ? 1.163 -6.865 13.991 1.00 98.56 295 TYR A CA 1
ATOM 2397 C C . TYR A 1 295 ? 0.371 -5.745 14.687 1.00 98.56 295 TYR A C 1
ATOM 2399 O O . TYR A 1 295 ? -0.143 -5.940 15.790 1.00 98.56 295 TYR A O 1
ATOM 2407 N N . LEU A 1 296 ? 0.209 -4.582 14.050 1.00 98.62 296 LEU A N 1
ATOM 2408 C CA . LEU A 1 296 ? -0.595 -3.488 14.602 1.00 98.62 296 LEU A CA 1
ATOM 2409 C C . LEU A 1 296 ? -2.073 -3.863 14.737 1.00 98.62 296 LEU A C 1
ATOM 2411 O O . LEU A 1 296 ? -2.692 -3.509 15.739 1.00 98.62 296 LEU A O 1
ATOM 2415 N N . ILE A 1 297 ? -2.629 -4.624 13.791 1.00 98.00 297 ILE A N 1
ATOM 2416 C CA . ILE A 1 297 ? -3.990 -5.169 13.892 1.00 98.00 297 ILE A CA 1
ATOM 2417 C C . ILE A 1 297 ? -4.116 -6.051 15.135 1.00 98.00 297 ILE A C 1
ATOM 2419 O O . ILE A 1 297 ? -5.064 -5.879 15.906 1.00 98.00 297 ILE A O 1
ATOM 2423 N N . TYR A 1 298 ? -3.142 -6.934 15.388 1.00 97.94 298 TYR A N 1
ATOM 2424 C CA . TYR A 1 298 ? -3.101 -7.718 16.624 1.00 97.94 298 TYR A CA 1
ATOM 2425 C C . TYR A 1 298 ? -3.099 -6.811 17.867 1.00 97.94 298 TYR A C 1
ATOM 2427 O O . TYR A 1 298 ? -3.904 -7.022 18.775 1.00 97.94 298 TYR A O 1
ATOM 2435 N N . LEU A 1 299 ? -2.251 -5.776 17.910 1.00 97.88 299 LEU A N 1
ATOM 2436 C CA . LEU A 1 299 ? -2.153 -4.872 19.063 1.00 97.88 299 LEU A CA 1
ATOM 2437 C C . LEU A 1 299 ? -3.431 -4.058 19.302 1.00 97.88 299 LEU A C 1
ATOM 2439 O O . LEU A 1 299 ? -3.894 -3.968 20.443 1.00 97.88 299 LEU A O 1
ATOM 2443 N N . ILE A 1 300 ? 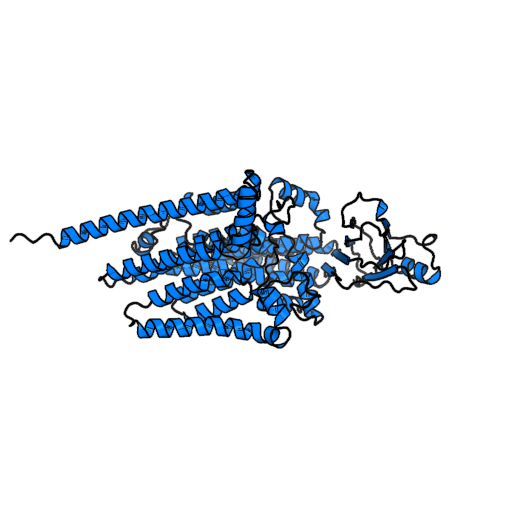-4.015 -3.485 18.246 1.00 95.94 300 ILE A N 1
ATOM 2444 C CA . ILE A 1 300 ? -5.280 -2.743 18.312 1.00 95.94 300 ILE A CA 1
ATOM 2445 C C . ILE A 1 300 ? -6.376 -3.673 18.820 1.00 95.94 300 ILE A C 1
ATOM 2447 O O . ILE A 1 300 ? -7.033 -3.372 19.816 1.00 95.94 300 ILE A O 1
ATOM 2451 N N . SER A 1 301 ? -6.521 -4.838 18.192 1.00 93.75 301 SER A N 1
ATOM 2452 C CA . SER A 1 301 ? -7.507 -5.838 18.576 1.00 93.75 301 SER A CA 1
ATOM 2453 C C . SER A 1 301 ? -7.341 -6.284 20.032 1.00 93.75 301 SER A C 1
ATOM 2455 O O . SER A 1 301 ? -8.322 -6.360 20.776 1.00 93.75 301 SER A O 1
ATOM 2457 N N . ARG A 1 302 ? -6.100 -6.514 20.480 1.00 93.75 302 ARG A N 1
ATOM 2458 C CA . ARG A 1 302 ? -5.796 -6.953 21.848 1.00 93.75 302 ARG A CA 1
ATOM 2459 C C . ARG A 1 302 ? -6.165 -5.881 22.856 1.00 93.75 302 ARG A C 1
ATOM 2461 O O . ARG A 1 302 ? -6.734 -6.195 23.898 1.00 93.75 302 ARG A O 1
ATOM 2468 N N . LYS A 1 303 ? -5.874 -4.620 22.540 1.00 92.44 303 LYS A N 1
ATOM 2469 C CA . LYS A 1 303 ? -6.196 -3.474 23.392 1.00 92.44 303 LYS A CA 1
ATOM 2470 C C . LYS A 1 303 ? -7.698 -3.203 23.459 1.00 92.44 303 LYS A C 1
ATOM 2472 O O . LYS A 1 303 ? -8.186 -2.763 24.497 1.00 92.44 303 LYS A O 1
ATOM 2477 N N . LEU A 1 304 ? -8.407 -3.464 22.367 1.00 88.94 304 LEU A N 1
ATOM 2478 C CA . LEU A 1 304 ? -9.842 -3.263 22.254 1.00 88.94 304 LEU A CA 1
ATOM 2479 C C . LEU A 1 304 ? -10.657 -4.365 22.934 1.00 88.94 304 LEU A C 1
ATOM 2481 O O . LEU A 1 304 ? -11.640 -4.052 23.588 1.00 88.94 304 LEU A O 1
ATOM 2485 N N . THR A 1 305 ? -10.260 -5.630 22.801 1.00 87.56 305 THR A N 1
ATOM 2486 C CA . THR A 1 305 ? -11.072 -6.784 23.241 1.00 87.56 305 THR A CA 1
ATOM 2487 C C . THR A 1 305 ? -10.556 -7.463 24.505 1.00 87.56 305 THR A C 1
ATOM 2489 O O . THR A 1 305 ? -11.254 -8.292 25.077 1.00 87.56 305 THR A O 1
ATOM 2492 N N . ASN A 1 306 ? -9.309 -7.192 24.908 1.00 87.75 306 ASN A N 1
ATOM 2493 C CA . ASN A 1 306 ? -8.578 -7.974 25.910 1.00 87.75 306 ASN A CA 1
ATOM 2494 C C . ASN A 1 306 ? -8.570 -9.498 25.627 1.00 87.75 306 ASN A C 1
ATOM 2496 O O . ASN A 1 306 ? -8.311 -10.309 26.517 1.00 87.75 306 ASN A O 1
ATOM 2500 N N . ASN A 1 307 ? -8.793 -9.915 24.372 1.00 89.00 307 ASN A N 1
ATOM 2501 C CA . ASN A 1 307 ? -8.901 -11.315 23.968 1.00 89.00 307 ASN A CA 1
ATOM 2502 C C . ASN A 1 307 ? -7.803 -11.677 22.959 1.00 89.00 307 ASN A C 1
ATOM 2504 O O . ASN A 1 307 ? -7.709 -11.105 21.874 1.00 89.00 307 ASN A O 1
ATOM 2508 N N . GLU A 1 308 ? -6.921 -12.606 23.333 1.00 92.44 308 GLU A N 1
ATOM 2509 C CA . GLU A 1 308 ? -5.772 -12.971 22.497 1.00 92.44 308 GLU A CA 1
ATOM 2510 C C . GLU A 1 308 ? -6.225 -13.737 21.254 1.00 92.44 308 GLU A C 1
ATOM 2512 O O . GLU A 1 308 ? -5.778 -13.418 20.159 1.00 92.44 308 GLU A O 1
ATOM 2517 N N . LYS A 1 309 ? -7.164 -14.681 21.394 1.00 92.38 309 LYS A N 1
ATOM 2518 C CA . LYS A 1 309 ? -7.654 -15.498 20.274 1.00 92.38 309 LYS A CA 1
ATOM 2519 C C . LYS A 1 309 ? -8.361 -14.651 19.217 1.00 92.38 309 LYS A C 1
ATOM 2521 O O . LYS A 1 309 ? -8.082 -14.827 18.035 1.00 92.38 309 LYS A O 1
ATOM 2526 N N . TYR A 1 310 ? -9.213 -13.709 19.634 1.00 91.06 310 TYR A N 1
ATOM 2527 C CA . TYR A 1 310 ? -9.841 -12.755 18.711 1.00 91.06 310 TYR A CA 1
ATOM 2528 C C . TYR A 1 310 ? -8.764 -11.949 17.973 1.00 91.06 310 TYR A C 1
ATOM 2530 O O . TYR A 1 310 ? -8.810 -11.815 16.760 1.00 91.06 310 TYR A O 1
ATOM 2538 N N . SER A 1 311 ? -7.732 -11.493 18.685 1.00 94.19 311 SER A N 1
ATOM 2539 C CA . SER A 1 311 ? -6.655 -10.681 18.101 1.00 94.19 311 SER A CA 1
ATOM 2540 C C . SER A 1 311 ? -5.749 -11.449 17.149 1.00 94.19 311 SER A C 1
ATOM 2542 O O . SER A 1 311 ? -5.325 -10.906 16.131 1.00 94.19 311 SER A O 1
ATOM 2544 N N . ILE A 1 312 ? -5.482 -12.718 17.453 1.00 95.94 312 ILE A N 1
ATOM 2545 C CA . ILE A 1 312 ? -4.820 -13.651 16.542 1.00 95.94 312 ILE A CA 1
ATOM 2546 C C . ILE A 1 312 ? -5.662 -13.825 15.280 1.00 95.94 312 ILE A C 1
ATOM 2548 O O . ILE A 1 312 ? -5.117 -13.750 14.184 1.00 95.94 312 ILE A O 1
ATOM 2552 N N . CYS A 1 313 ? -6.975 -14.023 15.434 1.00 94.62 313 CYS A N 1
ATOM 2553 C CA . CYS A 1 313 ? -7.898 -14.140 14.312 1.00 94.62 313 CYS A CA 1
ATOM 2554 C C . CYS A 1 313 ? -7.845 -12.881 13.439 1.00 94.62 313 CYS A C 1
ATOM 2556 O O . CYS A 1 313 ? -7.533 -13.005 12.263 1.00 94.62 313 CYS A O 1
ATOM 2558 N N . SER A 1 314 ? -8.019 -11.683 14.009 1.00 94.75 314 SER A N 1
ATOM 2559 C CA . SER A 1 314 ? -7.928 -10.404 13.287 1.00 94.75 314 SER A CA 1
ATOM 2560 C C . SER A 1 314 ? -6.648 -10.291 12.452 1.00 94.75 314 SER A C 1
ATOM 2562 O O . SER A 1 314 ? -6.686 -9.992 11.264 1.00 94.75 314 SER A O 1
ATOM 2564 N N . MET A 1 315 ? -5.494 -10.576 13.061 1.00 97.75 315 MET A N 1
ATOM 2565 C CA . MET A 1 315 ? -4.198 -10.534 12.379 1.00 97.75 315 MET A CA 1
ATOM 2566 C C . MET A 1 315 ? -4.103 -11.561 11.246 1.00 97.75 315 MET A C 1
ATOM 2568 O O . MET A 1 315 ? -3.622 -11.238 10.162 1.00 97.75 315 MET A O 1
ATOM 2572 N N . MET A 1 316 ? -4.562 -12.792 11.478 1.00 97.50 316 MET A N 1
ATOM 2573 C CA . MET A 1 316 ? -4.549 -13.829 10.447 1.00 97.50 316 MET A CA 1
ATOM 2574 C C . MET A 1 316 ? -5.481 -13.488 9.291 1.00 97.50 316 MET A C 1
ATOM 2576 O O . MET A 1 316 ? -5.090 -13.696 8.147 1.00 97.50 316 MET A O 1
ATOM 2580 N N . LEU A 1 317 ? -6.664 -12.927 9.569 1.00 96.19 317 LEU A N 1
ATOM 2581 C CA . LEU A 1 317 ? -7.603 -12.523 8.526 1.00 96.19 317 LEU A CA 1
ATOM 2582 C C . LEU A 1 317 ? -6.991 -11.464 7.600 1.00 96.19 317 LEU A C 1
ATOM 2584 O O . LEU A 1 317 ? -7.215 -11.514 6.394 1.00 96.19 317 LEU A O 1
ATOM 2588 N N . PHE A 1 318 ? -6.172 -10.560 8.146 1.00 97.69 318 PHE A N 1
ATOM 2589 C CA . PHE A 1 318 ? -5.411 -9.598 7.353 1.00 97.69 318 PHE A CA 1
ATOM 2590 C C . PHE A 1 318 ? -4.343 -10.276 6.493 1.00 97.69 318 PHE A C 1
ATOM 2592 O O . PHE A 1 318 ? -4.264 -9.998 5.298 1.00 97.69 318 PHE A O 1
ATOM 2599 N N . PHE A 1 319 ? -3.538 -11.169 7.078 1.00 98.00 319 PHE A N 1
ATOM 2600 C CA . PHE A 1 319 ? -2.430 -11.810 6.366 1.00 98.00 319 PHE A CA 1
ATOM 2601 C C . PHE A 1 319 ? -2.863 -12.725 5.228 1.00 98.00 319 PHE A C 1
ATOM 2603 O O . PHE A 1 319 ? -2.086 -12.890 4.296 1.00 98.00 319 PHE A O 1
ATOM 2610 N N . ILE A 1 320 ? -4.054 -13.323 5.311 1.00 97.19 320 ILE A N 1
ATOM 2611 C CA . ILE A 1 320 ? -4.589 -14.221 4.276 1.00 97.19 320 ILE A CA 1
ATOM 2612 C C . ILE A 1 320 ? -5.600 -13.529 3.351 1.00 97.19 320 ILE A C 1
ATOM 2614 O O . ILE A 1 320 ? -6.206 -14.183 2.504 1.00 97.19 320 ILE A O 1
ATOM 2618 N N . ASN A 1 321 ? -5.829 -12.225 3.528 1.00 97.25 321 ASN A N 1
ATOM 2619 C CA . ASN A 1 321 ? -6.714 -11.476 2.650 1.00 97.25 321 ASN A CA 1
ATOM 2620 C C . ASN A 1 321 ? -6.098 -11.391 1.238 1.00 97.25 321 ASN A C 1
ATOM 2622 O O . ASN A 1 321 ? -4.912 -11.069 1.138 1.00 97.25 321 ASN A O 1
ATOM 2626 N N . PRO A 1 322 ? -6.864 -11.620 0.153 1.00 96.00 322 PRO A N 1
ATOM 2627 C CA . PRO A 1 322 ? -6.325 -11.606 -1.208 1.00 96.00 322 PRO A CA 1
ATOM 2628 C C . PRO A 1 322 ? -5.652 -10.285 -1.582 1.00 96.00 322 PRO A C 1
ATOM 2630 O O . PRO A 1 322 ? -4.612 -10.301 -2.233 1.00 96.00 322 PRO A O 1
ATOM 2633 N N . PHE A 1 323 ? -6.164 -9.142 -1.115 1.00 95.88 323 PHE A N 1
ATOM 2634 C CA . PHE A 1 323 ? -5.529 -7.852 -1.388 1.00 95.88 323 PHE A CA 1
ATOM 2635 C C . PHE A 1 323 ? -4.164 -7.735 -0.699 1.00 95.88 323 PHE A C 1
ATOM 2637 O O . PHE A 1 323 ? -3.216 -7.219 -1.282 1.00 95.88 323 PHE A O 1
ATOM 2644 N N . THR A 1 324 ? -4.031 -8.263 0.519 1.00 97.12 324 THR A N 1
ATOM 2645 C CA . THR A 1 324 ? -2.744 -8.315 1.225 1.00 97.12 324 THR A CA 1
ATOM 2646 C C . THR A 1 324 ? -1.777 -9.281 0.535 1.00 97.12 324 THR A C 1
ATOM 2648 O O . THR A 1 324 ? -0.621 -8.945 0.298 1.00 97.12 324 THR A O 1
ATOM 2651 N N . LEU A 1 325 ? -2.241 -10.477 0.174 1.00 96.38 325 LEU A N 1
ATOM 2652 C CA . LEU A 1 325 ? -1.395 -11.496 -0.446 1.00 96.38 325 LEU A CA 1
ATOM 2653 C C . LEU A 1 325 ? -0.886 -11.047 -1.819 1.00 96.38 325 LEU A C 1
ATOM 2655 O O . LEU A 1 325 ? 0.314 -11.093 -2.080 1.00 96.38 325 LEU A O 1
ATOM 2659 N N . ILE A 1 326 ? -1.797 -10.596 -2.681 1.00 94.06 326 ILE A N 1
ATOM 2660 C CA . ILE A 1 326 ? -1.491 -10.312 -4.079 1.00 94.06 326 ILE A CA 1
ATOM 2661 C C . ILE A 1 326 ? -0.972 -8.887 -4.239 1.00 94.06 326 ILE A C 1
ATOM 2663 O O . ILE A 1 326 ? 0.156 -8.693 -4.674 1.00 94.06 326 ILE A O 1
ATOM 2667 N N . TYR A 1 327 ? -1.732 -7.870 -3.840 1.00 94.44 327 TYR A N 1
ATOM 2668 C CA . TYR A 1 327 ? -1.335 -6.488 -4.116 1.00 94.44 327 TYR A CA 1
ATOM 2669 C C . TYR A 1 327 ? -0.206 -5.984 -3.215 1.00 94.44 327 TYR A C 1
ATOM 2671 O O . TYR A 1 327 ? 0.664 -5.249 -3.684 1.00 94.44 327 TYR A O 1
ATOM 2679 N N . ALA A 1 328 ? -0.194 -6.374 -1.937 1.00 95.69 328 ALA A N 1
ATOM 2680 C CA . ALA A 1 328 ? 0.805 -5.876 -0.995 1.00 95.69 328 ALA A CA 1
ATOM 2681 C C . ALA A 1 328 ? 2.095 -6.708 -1.018 1.00 95.69 328 ALA A C 1
ATOM 2683 O O . ALA A 1 328 ? 3.183 -6.141 -1.118 1.00 95.69 328 ALA A O 1
ATOM 2684 N N . SER A 1 329 ? 1.982 -8.038 -0.950 1.00 95.81 329 SER A N 1
ATOM 2685 C CA . SER A 1 329 ? 3.142 -8.924 -0.775 1.00 95.81 329 SER A CA 1
ATOM 2686 C C . SER A 1 329 ? 3.717 -9.487 -2.072 1.00 95.81 329 SER A C 1
ATOM 2688 O O . SER A 1 329 ? 4.909 -9.794 -2.101 1.00 95.81 329 SER A O 1
ATOM 2690 N N . PHE A 1 330 ? 2.911 -9.613 -3.130 1.00 94.12 330 PHE A N 1
ATOM 2691 C CA . PHE A 1 330 ? 3.360 -10.141 -4.419 1.00 94.12 330 PHE A CA 1
ATOM 2692 C C . PHE A 1 330 ? 3.616 -9.042 -5.458 1.00 94.12 330 PHE A C 1
ATOM 2694 O O . PHE A 1 330 ? 4.673 -9.044 -6.057 1.00 94.12 330 PHE A O 1
ATOM 2701 N N . ILE A 1 331 ? 2.709 -8.083 -5.661 1.00 91.62 331 ILE A N 1
ATOM 2702 C CA . ILE A 1 331 ? 2.861 -7.025 -6.689 1.00 91.62 331 ILE A CA 1
ATOM 2703 C C . ILE A 1 331 ? 3.618 -5.793 -6.148 1.00 91.62 331 ILE A C 1
ATOM 2705 O O . ILE A 1 331 ? 4.136 -4.994 -6.918 1.00 91.62 331 ILE A O 1
ATOM 2709 N N . TRP A 1 332 ? 3.727 -5.648 -4.822 1.00 94.69 332 TRP A N 1
ATOM 2710 C CA . TRP A 1 332 ? 4.447 -4.551 -4.148 1.00 94.69 332 TRP A CA 1
ATOM 2711 C C . TRP A 1 332 ? 3.904 -3.157 -4.466 1.00 94.69 332 TRP A C 1
ATOM 2713 O O . TRP A 1 332 ? 4.645 -2.197 -4.674 1.00 94.69 332 TRP A O 1
ATOM 2723 N N . LEU A 1 333 ? 2.578 -3.031 -4.465 1.00 92.94 333 LEU A N 1
ATOM 2724 C CA . LEU A 1 333 ? 1.927 -1.756 -4.725 1.00 92.94 333 LEU A CA 1
ATOM 2725 C C . LEU A 1 333 ? 2.059 -0.802 -3.535 1.00 92.94 333 LEU A C 1
ATOM 2727 O O . LEU A 1 333 ? 2.109 -1.194 -2.363 1.00 92.94 333 LEU A O 1
ATOM 2731 N N . ASN A 1 334 ? 2.068 0.493 -3.844 1.00 93.31 334 ASN A N 1
ATOM 2732 C CA . ASN A 1 334 ? 2.345 1.565 -2.891 1.00 93.31 334 ASN A CA 1
ATOM 2733 C C . ASN A 1 334 ? 1.426 1.613 -1.663 1.00 93.31 334 ASN A C 1
ATOM 2735 O O . ASN A 1 334 ? 1.763 2.251 -0.659 1.00 93.31 334 ASN A O 1
ATOM 2739 N N . ALA A 1 335 ? 0.248 0.991 -1.746 1.00 94.75 335 ALA A N 1
ATOM 2740 C CA . ALA A 1 335 ? -0.768 1.103 -0.717 1.00 94.75 335 ALA A CA 1
ATOM 2741 C C . ALA A 1 335 ? -0.316 0.576 0.650 1.00 94.75 335 ALA A C 1
ATOM 2743 O O . ALA A 1 335 ? -0.758 1.088 1.681 1.00 94.75 335 ALA A O 1
ATOM 2744 N N . SER A 1 336 ? 0.621 -0.370 0.678 1.00 96.62 336 SER A N 1
ATOM 2745 C CA . SER A 1 336 ? 1.111 -1.014 1.899 1.00 96.62 336 SER A CA 1
ATOM 2746 C C . SER A 1 336 ? 1.748 -0.037 2.893 1.00 96.62 336 SER A C 1
ATOM 2748 O O . SER A 1 336 ? 1.448 -0.095 4.087 1.00 96.62 336 SER A O 1
ATOM 2750 N N . ILE A 1 337 ? 2.599 0.887 2.425 1.00 97.69 337 ILE A N 1
ATOM 2751 C CA . ILE A 1 337 ? 3.381 1.759 3.320 1.00 97.69 337 ILE A CA 1
ATOM 2752 C C . ILE A 1 337 ? 2.493 2.803 3.990 1.00 97.69 337 ILE A C 1
ATOM 2754 O O . ILE A 1 337 ? 2.499 2.943 5.214 1.00 97.69 337 ILE A O 1
ATOM 2758 N N . PHE A 1 338 ? 1.681 3.522 3.212 1.00 97.06 338 PHE A N 1
ATOM 2759 C CA . PHE A 1 338 ? 0.815 4.534 3.808 1.00 97.06 338 PHE A CA 1
ATOM 2760 C C . PHE A 1 338 ? -0.267 3.887 4.690 1.00 97.06 338 PHE A C 1
ATOM 2762 O O . PHE A 1 338 ? -0.598 4.441 5.738 1.00 97.06 338 PHE A O 1
ATOM 2769 N N . THR A 1 339 ? -0.761 2.692 4.330 1.00 98.00 339 THR A N 1
ATOM 2770 C CA . THR A 1 339 ? -1.700 1.924 5.165 1.00 98.00 339 THR A CA 1
ATOM 2771 C C . THR A 1 339 ? -1.081 1.593 6.521 1.00 98.00 339 THR A C 1
ATOM 2773 O O . THR A 1 339 ? -1.721 1.825 7.547 1.00 98.00 339 THR A O 1
ATOM 2776 N N . PHE A 1 340 ? 0.179 1.147 6.561 1.00 98.50 340 PHE A N 1
ATOM 2777 C CA . PHE A 1 340 ? 0.892 0.913 7.819 1.00 98.50 340 PHE A CA 1
ATOM 2778 C C . PHE A 1 340 ? 0.897 2.150 8.721 1.00 98.50 340 PHE A C 1
ATOM 2780 O O . PHE A 1 340 ? 0.513 2.057 9.889 1.00 98.50 340 PHE A O 1
ATOM 2787 N N . PHE A 1 341 ? 1.267 3.320 8.190 1.00 98.62 341 PHE A N 1
ATOM 2788 C CA . PHE A 1 341 ? 1.309 4.551 8.983 1.00 98.62 341 PHE A CA 1
ATOM 2789 C C . PHE A 1 341 ? -0.083 5.052 9.400 1.00 98.62 341 PHE A C 1
ATOM 2791 O O . PHE A 1 341 ? -0.229 5.561 10.515 1.00 98.62 341 PHE A O 1
ATOM 2798 N N . VAL A 1 342 ? -1.124 4.845 8.582 1.00 98.50 342 VAL A N 1
ATOM 2799 C CA . VAL A 1 342 ? -2.520 5.094 8.989 1.00 98.50 342 VAL A CA 1
ATOM 2800 C C . VAL A 1 342 ? -2.884 4.210 10.184 1.00 98.50 342 VAL A C 1
ATOM 2802 O O . VAL A 1 342 ? -3.315 4.720 11.218 1.00 98.50 342 VAL A O 1
ATOM 2805 N N . ILE A 1 343 ? -2.663 2.895 10.104 1.00 98.50 343 ILE A N 1
ATOM 2806 C CA . ILE A 1 343 ? -2.997 1.967 11.197 1.00 98.50 343 ILE A CA 1
ATOM 2807 C C . ILE A 1 343 ? -2.143 2.229 12.446 1.00 98.50 343 ILE A C 1
ATOM 2809 O O . ILE A 1 343 ? -2.651 2.152 13.569 1.00 98.50 343 ILE A O 1
ATOM 2813 N N . LEU A 1 344 ? -0.879 2.625 12.279 1.00 98.69 344 LEU A N 1
ATOM 2814 C CA . LEU A 1 344 ? -0.015 3.053 13.378 1.00 98.69 344 LEU A CA 1
ATOM 2815 C C . LEU A 1 344 ? -0.578 4.293 14.081 1.00 98.69 344 LEU A C 1
ATOM 2817 O O . LEU A 1 344 ? -0.593 4.336 15.312 1.00 98.69 344 LEU A O 1
ATOM 2821 N N . SER A 1 345 ? -1.099 5.264 13.327 1.00 98.56 345 SER A N 1
ATOM 2822 C CA . SER A 1 345 ? -1.757 6.449 13.884 1.00 98.56 345 SER A CA 1
ATOM 2823 C C . SER A 1 345 ? -2.975 6.078 14.737 1.00 98.56 345 SER A C 1
ATOM 2825 O O . SER A 1 345 ? -3.089 6.521 15.884 1.00 98.56 345 SER A O 1
ATOM 2827 N N . PHE A 1 346 ? -3.832 5.173 14.245 1.00 97.88 346 PHE A N 1
ATOM 2828 C CA . PHE A 1 346 ? -4.954 4.633 15.022 1.00 97.88 346 PHE A CA 1
ATOM 2829 C C . PHE A 1 346 ? -4.478 3.938 16.305 1.00 97.88 346 PHE A C 1
ATOM 2831 O O . PHE A 1 346 ? -5.005 4.210 17.386 1.00 97.88 346 PHE A O 1
ATOM 2838 N N . TYR A 1 347 ? -3.459 3.078 16.226 1.00 98.06 347 TYR A N 1
ATOM 2839 C CA . TYR A 1 347 ? -2.898 2.418 17.406 1.00 98.06 347 TYR A CA 1
ATOM 2840 C C . TYR A 1 347 ? -2.353 3.426 18.431 1.00 98.06 347 TYR A C 1
ATOM 2842 O O . TYR A 1 347 ? -2.645 3.317 19.624 1.00 98.06 347 TYR A O 1
ATOM 2850 N N . LEU A 1 348 ? -1.606 4.439 17.986 1.00 98.25 348 LEU A N 1
ATOM 2851 C CA . LEU A 1 348 ? -1.048 5.479 18.852 1.00 98.25 348 LEU A CA 1
ATOM 2852 C C . LEU A 1 348 ? -2.144 6.312 19.526 1.00 98.25 348 LEU A C 1
ATOM 2854 O O . LEU A 1 348 ? -2.055 6.566 20.730 1.00 98.25 348 LEU A O 1
ATOM 2858 N N . ALA A 1 349 ? -3.210 6.662 18.801 1.00 96.88 349 ALA A N 1
ATOM 2859 C CA . ALA A 1 349 ? -4.384 7.322 19.370 1.00 96.88 349 ALA A CA 1
ATOM 2860 C C . ALA A 1 349 ? -5.085 6.434 20.419 1.00 96.88 349 ALA A C 1
ATOM 2862 O O . ALA A 1 349 ? -5.476 6.916 21.486 1.00 96.88 349 ALA A O 1
ATOM 2863 N N . LEU A 1 350 ? -5.181 5.120 20.176 1.00 94.75 350 LEU A N 1
ATOM 2864 C CA . LEU A 1 350 ? -5.762 4.159 21.121 1.00 94.75 350 LEU A CA 1
ATOM 2865 C C . LEU A 1 350 ? -4.982 4.091 22.441 1.00 94.75 350 LEU A C 1
ATOM 2867 O O . LEU A 1 350 ? -5.580 4.002 23.517 1.00 94.75 350 LEU A O 1
ATOM 2871 N N . VAL A 1 351 ? -3.650 4.162 22.378 1.00 96.31 351 VAL A N 1
ATOM 2872 C CA . VAL A 1 351 ? -2.775 4.196 23.563 1.00 96.31 351 VAL A CA 1
ATOM 2873 C C . VAL A 1 351 ? -2.528 5.614 24.096 1.00 96.31 351 VAL A C 1
ATOM 2875 O O . VAL A 1 351 ? -1.631 5.808 24.914 1.00 96.31 351 VAL A O 1
ATOM 2878 N N . LYS A 1 352 ? -3.343 6.596 23.677 1.00 95.00 352 LYS A N 1
ATOM 2879 C CA . LYS A 1 352 ? -3.312 8.007 24.109 1.00 95.00 352 LYS A CA 1
ATOM 2880 C C . LYS A 1 352 ? -2.011 8.756 23.788 1.00 95.00 352 LYS A C 1
ATOM 2882 O O . LYS A 1 352 ? -1.717 9.784 24.393 1.00 95.00 352 LYS A O 1
ATOM 2887 N N . LYS A 1 353 ? -1.236 8.286 22.810 1.00 97.19 353 LYS A N 1
ATOM 2888 C CA . LYS A 1 353 ? -0.052 8.976 22.276 1.00 97.19 353 LYS A CA 1
ATOM 2889 C C . LYS A 1 353 ? -0.450 9.897 21.115 1.00 97.19 353 LYS A C 1
ATOM 2891 O O . LYS A 1 353 ? 0.061 9.772 20.007 1.00 97.19 353 LYS A O 1
ATOM 2896 N N . ASN A 1 354 ? -1.375 10.822 21.379 1.00 96.88 354 ASN A N 1
ATOM 2897 C CA . ASN A 1 354 ? -2.061 11.635 20.362 1.00 96.88 354 ASN A CA 1
ATOM 2898 C C . ASN A 1 354 ? -1.113 12.474 19.485 1.00 96.88 354 ASN A C 1
ATOM 2900 O O . ASN A 1 354 ? -1.318 12.574 18.279 1.00 96.88 354 ASN A O 1
ATOM 2904 N N . TYR A 1 355 ? -0.042 13.030 20.062 1.00 98.19 355 TYR A N 1
ATOM 2905 C CA . TYR A 1 355 ? 0.965 13.784 19.303 1.00 98.19 355 TYR A CA 1
ATOM 2906 C C . TYR A 1 355 ? 1.651 12.912 18.244 1.00 98.19 355 TYR A C 1
ATOM 2908 O O . TYR A 1 355 ? 1.734 13.291 17.078 1.00 98.19 355 TYR A O 1
ATOM 2916 N N . LEU A 1 356 ? 2.073 11.705 18.635 1.00 98.50 356 LEU A N 1
ATOM 2917 C CA . LEU A 1 356 ? 2.681 10.743 17.717 1.00 98.50 356 LEU A CA 1
ATOM 2918 C C . LEU A 1 356 ? 1.659 10.205 16.709 1.00 98.50 356 LEU A C 1
ATOM 2920 O O . LEU A 1 356 ? 2.026 9.922 15.573 1.00 98.50 356 LEU A O 1
ATOM 2924 N N . ALA A 1 357 ? 0.382 10.091 17.088 1.00 98.25 357 ALA A N 1
ATOM 2925 C CA . ALA A 1 357 ? -0.680 9.716 16.158 1.00 98.25 357 ALA A CA 1
ATOM 2926 C C . ALA A 1 357 ? -0.815 10.738 15.014 1.00 98.25 357 ALA A C 1
ATOM 2928 O O . ALA A 1 357 ? -0.853 10.352 13.850 1.00 98.25 357 ALA A O 1
ATOM 2929 N N . MET A 1 358 ? -0.818 12.039 15.314 1.00 98.38 358 MET A N 1
ATOM 2930 C CA . MET A 1 358 ? -0.878 13.079 14.276 1.00 98.38 358 MET A CA 1
ATOM 2931 C C . MET A 1 358 ? 0.393 13.164 13.440 1.00 98.38 358 MET A C 1
ATOM 2933 O O . MET A 1 358 ? 0.305 13.305 12.224 1.00 98.38 358 MET A O 1
ATOM 2937 N N . LEU A 1 359 ? 1.562 13.019 14.069 1.00 98.56 359 LEU A N 1
ATOM 2938 C CA . LEU A 1 359 ? 2.839 12.963 13.360 1.00 98.56 359 LEU A CA 1
ATOM 2939 C C . LEU A 1 359 ? 2.861 11.790 12.369 1.00 98.56 359 LEU A C 1
ATOM 2941 O O . LEU A 1 359 ? 3.146 11.976 11.192 1.00 98.56 359 LEU A O 1
ATOM 2945 N N . THR A 1 360 ? 2.487 10.586 12.810 1.00 98.62 360 THR A N 1
ATOM 2946 C CA . THR A 1 360 ? 2.448 9.397 11.936 1.00 98.62 360 THR A CA 1
ATOM 2947 C C . THR A 1 360 ? 1.389 9.496 10.841 1.00 98.62 360 THR A C 1
ATOM 2949 O O . THR A 1 360 ? 1.619 9.003 9.741 1.00 98.62 360 THR A O 1
ATOM 2952 N N . LEU A 1 361 ? 0.271 10.189 11.079 1.00 98.50 361 LEU A N 1
ATOM 2953 C CA . LEU A 1 361 ? -0.705 10.479 10.027 1.00 98.50 361 LEU A CA 1
ATOM 2954 C C . LEU A 1 361 ? -0.174 11.490 8.995 1.00 98.50 361 LEU A C 1
ATOM 2956 O O . LEU A 1 361 ? -0.436 11.348 7.800 1.00 98.50 361 LEU A O 1
ATOM 2960 N N . GLY A 1 362 ? 0.594 12.488 9.441 1.00 98.25 362 GLY A N 1
ATOM 2961 C CA . GLY A 1 362 ? 1.318 13.404 8.557 1.00 98.25 362 GLY A CA 1
ATOM 2962 C C . GLY A 1 362 ? 2.318 12.649 7.681 1.00 98.25 362 GLY A C 1
ATOM 2963 O O . GLY A 1 362 ? 2.306 12.807 6.464 1.00 98.25 362 GLY A O 1
ATOM 2964 N N . ILE A 1 363 ? 3.093 11.735 8.279 1.00 98.56 363 ILE A N 1
ATOM 2965 C CA . ILE A 1 363 ? 3.988 10.811 7.561 1.00 98.56 363 ILE A CA 1
ATOM 2966 C C . ILE A 1 363 ? 3.211 9.977 6.532 1.00 98.56 363 ILE A C 1
ATOM 2968 O O . ILE A 1 363 ? 3.617 9.912 5.375 1.00 98.56 363 ILE A O 1
ATOM 2972 N N . ALA A 1 364 ? 2.071 9.384 6.909 1.00 98.19 364 ALA A N 1
ATOM 2973 C CA . ALA A 1 364 ? 1.232 8.618 5.983 1.00 98.19 364 ALA A CA 1
ATOM 2974 C C . ALA A 1 364 ? 0.798 9.461 4.771 1.00 98.19 364 ALA A C 1
ATOM 2976 O O . ALA A 1 364 ? 0.867 8.996 3.633 1.00 98.19 364 ALA A O 1
ATOM 2977 N N . SER A 1 365 ? 0.416 10.719 5.017 1.00 97.06 365 SER A N 1
ATOM 2978 C CA . SER A 1 365 ? -0.009 11.669 3.979 1.00 97.06 365 SER A CA 1
ATOM 2979 C C . SER A 1 365 ? 1.121 12.021 3.008 1.00 97.06 365 SER A C 1
ATOM 2981 O O . SER A 1 365 ? 0.856 12.317 1.847 1.00 97.06 365 SER A O 1
ATOM 2983 N N . MET A 1 366 ? 2.377 11.930 3.456 1.00 97.31 366 MET A N 1
ATOM 2984 C CA . MET A 1 366 ? 3.572 12.140 2.632 1.00 97.31 366 MET A CA 1
ATOM 2985 C C . MET A 1 366 ? 4.039 10.900 1.867 1.00 97.31 366 MET A C 1
ATOM 2987 O O . MET A 1 366 ? 4.891 11.032 0.994 1.00 97.31 366 MET A O 1
ATOM 2991 N N . TYR A 1 367 ? 3.474 9.721 2.131 1.00 96.88 367 TYR A N 1
ATOM 2992 C CA . TYR A 1 367 ? 3.551 8.588 1.202 1.00 96.88 367 TYR A CA 1
ATOM 2993 C C . TYR A 1 367 ? 2.425 8.642 0.171 1.00 96.88 367 TYR A C 1
ATOM 2995 O O . TYR A 1 367 ? 2.650 8.426 -1.020 1.00 96.88 367 TYR A O 1
ATOM 3003 N N . LYS A 1 368 ? 1.200 8.928 0.630 1.00 93.88 368 LYS A N 1
ATOM 3004 C CA . LYS A 1 368 ? 0.024 9.066 -0.228 1.00 93.88 368 LYS A CA 1
ATOM 3005 C C . LYS A 1 368 ? -0.967 10.055 0.374 1.00 93.88 368 LYS A C 1
ATOM 3007 O O . LYS A 1 368 ? -1.434 9.871 1.498 1.00 93.88 368 LYS A O 1
ATOM 3012 N N . GLN A 1 369 ? -1.383 11.030 -0.428 1.00 91.31 369 GLN A N 1
ATOM 3013 C CA . GLN A 1 369 ? -2.369 12.052 -0.079 1.00 91.31 369 GLN A CA 1
ATOM 3014 C C . GLN A 1 369 ? -3.711 11.465 0.391 1.00 91.31 369 GLN A C 1
ATOM 3016 O O . GLN A 1 369 ? -4.441 12.111 1.137 1.00 91.31 369 GLN A O 1
ATOM 3021 N N . PHE A 1 370 ? -4.012 10.207 0.045 1.00 91.06 370 PHE A N 1
ATOM 3022 C CA . PHE A 1 370 ? -5.214 9.504 0.505 1.00 91.06 370 PHE A CA 1
ATOM 3023 C C . PHE A 1 370 ? -5.290 9.398 2.020 1.00 91.06 370 PHE A C 1
ATOM 3025 O O . PHE A 1 370 ? -6.388 9.378 2.552 1.00 91.06 370 PHE A O 1
ATOM 3032 N N . ALA A 1 371 ? -4.167 9.370 2.739 1.00 94.69 371 ALA A N 1
ATOM 3033 C CA . ALA A 1 371 ? -4.202 9.311 4.196 1.00 94.69 371 ALA A CA 1
ATOM 3034 C C . ALA A 1 371 ? -4.805 10.580 4.839 1.00 94.69 371 ALA A C 1
ATOM 3036 O O . ALA A 1 371 ? -5.299 10.515 5.967 1.00 94.69 371 ALA A O 1
ATOM 3037 N N . LEU A 1 372 ? -4.832 11.711 4.120 1.00 94.00 372 LEU A N 1
ATOM 3038 C CA . LEU A 1 372 ? -5.354 12.989 4.612 1.00 94.00 372 LEU A CA 1
ATOM 3039 C C . LEU A 1 372 ? -6.834 12.904 5.011 1.00 94.00 372 LEU A C 1
ATOM 3041 O O . LEU A 1 372 ? -7.257 13.569 5.957 1.00 94.00 372 LEU A O 1
ATOM 3045 N N . VAL A 1 373 ? -7.619 12.036 4.367 1.00 93.38 373 VAL A N 1
ATOM 3046 C CA . VAL A 1 373 ? -9.037 11.853 4.715 1.00 93.38 373 VAL A CA 1
ATOM 3047 C C . VAL A 1 373 ? -9.226 11.335 6.144 1.00 93.38 373 VAL A C 1
ATOM 3049 O O . VAL A 1 373 ? -10.261 11.572 6.745 1.00 93.38 373 VAL A O 1
ATOM 3052 N N . PHE A 1 374 ? -8.241 10.682 6.762 1.00 95.38 374 PHE A N 1
ATOM 3053 C CA . PHE A 1 374 ? -8.391 10.222 8.148 1.00 95.38 374 PHE A CA 1
ATOM 3054 C C . PHE A 1 374 ? -8.141 11.323 9.186 1.00 95.38 374 PHE A C 1
ATOM 3056 O O . PHE A 1 374 ? -8.439 11.118 10.366 1.00 95.38 374 PHE A O 1
ATOM 3063 N N . PHE A 1 375 ? -7.628 12.491 8.781 1.00 96.00 375 PHE A N 1
ATOM 3064 C CA . PHE A 1 375 ? -7.284 13.571 9.706 1.00 96.00 375 PHE A CA 1
ATOM 3065 C C . PHE A 1 375 ? -8.490 14.089 10.505 1.00 96.00 375 PHE A C 1
ATOM 3067 O O . PHE A 1 375 ? -8.418 14.053 11.738 1.00 96.00 375 PHE A O 1
ATOM 3074 N N . PRO A 1 376 ? -9.628 14.477 9.888 1.00 94.44 376 PRO A N 1
ATOM 3075 C CA . PRO A 1 376 ? -10.785 14.949 10.648 1.00 94.44 376 PRO A CA 1
ATOM 3076 C C . PRO A 1 376 ? -11.329 13.886 11.609 1.00 94.44 376 PRO A C 1
ATOM 3078 O O . PRO A 1 376 ? -11.674 14.193 12.752 1.00 94.44 376 PRO A O 1
ATOM 3081 N N . LEU A 1 377 ? -11.355 12.620 11.177 1.00 93.88 377 LEU A N 1
ATOM 3082 C CA . LEU A 1 377 ? -11.841 11.501 11.982 1.00 93.88 377 LEU A CA 1
ATOM 3083 C C . LEU A 1 377 ? -10.979 11.279 13.234 1.00 93.88 377 LEU A C 1
ATOM 3085 O O . LEU A 1 377 ? -11.508 11.216 14.348 1.00 93.88 377 LEU A O 1
ATOM 3089 N N . 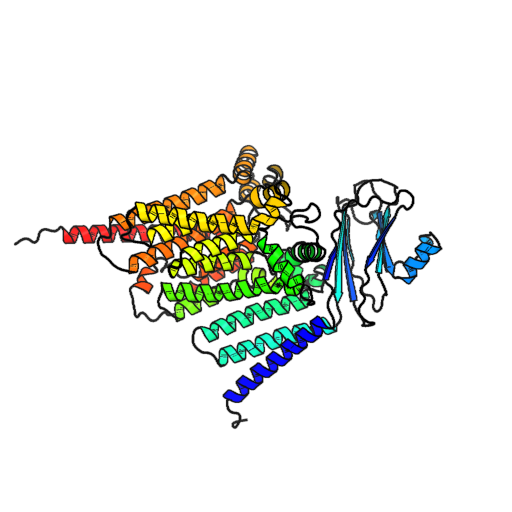LEU A 1 378 ? -9.658 11.168 13.063 1.00 94.56 378 LEU A N 1
ATOM 3090 C CA . LEU A 1 378 ? -8.725 10.946 14.169 1.00 94.56 378 LEU A CA 1
ATOM 3091 C C . LEU A 1 378 ? -8.671 12.154 15.110 1.00 94.56 378 LEU A C 1
ATOM 3093 O O . LEU A 1 378 ? -8.653 11.974 16.329 1.00 94.56 378 LEU A O 1
ATOM 3097 N N . LEU A 1 379 ? -8.712 13.376 14.573 1.00 95.00 379 LEU A N 1
ATOM 3098 C CA . LEU A 1 379 ? -8.764 14.600 15.371 1.00 95.00 379 LEU A CA 1
ATOM 3099 C C . LEU A 1 379 ? -9.996 14.610 16.289 1.00 95.00 379 LEU A C 1
ATOM 3101 O O . LEU A 1 379 ? -9.862 14.773 17.505 1.00 95.00 379 LEU A O 1
ATOM 3105 N N . LEU A 1 380 ? -11.184 14.353 15.727 1.00 91.81 380 LEU A N 1
ATOM 3106 C CA . LEU A 1 380 ? -12.430 14.250 16.490 1.00 91.81 380 LEU A CA 1
ATOM 3107 C C . LEU A 1 380 ? -12.363 13.130 17.533 1.00 91.81 380 LEU A C 1
ATOM 3109 O O . LEU A 1 380 ? -12.713 13.348 18.694 1.00 91.81 380 LEU A O 1
ATOM 3113 N N . LEU A 1 381 ? -11.868 11.948 17.158 1.00 90.75 381 LEU A N 1
ATOM 3114 C CA . LEU A 1 381 ? -11.700 10.823 18.076 1.00 90.75 381 LEU A CA 1
ATOM 3115 C C . LEU A 1 381 ? -10.858 11.208 19.300 1.00 90.75 381 LEU A C 1
ATOM 3117 O O . LEU A 1 381 ? -11.287 10.975 20.431 1.00 90.75 381 LEU A O 1
ATOM 3121 N N . MET A 1 382 ? -9.692 11.822 19.101 1.00 93.12 382 MET A N 1
ATOM 3122 C CA . MET A 1 382 ? -8.783 12.183 20.194 1.00 93.12 382 MET A CA 1
ATOM 3123 C C . MET A 1 382 ? -9.368 13.260 21.113 1.00 93.12 382 MET A C 1
ATOM 3125 O O . MET A 1 382 ? -9.321 13.108 22.335 1.00 93.12 382 MET A O 1
ATOM 3129 N N . ILE A 1 383 ? -9.972 14.311 20.546 1.00 90.19 383 ILE A N 1
ATOM 3130 C CA . ILE A 1 383 ? -10.608 15.395 21.317 1.00 90.19 383 ILE A CA 1
ATOM 3131 C C . ILE A 1 383 ? -11.726 14.849 22.213 1.00 90.19 383 ILE A C 1
ATOM 3133 O O . ILE A 1 383 ? -11.964 15.335 23.323 1.00 90.19 383 ILE A O 1
ATOM 3137 N N . MET A 1 384 ? -12.436 13.831 21.734 1.00 82.62 384 MET A N 1
ATOM 3138 C CA . MET A 1 384 ? -13.590 13.276 22.433 1.00 82.62 384 MET A CA 1
ATOM 3139 C C . MET A 1 384 ? -13.245 12.151 23.401 1.00 82.62 384 MET A C 1
ATOM 3141 O O . MET A 1 384 ? -13.993 11.920 24.355 1.00 82.62 384 MET A O 1
ATOM 3145 N N . ASN A 1 385 ? -12.096 11.505 23.214 1.00 83.25 385 ASN A N 1
ATOM 3146 C CA . ASN A 1 385 ? -11.578 10.500 24.134 1.00 83.25 385 ASN A CA 1
ATOM 3147 C C . ASN A 1 385 ? -11.155 11.107 25.490 1.00 83.25 385 ASN A C 1
ATOM 3149 O O . ASN A 1 385 ? -11.213 10.434 26.525 1.00 83.25 385 ASN A O 1
ATOM 3153 N N . ASN A 1 386 ? -10.803 12.396 25.510 1.00 82.19 386 ASN A N 1
ATOM 3154 C CA . ASN A 1 386 ? -10.446 13.134 26.721 1.00 82.19 386 ASN A CA 1
ATOM 3155 C C . ASN A 1 386 ? -11.691 13.695 27.430 1.00 82.19 386 ASN A C 1
ATOM 3157 O O . ASN A 1 386 ? -12.046 14.877 27.350 1.00 82.19 386 ASN A O 1
ATOM 3161 N N . LYS A 1 387 ? -12.413 12.806 28.115 1.00 74.25 387 LYS A N 1
ATOM 3162 C CA . LYS A 1 387 ? -13.569 13.179 28.937 1.00 74.25 387 LYS A CA 1
ATOM 3163 C C . LYS A 1 387 ? -13.144 14.023 30.141 1.00 74.25 387 LYS A C 1
ATOM 3165 O O . LYS A 1 387 ? -12.100 13.779 30.728 1.00 74.25 387 LYS A O 1
ATOM 3170 N N . GLY A 1 388 ? -13.980 14.992 30.510 1.00 78.75 388 GLY A N 1
ATOM 3171 C CA . GLY A 1 388 ? -13.739 15.889 31.647 1.00 78.75 388 GLY A CA 1
ATOM 3172 C C . GLY A 1 388 ? -12.905 17.129 31.317 1.00 78.75 388 GLY A C 1
ATOM 3173 O O . GLY A 1 388 ? -12.948 18.096 32.069 1.00 78.75 388 GLY A O 1
ATOM 3174 N N . GLU A 1 389 ? -12.217 17.164 30.173 1.00 86.25 389 GLU A N 1
ATOM 3175 C CA . GLU A 1 389 ? -11.519 18.375 29.738 1.00 86.25 389 GLU A CA 1
ATOM 3176 C C . GLU A 1 389 ? -12.507 19.489 29.358 1.00 86.25 389 GLU A C 1
ATOM 3178 O O . GLU A 1 389 ? -13.465 19.274 28.604 1.00 86.25 389 GLU A O 1
ATOM 3183 N N . ASN A 1 390 ? -12.233 20.704 29.844 1.00 91.25 390 ASN A N 1
ATOM 3184 C CA . ASN A 1 390 ? -12.951 21.919 29.463 1.00 91.25 390 ASN A CA 1
ATOM 3185 C C . ASN A 1 390 ? -12.823 22.167 27.944 1.00 91.25 390 ASN A C 1
ATOM 3187 O O . ASN A 1 390 ? -11.792 21.875 27.335 1.00 91.25 390 ASN A O 1
ATOM 3191 N N . ARG A 1 391 ? -13.846 22.776 27.330 1.00 89.31 391 ARG A N 1
ATOM 3192 C CA . ARG A 1 391 ? -13.877 23.185 25.915 1.00 89.31 391 ARG A CA 1
ATOM 3193 C C . ARG A 1 391 ? -12.614 23.941 25.487 1.00 89.31 391 ARG A C 1
ATOM 3195 O O . ARG A 1 391 ? -12.124 23.698 24.389 1.00 89.31 391 ARG A O 1
ATOM 3202 N N . LYS A 1 392 ? -12.060 24.804 26.351 1.00 93.19 392 LYS A N 1
ATOM 3203 C CA . LYS A 1 392 ? -10.802 25.528 26.077 1.00 93.19 392 LYS A CA 1
ATOM 3204 C C . LYS A 1 392 ? -9.608 24.582 25.877 1.00 93.19 392 LYS A C 1
ATOM 3206 O O . LYS A 1 392 ? -8.834 24.774 24.946 1.00 93.19 392 LYS A O 1
ATOM 3211 N N . ILE A 1 393 ? -9.485 23.545 26.710 1.00 93.62 393 ILE A N 1
ATOM 3212 C CA . ILE A 1 393 ? -8.404 22.547 26.619 1.00 93.62 393 ILE A CA 1
ATOM 3213 C C . ILE A 1 393 ? -8.575 21.710 25.352 1.00 93.62 393 ILE A C 1
ATOM 3215 O O . ILE A 1 393 ? -7.621 21.532 24.604 1.00 93.62 393 ILE A O 1
ATOM 3219 N N . LYS A 1 394 ? -9.805 21.279 25.056 1.00 89.94 394 LYS A N 1
ATOM 3220 C CA . LYS A 1 394 ? -10.123 20.549 23.821 1.00 89.94 394 LYS A CA 1
ATOM 3221 C C . LYS A 1 394 ? -9.774 21.340 22.564 1.00 89.94 394 LYS A C 1
ATOM 3223 O O . LYS A 1 394 ? -9.179 20.783 21.650 1.00 89.94 394 LYS A O 1
ATOM 3228 N N . LEU A 1 395 ? -10.106 22.633 22.536 1.00 92.62 395 LEU A N 1
ATOM 3229 C CA . LEU A 1 395 ? -9.748 23.525 21.433 1.00 92.62 395 LEU A CA 1
ATOM 3230 C C . LEU A 1 395 ? -8.228 23.680 21.311 1.00 92.62 395 LEU A C 1
ATOM 3232 O O . LEU A 1 395 ? -7.691 23.518 20.220 1.00 92.62 395 LEU A O 1
ATOM 3236 N N . LYS A 1 396 ? -7.527 23.920 22.427 1.00 95.94 396 LYS A N 1
ATOM 3237 C CA . LYS A 1 396 ? -6.058 23.990 22.455 1.00 95.94 396 LYS A CA 1
ATOM 3238 C C . LYS A 1 396 ? -5.430 22.706 21.904 1.00 95.94 396 LYS A C 1
ATOM 3240 O O . LYS A 1 396 ? -4.579 22.775 21.025 1.00 95.94 396 LYS A O 1
ATOM 3245 N N . ASN A 1 397 ? -5.875 21.546 22.384 1.00 94.50 397 ASN A N 1
ATOM 3246 C CA . ASN A 1 397 ? -5.396 20.243 21.926 1.00 94.50 397 ASN A CA 1
ATOM 3247 C C . ASN A 1 397 ? -5.686 20.040 20.436 1.00 94.50 397 ASN A C 1
ATOM 3249 O O . ASN A 1 397 ? -4.797 19.615 19.710 1.00 94.50 397 ASN A O 1
ATOM 3253 N N . SER A 1 398 ? -6.880 20.417 19.966 1.00 94.38 398 SER A N 1
ATOM 3254 C CA . SER A 1 398 ? -7.221 20.380 18.542 1.00 94.38 398 SER A CA 1
ATOM 3255 C C . SER A 1 398 ? -6.232 21.183 17.701 1.00 94.38 398 SER A C 1
ATOM 3257 O O . SER A 1 398 ? -5.738 20.671 16.706 1.00 94.38 398 SER A O 1
ATOM 3259 N N . ILE A 1 399 ? -5.924 22.418 18.108 1.00 96.50 399 ILE A N 1
ATOM 3260 C CA . ILE A 1 399 ? -4.979 23.288 17.396 1.00 96.50 399 ILE A CA 1
ATOM 3261 C C . ILE A 1 399 ? -3.586 22.656 17.378 1.00 96.50 399 ILE A C 1
ATOM 3263 O O . ILE A 1 399 ? -2.973 22.571 16.320 1.00 96.50 399 ILE A O 1
ATOM 3267 N N . ILE A 1 400 ? -3.099 22.161 18.520 1.00 97.88 400 ILE A N 1
ATOM 3268 C CA . ILE A 1 400 ? -1.770 21.538 18.608 1.00 97.88 400 ILE A CA 1
ATOM 3269 C C . ILE A 1 400 ? -1.685 20.290 17.719 1.00 97.88 400 ILE A C 1
ATOM 3271 O O . ILE A 1 400 ? -0.703 20.105 17.006 1.00 97.88 400 ILE A O 1
ATOM 3275 N N . TYR A 1 401 ? -2.709 19.438 17.736 1.00 97.25 401 TYR A N 1
ATOM 3276 C CA . TYR A 1 401 ? -2.775 18.234 16.907 1.00 97.25 401 TYR A CA 1
ATOM 3277 C C . TYR A 1 401 ? -2.779 18.573 15.412 1.00 97.25 401 TYR A C 1
ATOM 3279 O O . TYR A 1 401 ? -2.009 17.977 14.657 1.00 97.25 401 TYR A O 1
ATOM 3287 N N . SER A 1 402 ? -3.564 19.573 15.002 1.00 97.38 402 SER A N 1
ATOM 3288 C CA . SER A 1 402 ? -3.560 20.092 13.632 1.00 97.38 402 SER A CA 1
ATOM 3289 C C . SER A 1 402 ? -2.203 20.674 13.231 1.00 97.38 402 SER A C 1
ATOM 3291 O O . SER A 1 402 ? -1.735 20.411 12.127 1.00 97.38 402 SER A O 1
ATOM 3293 N N . LEU A 1 403 ? -1.548 21.426 14.123 1.00 98.00 403 LEU A N 1
ATOM 3294 C CA . LEU A 1 403 ? -0.224 21.998 13.870 1.00 98.00 403 LEU A CA 1
ATOM 3295 C C . LEU A 1 403 ? 0.835 20.913 13.690 1.00 98.00 403 LEU A C 1
ATOM 3297 O O . LEU A 1 403 ? 1.620 21.005 12.761 1.00 98.00 403 LEU A O 1
ATOM 3301 N N . ILE A 1 404 ? 0.846 19.867 14.518 1.00 98.56 404 ILE A N 1
ATOM 3302 C CA . ILE A 1 404 ? 1.802 18.757 14.364 1.00 98.56 404 ILE A CA 1
ATOM 3303 C C . ILE A 1 404 ? 1.609 18.057 13.021 1.00 98.56 404 ILE A C 1
ATOM 3305 O O . ILE A 1 404 ? 2.588 17.793 12.324 1.00 98.56 404 ILE A O 1
ATOM 3309 N N . PHE A 1 405 ? 0.359 17.781 12.645 1.00 98.31 405 PHE A N 1
ATOM 3310 C CA . PHE A 1 405 ? 0.038 17.199 11.345 1.00 98.31 405 PHE A CA 1
ATOM 3311 C C . PHE A 1 405 ? 0.530 18.094 10.193 1.00 98.31 405 PHE A C 1
ATOM 3313 O O . PHE A 1 405 ? 1.290 17.636 9.341 1.00 98.31 405 PHE A O 1
ATOM 3320 N N . GLY A 1 406 ? 0.171 19.383 10.215 1.00 97.56 406 GLY A N 1
ATOM 3321 C CA . GLY A 1 406 ? 0.555 20.353 9.188 1.00 97.56 406 GLY A CA 1
ATOM 3322 C C . GLY A 1 406 ? 2.063 20.597 9.104 1.00 97.56 406 GLY A C 1
ATOM 3323 O O . GLY A 1 406 ? 2.615 20.583 8.011 1.00 97.56 406 GLY A O 1
ATOM 3324 N N . ILE A 1 407 ? 2.750 20.749 10.241 1.00 98.44 407 ILE A N 1
ATOM 3325 C CA . ILE A 1 407 ? 4.210 20.925 10.307 1.00 98.44 407 ILE A CA 1
ATOM 3326 C C . ILE A 1 407 ? 4.923 19.682 9.775 1.00 98.44 407 ILE A C 1
ATOM 3328 O O . ILE A 1 407 ? 5.890 19.820 9.038 1.00 98.44 407 ILE A O 1
ATOM 3332 N N . THR A 1 408 ? 4.445 18.475 10.092 1.00 98.50 408 THR A N 1
ATOM 3333 C CA . THR A 1 408 ? 5.041 17.237 9.558 1.00 98.50 408 THR A CA 1
ATOM 3334 C C . THR A 1 408 ? 4.992 17.223 8.029 1.00 98.50 408 THR A C 1
ATOM 3336 O O . THR A 1 408 ? 6.007 16.974 7.383 1.00 98.50 408 THR A O 1
ATOM 3339 N N . ILE A 1 409 ? 3.830 17.548 7.450 1.00 97.56 409 ILE A N 1
ATOM 3340 C CA . ILE A 1 409 ? 3.656 17.664 5.996 1.00 97.56 409 ILE A CA 1
ATOM 3341 C C . ILE A 1 409 ? 4.568 18.751 5.423 1.00 97.56 409 ILE A C 1
ATOM 3343 O O . ILE A 1 409 ? 5.282 18.503 4.452 1.00 97.56 409 ILE A O 1
ATOM 3347 N N . LEU A 1 410 ? 4.569 19.936 6.037 1.00 97.31 410 LEU A N 1
ATOM 3348 C CA . LEU A 1 410 ? 5.351 21.081 5.586 1.00 97.31 410 LEU A CA 1
ATOM 3349 C C . LEU A 1 410 ? 6.849 20.770 5.581 1.00 97.31 410 LEU A C 1
ATOM 3351 O O . LEU A 1 410 ? 7.500 21.017 4.576 1.00 97.31 410 LEU A O 1
ATOM 3355 N N . LEU A 1 411 ? 7.385 20.198 6.663 1.00 98.06 411 LEU A N 1
ATOM 3356 C CA . LEU A 1 411 ? 8.811 19.893 6.795 1.00 98.06 411 LEU A CA 1
ATOM 3357 C C . LEU A 1 411 ? 9.278 18.856 5.771 1.00 98.06 411 LEU A C 1
ATOM 3359 O O . LEU A 1 411 ? 10.322 19.043 5.156 1.00 98.06 411 LEU A O 1
ATOM 3363 N N . ILE A 1 412 ? 8.500 17.792 5.549 1.00 98.00 412 ILE A N 1
ATOM 3364 C CA . ILE A 1 412 ? 8.831 16.772 4.540 1.00 98.00 412 ILE A CA 1
ATOM 3365 C C . ILE A 1 412 ? 8.720 17.353 3.120 1.00 98.00 412 ILE A C 1
ATOM 3367 O O . ILE A 1 412 ? 9.507 17.008 2.241 1.00 98.00 412 ILE A O 1
ATOM 3371 N N . SER A 1 413 ? 7.765 18.258 2.896 1.00 97.19 413 SER A N 1
ATOM 3372 C CA . SER A 1 413 ? 7.561 18.930 1.607 1.00 97.19 413 SER A CA 1
ATOM 3373 C C . SER A 1 413 ? 8.556 20.060 1.342 1.00 97.19 413 SER A C 1
ATOM 3375 O O . SER A 1 413 ? 8.695 20.476 0.194 1.00 97.19 413 SER A O 1
ATOM 3377 N N . LEU A 1 414 ? 9.223 20.583 2.375 1.00 97.44 414 LEU A N 1
ATOM 3378 C CA . LEU A 1 414 ? 9.985 21.830 2.313 1.00 97.44 414 LEU A CA 1
ATOM 3379 C C . LEU A 1 414 ? 11.050 21.847 1.202 1.00 97.44 414 LEU A C 1
ATOM 3381 O O . LEU A 1 414 ? 11.076 22.832 0.464 1.00 97.44 414 LEU A O 1
ATOM 3385 N N . PRO A 1 415 ? 11.862 20.789 0.991 1.00 96.56 415 PRO A N 1
ATOM 3386 C CA . PRO A 1 415 ? 12.842 20.784 -0.098 1.00 96.56 415 PRO A CA 1
ATOM 3387 C C . PRO A 1 415 ? 12.196 20.961 -1.478 1.00 96.56 415 PRO A C 1
ATOM 3389 O O . PRO A 1 415 ? 12.714 21.676 -2.329 1.00 96.56 415 PRO A O 1
ATOM 3392 N N . PHE A 1 416 ? 11.026 20.361 -1.686 1.00 95.56 416 PHE A N 1
ATOM 3393 C CA . PHE A 1 416 ? 10.302 20.381 -2.959 1.00 95.56 416 PHE A CA 1
ATOM 3394 C C . PHE A 1 416 ? 9.543 21.691 -3.159 1.00 95.56 416 PHE A C 1
ATOM 3396 O O . PHE A 1 416 ? 9.485 22.202 -4.272 1.00 95.56 416 PHE A O 1
ATOM 3403 N N . LEU A 1 417 ? 9.021 22.271 -2.074 1.00 96.31 417 LEU A N 1
ATOM 3404 C CA . LEU A 1 417 ? 8.412 23.599 -2.086 1.00 96.31 417 LEU A CA 1
ATOM 3405 C C . LEU A 1 417 ? 9.432 24.690 -2.428 1.00 96.31 417 LEU A C 1
ATOM 3407 O O . LEU A 1 417 ? 9.085 25.614 -3.152 1.00 96.31 417 LEU A O 1
ATOM 3411 N N . ILE A 1 418 ? 10.669 24.585 -1.933 1.00 97.12 418 ILE A N 1
ATOM 3412 C CA . ILE A 1 418 ? 11.733 25.557 -2.224 1.00 97.12 418 ILE A CA 1
ATOM 3413 C C . ILE A 1 418 ? 12.249 25.387 -3.656 1.00 97.12 418 ILE A C 1
ATOM 3415 O O . ILE A 1 418 ? 12.388 26.371 -4.375 1.00 97.12 418 ILE A O 1
ATOM 3419 N N . LEU A 1 419 ? 12.532 24.149 -4.073 1.00 95.88 419 LEU A N 1
ATOM 3420 C CA . LEU A 1 419 ? 13.212 23.889 -5.344 1.00 95.88 419 LEU A CA 1
ATOM 3421 C C . LEU A 1 419 ? 12.265 23.862 -6.551 1.00 95.88 419 LEU A C 1
ATOM 3423 O O . LEU A 1 419 ? 12.665 24.261 -7.640 1.00 95.88 419 LEU A O 1
ATOM 3427 N N . ARG A 1 420 ? 11.024 23.383 -6.387 1.00 94.25 420 ARG A N 1
ATOM 3428 C CA . ARG A 1 420 ? 10.049 23.201 -7.479 1.00 94.25 420 ARG A CA 1
ATOM 3429 C C . ARG A 1 420 ? 8.608 23.434 -7.016 1.00 94.25 420 ARG A C 1
ATOM 3431 O O . ARG A 1 420 ? 7.755 22.567 -7.194 1.00 94.25 420 ARG A O 1
ATOM 3438 N N . PHE A 1 421 ? 8.318 24.607 -6.443 1.00 95.00 421 PHE A N 1
ATOM 3439 C CA . PHE A 1 421 ? 6.990 24.938 -5.902 1.00 95.00 421 PHE A CA 1
ATOM 3440 C C . PHE A 1 421 ? 5.842 24.584 -6.859 1.00 95.00 421 PHE A C 1
ATOM 3442 O O . PHE A 1 421 ? 4.952 23.819 -6.497 1.00 95.00 421 PHE A O 1
ATOM 3449 N N . GLN A 1 422 ? 5.877 25.103 -8.091 1.00 94.00 422 GLN A N 1
ATOM 3450 C CA . GLN A 1 422 ? 4.791 24.925 -9.055 1.00 94.00 422 GLN A CA 1
ATOM 3451 C C . GLN A 1 422 ? 4.593 23.447 -9.411 1.00 94.00 422 GLN A C 1
ATOM 3453 O O . GLN A 1 422 ? 3.503 22.922 -9.196 1.00 94.00 422 GLN A O 1
ATOM 3458 N N . SER A 1 423 ? 5.633 22.749 -9.876 1.00 92.06 423 SER A N 1
ATOM 3459 C CA . SER A 1 423 ? 5.529 21.332 -10.255 1.00 92.06 423 SER A CA 1
ATOM 3460 C C . SER A 1 423 ? 5.143 20.435 -9.077 1.00 92.06 423 SER A C 1
ATOM 3462 O O . SER A 1 423 ? 4.362 19.505 -9.248 1.00 92.06 423 SER A O 1
ATOM 3464 N N . TYR A 1 424 ? 5.623 20.733 -7.866 1.00 93.25 424 TYR A N 1
ATOM 3465 C CA . TYR A 1 424 ? 5.250 19.997 -6.661 1.00 93.25 424 TYR A CA 1
ATOM 3466 C C . TYR A 1 424 ? 3.765 20.164 -6.315 1.00 93.25 424 TYR A C 1
ATOM 3468 O O . TYR A 1 424 ? 3.052 19.178 -6.112 1.00 93.25 424 TYR A O 1
ATOM 3476 N N . ILE A 1 425 ? 3.281 21.409 -6.266 1.00 91.81 425 ILE A N 1
ATOM 3477 C CA . ILE A 1 425 ? 1.879 21.708 -5.957 1.00 91.81 425 ILE A CA 1
ATOM 3478 C C . ILE A 1 425 ? 0.968 21.103 -7.029 1.00 91.81 425 ILE A C 1
ATOM 3480 O O . ILE A 1 425 ? -0.012 20.439 -6.686 1.00 91.81 425 ILE A O 1
ATOM 3484 N N . TRP A 1 426 ? 1.315 21.254 -8.310 1.00 86.25 426 TRP A N 1
ATOM 3485 C CA . TRP A 1 426 ? 0.558 20.655 -9.406 1.00 86.25 426 TRP A CA 1
ATOM 3486 C C . TRP A 1 426 ? 0.585 19.131 -9.373 1.00 86.25 426 TRP A C 1
ATOM 3488 O O . TRP A 1 426 ? -0.473 18.524 -9.461 1.00 86.25 426 TRP A O 1
ATOM 3498 N N . GLY A 1 427 ? 1.745 18.502 -9.188 1.00 84.44 427 GLY A N 1
ATOM 3499 C CA . GLY A 1 427 ? 1.889 17.046 -9.236 1.00 84.44 427 GLY A CA 1
ATOM 3500 C C . GLY A 1 427 ? 1.297 16.309 -8.030 1.00 84.44 427 GLY A C 1
ATOM 3501 O O . GLY A 1 427 ? 0.761 15.212 -8.193 1.00 84.44 427 GLY A O 1
ATOM 3502 N N . ASN A 1 428 ? 1.360 16.901 -6.832 1.00 83.06 428 ASN A N 1
ATOM 3503 C CA . ASN A 1 428 ? 0.985 16.227 -5.583 1.00 83.06 428 ASN A CA 1
ATOM 3504 C C . ASN A 1 428 ? -0.353 16.704 -4.988 1.00 83.06 428 ASN A C 1
ATOM 3506 O O . ASN A 1 428 ? -1.101 15.899 -4.433 1.00 83.06 428 ASN A O 1
ATOM 3510 N N . ILE A 1 429 ? -0.668 18.002 -5.086 1.00 79.75 429 ILE A N 1
ATOM 3511 C CA . ILE A 1 429 ? -1.868 18.581 -4.458 1.00 79.75 429 ILE A CA 1
ATOM 3512 C C . ILE A 1 429 ? -2.990 18.746 -5.471 1.00 79.75 429 ILE A C 1
ATOM 3514 O O . ILE A 1 429 ? -4.104 18.285 -5.233 1.00 79.75 429 ILE A O 1
ATOM 3518 N N . ILE A 1 430 ? -2.702 19.442 -6.571 1.00 77.94 430 ILE A N 1
ATOM 3519 C CA . ILE A 1 430 ? -3.743 19.862 -7.502 1.00 77.94 430 ILE A CA 1
ATOM 3520 C C . ILE A 1 430 ? -4.066 18.755 -8.484 1.00 77.94 430 ILE A C 1
ATOM 3522 O O . ILE A 1 430 ? -5.219 18.693 -8.855 1.00 77.94 430 ILE A O 1
ATOM 3526 N N . ASN A 1 431 ? -3.111 17.899 -8.861 1.00 68.81 431 ASN A N 1
ATOM 3527 C CA . ASN A 1 431 ? -3.152 16.977 -10.000 1.00 68.81 431 ASN A CA 1
ATOM 3528 C C . ASN A 1 431 ? -4.556 16.439 -10.345 1.00 68.81 431 ASN A C 1
ATOM 3530 O O . ASN A 1 431 ? -4.938 15.326 -9.976 1.00 68.81 431 ASN A O 1
ATOM 3534 N N . ILE A 1 432 ? -5.324 17.252 -11.078 1.00 61.84 432 ILE A N 1
ATOM 3535 C CA . ILE A 1 432 ? -6.588 16.895 -11.719 1.00 61.84 432 ILE A CA 1
ATOM 3536 C C . ILE A 1 432 ? -6.156 16.263 -13.041 1.00 61.84 432 ILE A C 1
ATOM 3538 O O . ILE A 1 432 ? -6.388 16.797 -14.117 1.00 61.84 432 ILE A O 1
ATOM 3542 N N . SER A 1 433 ? -5.424 15.147 -12.965 1.00 57.84 433 SER A N 1
ATOM 3543 C CA . SER A 1 433 ? -4.907 14.462 -14.160 1.00 57.84 433 SER A CA 1
ATOM 3544 C C . SER A 1 433 ? -6.036 13.914 -15.034 1.00 57.84 433 SER A C 1
ATOM 3546 O O . SER A 1 433 ? -5.794 13.466 -16.148 1.00 57.84 433 SER A O 1
ATOM 3548 N N . PHE A 1 434 ? -7.266 13.917 -14.520 1.00 69.06 434 PHE A N 1
ATOM 3549 C CA . PHE A 1 434 ? -8.442 13.461 -15.231 1.00 69.06 434 PHE A CA 1
ATOM 3550 C C . PHE A 1 434 ? -9.167 14.670 -15.790 1.00 69.06 434 PHE A C 1
ATOM 3552 O O . PHE A 1 434 ? -9.856 15.398 -15.072 1.00 69.06 434 PHE A O 1
ATOM 3559 N N . SER A 1 435 ? -9.013 14.866 -17.097 1.00 83.38 435 SER A N 1
ATOM 3560 C CA . SER A 1 435 ? -9.917 15.728 -17.842 1.00 83.38 435 SER A CA 1
ATOM 3561 C C . SER A 1 435 ? -11.349 15.236 -17.624 1.00 83.38 435 SER A C 1
ATOM 3563 O O . SER A 1 435 ? -11.588 14.033 -17.495 1.00 83.38 435 SER A O 1
ATOM 3565 N N . ILE A 1 436 ? -12.323 16.144 -17.609 1.00 86.38 436 ILE A N 1
ATOM 3566 C CA . ILE A 1 436 ? -13.744 15.759 -17.543 1.00 86.38 436 ILE A CA 1
ATOM 3567 C C . ILE A 1 436 ? -14.063 14.734 -18.645 1.00 86.38 436 ILE A C 1
ATOM 3569 O O . ILE A 1 436 ? -14.771 13.766 -18.386 1.00 86.38 436 ILE A O 1
ATOM 3573 N N . ASN A 1 437 ? -13.435 14.881 -19.818 1.00 87.25 437 ASN A N 1
ATOM 3574 C CA . ASN A 1 437 ? -13.520 13.936 -20.930 1.00 87.25 437 ASN A CA 1
ATOM 3575 C C . ASN A 1 437 ? -13.087 12.515 -20.529 1.00 87.25 437 ASN A C 1
ATOM 3577 O O . ASN A 1 437 ? -13.810 11.560 -20.778 1.00 87.25 437 ASN A O 1
ATOM 3581 N N . SER A 1 438 ? -11.968 12.354 -19.819 1.00 84.94 438 SER A N 1
ATOM 3582 C CA . SER A 1 438 ? -11.531 11.032 -19.341 1.00 84.94 438 SER A CA 1
ATOM 3583 C C . SER A 1 438 ? -12.491 10.374 -18.337 1.00 84.94 438 SER A C 1
ATOM 3585 O O . SER A 1 438 ? -12.458 9.159 -18.178 1.00 84.94 438 SER A O 1
ATOM 3587 N N . LEU A 1 439 ? -13.354 11.152 -17.670 1.00 87.25 439 LEU A N 1
ATOM 3588 C CA . LEU A 1 439 ? -14.351 10.645 -16.719 1.00 87.25 439 LEU A CA 1
ATOM 3589 C C . LEU A 1 439 ? -15.683 10.267 -17.377 1.00 87.25 439 LEU A C 1
ATOM 3591 O O . LEU A 1 439 ? -16.489 9.588 -16.741 1.00 87.25 439 LEU A O 1
ATOM 3595 N N . ILE A 1 440 ? -15.942 10.723 -18.604 1.00 87.50 440 ILE A N 1
ATOM 3596 C CA . ILE A 1 440 ? -17.142 10.379 -19.389 1.00 87.50 440 ILE A CA 1
ATOM 3597 C C . ILE A 1 440 ? -16.857 9.312 -20.450 1.00 87.50 440 ILE A C 1
ATOM 3599 O O . ILE A 1 440 ? -17.788 8.659 -20.911 1.00 87.50 440 ILE A O 1
ATOM 3603 N N . THR A 1 441 ? -15.590 9.102 -20.814 1.00 83.00 441 THR A N 1
ATOM 3604 C CA . THR A 1 441 ? -15.193 8.013 -21.708 1.00 83.00 441 THR A CA 1
ATOM 3605 C C . THR A 1 441 ? -15.175 6.692 -20.934 1.00 83.00 441 THR A C 1
ATOM 3607 O O . THR A 1 441 ? -14.547 6.615 -19.873 1.00 83.00 441 THR A O 1
ATOM 3610 N N . PRO A 1 442 ? -15.827 5.624 -21.427 1.00 73.00 442 PRO A N 1
ATOM 3611 C CA . PRO A 1 442 ? -15.713 4.313 -20.809 1.00 73.00 442 PRO A CA 1
ATOM 3612 C C . PRO A 1 442 ? -14.255 3.859 -20.863 1.00 73.00 442 PRO A C 1
ATOM 3614 O O . PRO A 1 442 ? -13.640 3.811 -21.928 1.00 73.00 442 PRO A O 1
ATOM 3617 N N . GLY A 1 443 ? -13.700 3.503 -19.708 1.00 67.50 443 GLY A N 1
ATOM 3618 C CA . GLY A 1 443 ? -12.405 2.840 -19.630 1.00 67.50 443 GLY A CA 1
ATOM 3619 C C . GLY A 1 443 ? -12.525 1.408 -20.141 1.00 67.50 443 GLY A C 1
ATOM 3620 O O . GLY A 1 443 ? -12.636 0.482 -19.344 1.00 67.50 443 GLY A O 1
ATOM 3621 N N . ILE A 1 444 ? -12.575 1.215 -21.460 1.00 64.38 444 ILE A N 1
ATOM 3622 C CA . ILE A 1 444 ? -12.705 -0.125 -22.057 1.00 64.38 444 ILE A CA 1
ATOM 3623 C C . ILE A 1 444 ? -11.411 -0.930 -21.845 1.00 64.38 444 ILE A C 1
ATOM 3625 O O . ILE A 1 444 ? -11.459 -2.150 -21.737 1.00 64.38 444 ILE A O 1
ATOM 3629 N N . TYR A 1 445 ? -10.264 -0.256 -21.714 1.00 66.25 445 TYR A N 1
ATOM 3630 C CA . TYR A 1 445 ? -8.971 -0.914 -21.530 1.00 66.25 445 TYR A CA 1
ATOM 3631 C C . TYR A 1 445 ? -8.681 -1.282 -20.074 1.00 66.25 445 TYR A C 1
ATOM 3633 O O . TYR A 1 445 ? -8.994 -0.536 -19.142 1.00 66.25 445 TYR A O 1
ATOM 3641 N N . ASP A 1 446 ? -7.950 -2.383 -19.891 1.00 61.75 446 ASP A N 1
ATOM 3642 C CA . ASP A 1 446 ? -7.686 -2.976 -18.580 1.00 61.75 446 ASP A CA 1
ATOM 3643 C C . ASP A 1 446 ? -6.882 -2.114 -17.601 1.00 61.75 446 ASP A C 1
ATOM 3645 O O . ASP A 1 446 ? -6.859 -2.380 -16.396 1.00 61.75 446 ASP A O 1
ATOM 3649 N N . ASN A 1 447 ? -6.281 -1.030 -18.073 1.00 65.19 447 ASN A N 1
ATOM 3650 C CA . ASN A 1 447 ? -5.511 -0.121 -17.231 1.00 65.19 447 ASN A CA 1
ATOM 3651 C C . ASN A 1 447 ? -6.311 1.107 -16.777 1.00 65.19 447 ASN A C 1
ATOM 3653 O O . ASN A 1 447 ? -5.812 1.883 -15.960 1.00 65.19 447 ASN A O 1
ATOM 3657 N N . TYR A 1 448 ? -7.546 1.287 -17.263 1.00 74.00 448 TYR A N 1
ATOM 3658 C CA . TYR A 1 448 ? -8.372 2.412 -16.839 1.00 74.00 448 TYR A CA 1
ATOM 3659 C C . TYR A 1 448 ? -9.106 2.095 -15.533 1.00 74.00 448 TYR A C 1
ATOM 3661 O O . TYR A 1 448 ? -9.735 1.037 -15.402 1.00 74.00 448 TYR A O 1
ATOM 3669 N N . PRO A 1 449 ? -9.044 3.009 -14.556 1.00 78.81 449 PRO A N 1
ATOM 3670 C CA . PRO A 1 449 ? -9.779 2.861 -13.315 1.00 78.81 449 PRO A CA 1
ATOM 3671 C C . PRO A 1 449 ? -11.282 2.967 -13.559 1.00 78.81 449 PRO A C 1
ATOM 3673 O O . PRO A 1 449 ? -11.746 3.772 -14.368 1.00 78.81 449 PRO A O 1
ATOM 3676 N N . VAL A 1 450 ? -12.058 2.202 -12.794 1.00 83.38 450 VAL A N 1
ATOM 3677 C CA . VAL A 1 450 ? -13.518 2.325 -12.810 1.00 83.38 450 VAL A CA 1
ATOM 3678 C C . VAL A 1 450 ? -13.915 3.494 -11.929 1.00 83.38 450 VAL A C 1
ATOM 3680 O O . VAL A 1 450 ? -13.569 3.542 -10.748 1.00 83.38 450 VAL A O 1
ATOM 3683 N N . THR A 1 451 ? -14.667 4.439 -12.479 1.00 88.25 451 THR A N 1
ATOM 3684 C CA . THR A 1 451 ? -15.193 5.569 -11.708 1.00 88.25 451 THR A CA 1
ATOM 3685 C C . THR A 1 451 ? -16.666 5.344 -11.387 1.00 88.25 451 THR A C 1
ATOM 3687 O O . THR A 1 451 ? -17.345 4.540 -12.028 1.00 88.25 451 THR A O 1
ATOM 3690 N N . PHE A 1 452 ? -17.205 6.096 -10.425 1.00 89.38 452 PHE A N 1
ATOM 3691 C CA . PHE A 1 452 ? -18.653 6.116 -10.196 1.00 89.38 452 PHE A CA 1
ATOM 3692 C C . PHE A 1 452 ? -19.443 6.470 -11.464 1.00 89.38 452 PHE A C 1
ATOM 3694 O O . PHE A 1 452 ? -20.542 5.957 -11.658 1.00 89.38 452 PHE A O 1
ATOM 3701 N N . ASN A 1 453 ? -18.879 7.298 -12.350 1.00 91.00 453 ASN A N 1
ATOM 3702 C CA . ASN A 1 453 ? -19.537 7.682 -13.595 1.00 91.00 453 ASN A CA 1
ATOM 3703 C C . ASN A 1 453 ? -19.629 6.526 -14.598 1.00 91.00 453 ASN A C 1
ATOM 3705 O O . ASN A 1 453 ? -20.596 6.441 -15.351 1.00 91.00 453 ASN A O 1
ATOM 3709 N N . SER A 1 454 ? -18.678 5.587 -14.562 1.00 87.94 454 SER A N 1
ATOM 3710 C CA . SER A 1 454 ? -18.688 4.413 -15.436 1.00 87.94 454 SER A CA 1
ATOM 3711 C C . SER A 1 454 ? -19.960 3.573 -15.273 1.00 87.94 454 SER A C 1
ATOM 3713 O O . SER A 1 454 ? -20.432 2.988 -16.240 1.00 87.94 454 SER A O 1
ATOM 3715 N N . PHE A 1 455 ? -20.567 3.550 -14.081 1.00 87.31 455 PHE A N 1
ATOM 3716 C CA . PHE A 1 455 ? -21.865 2.901 -13.872 1.00 87.31 455 PHE A CA 1
ATOM 3717 C C . PHE A 1 455 ? -22.983 3.561 -14.688 1.00 87.31 455 PHE A C 1
ATOM 3719 O O . PHE A 1 455 ? -23.736 2.873 -15.372 1.00 87.31 455 PHE A O 1
ATOM 3726 N N . PHE A 1 456 ? -23.082 4.891 -14.624 1.00 90.75 456 PHE A N 1
ATOM 3727 C CA . PHE A 1 456 ? -24.105 5.646 -15.348 1.00 90.75 456 PHE A CA 1
ATOM 3728 C C . PHE A 1 456 ? -23.914 5.521 -16.854 1.00 90.75 456 PHE A C 1
ATOM 3730 O O . PHE A 1 456 ? -24.891 5.383 -17.586 1.00 90.75 456 PHE A O 1
ATOM 3737 N N . PHE A 1 457 ? -22.659 5.479 -17.294 1.00 89.38 457 PHE A N 1
ATOM 3738 C CA . PHE A 1 457 ? -22.328 5.194 -18.678 1.00 89.38 457 PHE A CA 1
ATOM 3739 C C . PHE A 1 457 ? -22.867 3.819 -19.111 1.00 89.38 457 PHE A C 1
ATOM 3741 O O . PHE A 1 457 ? -23.583 3.723 -20.104 1.00 89.38 457 PHE A O 1
ATOM 3748 N N . LEU A 1 458 ? -22.600 2.760 -18.334 1.00 87.94 458 LEU A N 1
ATOM 3749 C CA . LEU A 1 458 ? -23.014 1.387 -18.662 1.00 87.94 458 LEU A CA 1
ATOM 3750 C C . LEU A 1 458 ? -24.533 1.194 -18.744 1.00 87.94 458 LEU A C 1
ATOM 3752 O O . LEU A 1 458 ? -24.995 0.368 -19.527 1.00 87.94 458 LEU A O 1
ATOM 3756 N N . ILE A 1 459 ? -25.314 1.933 -17.952 1.00 90.94 459 ILE A N 1
ATOM 3757 C CA . ILE A 1 459 ? -26.785 1.870 -18.007 1.00 90.94 459 ILE A CA 1
ATOM 3758 C C . ILE A 1 459 ? -27.391 2.791 -19.078 1.00 90.94 459 ILE A C 1
ATOM 3760 O O . ILE A 1 459 ? -28.613 2.914 -19.141 1.00 90.94 459 ILE A O 1
ATOM 3764 N N . GLY A 1 460 ? -26.566 3.459 -19.892 1.00 93.81 460 GLY A N 1
ATOM 3765 C CA . GLY A 1 460 ? -27.023 4.372 -20.939 1.00 93.81 460 GLY A CA 1
ATOM 3766 C C . GLY A 1 460 ? -27.631 5.668 -20.398 1.00 93.81 460 GLY A C 1
ATOM 3767 O O . GLY A 1 460 ? -28.622 6.157 -20.940 1.00 93.81 460 GLY A O 1
ATOM 3768 N N . ALA A 1 461 ? -27.092 6.212 -19.300 1.00 95.50 461 ALA A N 1
ATOM 3769 C CA . ALA A 1 461 ? -27.559 7.491 -18.774 1.00 95.50 461 ALA A CA 1
ATOM 3770 C C . ALA A 1 461 ? -27.315 8.631 -19.790 1.00 95.50 461 ALA A C 1
ATOM 3772 O O . ALA A 1 461 ? -26.269 8.647 -20.437 1.00 95.50 461 ALA A O 1
ATOM 3773 N N . PRO A 1 462 ? -28.230 9.615 -19.902 1.00 96.25 462 PRO A N 1
ATOM 3774 C CA . PRO A 1 462 ? -28.042 10.779 -20.767 1.00 96.25 462 PRO A CA 1
ATOM 3775 C C . PRO A 1 462 ? -26.761 11.566 -20.464 1.00 96.25 462 PRO A C 1
ATOM 3777 O O . PRO A 1 462 ? -26.392 11.718 -19.296 1.00 96.25 462 PRO A O 1
ATOM 3780 N N . ASP A 1 463 ? -26.163 12.179 -21.490 1.00 95.25 463 ASP A N 1
ATOM 3781 C CA . ASP A 1 463 ? -24.908 12.941 -21.386 1.00 95.25 463 ASP A CA 1
ATOM 3782 C C . ASP A 1 463 ? -24.926 13.984 -20.268 1.00 95.25 463 ASP A C 1
ATOM 3784 O O . ASP A 1 463 ? -23.968 14.098 -19.509 1.00 95.25 463 ASP A O 1
ATOM 3788 N N . ILE A 1 464 ? -26.037 14.708 -20.089 1.00 96.38 464 ILE A N 1
ATOM 3789 C CA . ILE A 1 464 ? -26.155 15.713 -19.023 1.00 96.38 464 ILE A CA 1
ATOM 3790 C C . ILE A 1 464 ? -25.891 15.124 -17.629 1.00 96.38 464 ILE A C 1
ATOM 3792 O O . ILE A 1 464 ? -25.286 15.788 -16.786 1.00 96.38 464 ILE A O 1
ATOM 3796 N N . ILE A 1 465 ? -26.291 13.872 -17.388 1.00 95.69 465 ILE A N 1
ATOM 3797 C CA . ILE A 1 465 ? -26.017 13.161 -16.136 1.00 95.69 465 ILE A CA 1
ATOM 3798 C C . ILE A 1 465 ? -24.534 12.788 -16.068 1.00 95.69 465 ILE A C 1
ATOM 3800 O O . ILE A 1 465 ? -23.896 13.063 -15.051 1.00 95.69 465 ILE A O 1
ATOM 3804 N N . LEU A 1 466 ? -23.971 12.236 -17.148 1.00 94.56 466 LEU A N 1
ATOM 3805 C CA . LEU A 1 466 ? -22.560 11.842 -17.215 1.00 94.56 466 LEU A CA 1
ATOM 3806 C C . LEU A 1 466 ? -21.620 13.028 -16.975 1.00 94.56 466 LEU A C 1
ATOM 3808 O O . LEU A 1 466 ? -20.723 12.939 -16.138 1.00 94.56 466 LEU A O 1
ATOM 3812 N N . TYR A 1 467 ? -21.849 14.156 -17.650 1.00 94.44 467 TYR A N 1
ATOM 3813 C CA . TYR A 1 467 ? -21.074 15.386 -17.470 1.00 94.44 467 TYR A CA 1
ATOM 3814 C C . TYR A 1 467 ? -21.239 15.966 -16.066 1.00 94.44 467 TYR A C 1
ATOM 3816 O O . TYR A 1 467 ? -20.254 16.396 -15.465 1.00 94.44 467 TYR A O 1
ATOM 3824 N N . SER A 1 468 ? -22.455 15.945 -15.509 1.00 94.88 468 SER A N 1
ATOM 3825 C CA . SER A 1 468 ? -22.695 16.427 -14.143 1.00 94.88 468 SER A CA 1
ATOM 3826 C C . SER A 1 468 ? -21.909 15.608 -13.119 1.00 94.88 468 SER A C 1
ATOM 3828 O O . SER A 1 468 ? -21.237 16.171 -12.255 1.00 94.88 468 SER A O 1
ATOM 3830 N N . ILE A 1 469 ? -21.940 14.278 -13.226 1.00 92.38 469 ILE A N 1
ATOM 3831 C CA . ILE A 1 469 ? -21.207 13.389 -12.320 1.00 92.38 469 ILE A CA 1
ATOM 3832 C C . ILE A 1 469 ? -19.699 13.536 -12.524 1.00 92.38 469 ILE A C 1
ATOM 3834 O O . ILE A 1 469 ? -18.975 13.677 -11.539 1.00 92.38 469 ILE A O 1
ATOM 3838 N N . ALA A 1 470 ? -19.222 13.557 -13.770 1.00 91.06 470 ALA A N 1
ATOM 3839 C CA . ALA A 1 470 ? -17.816 13.784 -14.091 1.00 91.06 470 ALA A CA 1
ATOM 3840 C C . ALA A 1 470 ? -17.306 15.107 -13.504 1.00 91.06 470 ALA A C 1
ATOM 3842 O O . ALA A 1 470 ? -16.241 15.131 -12.891 1.00 91.06 470 ALA A O 1
ATOM 3843 N N . TYR A 1 471 ? -18.088 16.185 -13.600 1.00 91.19 471 TYR A N 1
ATOM 3844 C CA . TYR A 1 471 ? -17.771 17.465 -12.969 1.00 91.19 471 TYR A CA 1
ATOM 3845 C C . TYR A 1 471 ? -17.691 17.322 -11.443 1.00 91.19 471 TYR A C 1
ATOM 3847 O O . TYR A 1 471 ? -16.695 17.692 -10.822 1.00 91.19 471 TYR A O 1
ATOM 3855 N N . MET A 1 472 ? -18.701 16.717 -10.812 1.00 90.06 472 MET A N 1
ATOM 3856 C CA . MET A 1 472 ? -18.691 16.534 -9.359 1.00 90.06 472 MET A CA 1
ATOM 3857 C C . MET A 1 472 ? -17.541 15.639 -8.866 1.00 90.06 472 MET A C 1
ATOM 3859 O O . MET A 1 472 ? -17.047 15.853 -7.757 1.00 90.06 472 MET A O 1
ATOM 3863 N N . LEU A 1 473 ? -17.112 14.650 -9.655 1.00 87.38 473 LEU A N 1
ATOM 3864 C CA . LEU A 1 473 ? -15.937 13.823 -9.375 1.00 87.38 473 LEU A CA 1
ATOM 3865 C C . LEU A 1 473 ? -14.643 14.620 -9.557 1.00 87.38 473 LEU A C 1
ATOM 3867 O O . LEU A 1 473 ? -13.837 14.668 -8.630 1.00 87.38 473 LEU A O 1
ATOM 3871 N N . GLY A 1 474 ? -14.463 15.270 -10.710 1.00 84.69 474 GLY A N 1
ATOM 3872 C CA . GLY A 1 474 ? -13.262 16.036 -11.060 1.00 84.69 474 GLY A CA 1
ATOM 3873 C C . GLY A 1 474 ? -12.947 17.152 -10.064 1.00 84.69 474 GLY A C 1
ATOM 3874 O O . GLY A 1 474 ? -11.784 17.384 -9.742 1.00 84.69 474 GLY A O 1
ATOM 3875 N N . TYR A 1 475 ? -13.983 17.773 -9.492 1.00 84.44 475 TYR A N 1
ATOM 3876 C CA . TYR A 1 475 ? -13.861 18.797 -8.448 1.00 84.44 475 TYR A CA 1
ATOM 3877 C C . TYR A 1 475 ? -13.966 18.253 -7.015 1.00 84.44 475 TYR A C 1
ATOM 3879 O O . TYR A 1 475 ? -14.110 19.029 -6.072 1.00 84.44 475 TYR A O 1
ATOM 3887 N N . TYR A 1 476 ? -13.903 16.931 -6.820 1.00 86.12 476 TYR A N 1
ATOM 3888 C CA . TYR A 1 476 ? -13.952 16.277 -5.506 1.00 86.12 476 TYR A CA 1
ATOM 3889 C C . TYR A 1 476 ? -15.216 16.580 -4.676 1.00 86.12 476 TYR A C 1
ATOM 3891 O O . TYR A 1 476 ? -15.232 16.354 -3.465 1.00 86.12 476 TYR A O 1
ATOM 3899 N N . ILE A 1 477 ? -16.301 17.050 -5.300 1.00 85.19 477 ILE A N 1
ATOM 3900 C CA . ILE A 1 477 ? -17.548 17.437 -4.624 1.00 85.19 477 ILE A CA 1
ATOM 3901 C C . ILE A 1 477 ? -18.214 16.211 -3.992 1.00 85.19 477 ILE A C 1
ATOM 3903 O O . ILE A 1 477 ? -18.607 16.259 -2.826 1.00 85.19 477 ILE A O 1
ATOM 3907 N N . LEU A 1 478 ? -18.304 15.092 -4.723 1.00 81.75 478 LEU A N 1
ATOM 3908 C CA . LEU A 1 478 ? -18.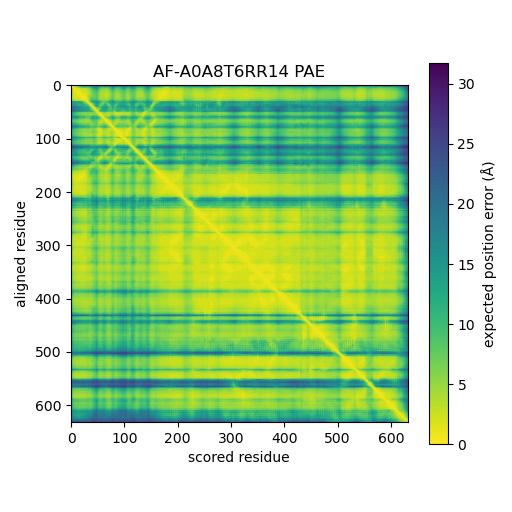892 13.850 -4.197 1.00 81.75 478 LEU A CA 1
ATOM 3909 C C . LEU A 1 478 ? -18.078 13.287 -3.028 1.00 81.75 478 LEU A C 1
ATOM 3911 O O . LEU A 1 478 ? -18.640 12.913 -1.993 1.00 81.75 478 LEU A O 1
ATOM 3915 N N . LEU A 1 479 ? -16.749 13.277 -3.158 1.00 82.81 479 LEU A N 1
ATOM 3916 C CA . LEU A 1 479 ? -15.864 12.827 -2.088 1.00 82.81 479 LEU A CA 1
ATOM 3917 C C . LEU A 1 479 ? -15.976 13.745 -0.862 1.00 82.81 479 LEU A C 1
ATOM 3919 O O . LEU A 1 479 ? -16.197 13.271 0.249 1.00 82.81 479 LEU A O 1
ATOM 3923 N N . GLY A 1 480 ? -15.901 15.062 -1.052 1.00 84.38 480 GLY A N 1
ATOM 3924 C CA . GLY A 1 480 ? -16.044 16.041 0.025 1.00 84.38 480 GLY A CA 1
ATOM 3925 C C . GLY A 1 480 ? -17.400 15.947 0.7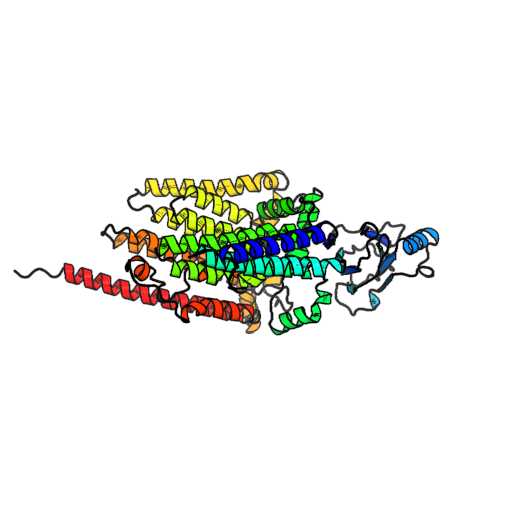28 1.00 84.38 480 GLY A C 1
ATOM 3926 O O . GLY A 1 480 ? -17.458 15.951 1.958 1.00 84.38 480 GLY A O 1
ATOM 3927 N N . GLY A 1 481 ? -18.485 15.786 -0.034 1.00 82.31 481 GLY A N 1
ATOM 3928 C CA . GLY A 1 481 ? -19.841 15.631 0.490 1.00 82.31 481 GLY A CA 1
ATOM 3929 C C . GLY A 1 481 ? -20.014 14.360 1.323 1.00 82.31 481 GLY A C 1
ATOM 3930 O O . GLY A 1 481 ? -20.497 14.420 2.454 1.00 82.31 481 GLY A O 1
ATOM 3931 N N . THR A 1 482 ? -19.572 13.210 0.809 1.00 79.62 482 THR A N 1
ATOM 3932 C CA . THR A 1 482 ? -19.681 11.918 1.514 1.00 79.62 482 THR A CA 1
ATOM 3933 C C . THR A 1 482 ? -18.814 11.861 2.769 1.00 79.62 482 THR A C 1
ATOM 3935 O O . THR A 1 482 ? -19.276 11.408 3.823 1.00 79.62 482 THR A O 1
ATOM 3938 N N . LEU A 1 483 ? -17.596 12.405 2.714 1.00 84.44 483 LEU A N 1
ATOM 3939 C CA . LEU A 1 483 ? -16.742 12.553 3.890 1.00 84.44 483 LEU A CA 1
ATOM 3940 C C . LEU A 1 483 ? -17.361 13.516 4.911 1.00 84.44 483 LEU A C 1
ATOM 3942 O O . LEU A 1 483 ? -17.439 13.184 6.093 1.00 84.44 483 LEU A O 1
ATOM 3946 N N . GLY A 1 484 ? -17.881 14.662 4.463 1.00 82.62 484 GLY A N 1
ATOM 3947 C CA . GLY A 1 484 ? -18.577 15.626 5.314 1.00 82.62 484 GLY A CA 1
ATOM 3948 C C . GLY A 1 484 ? -19.752 14.998 6.062 1.00 82.62 484 GLY A C 1
ATOM 3949 O O . GLY A 1 484 ? -19.844 15.117 7.284 1.00 82.62 484 GLY A O 1
ATOM 3950 N N . ILE A 1 485 ? -20.600 14.245 5.358 1.00 78.50 485 ILE A N 1
ATOM 3951 C CA . ILE A 1 485 ? -21.715 13.494 5.951 1.00 78.50 485 ILE A CA 1
ATOM 3952 C C . ILE A 1 485 ? -21.204 12.482 6.983 1.00 78.50 485 ILE A C 1
ATOM 3954 O O . ILE A 1 485 ? -21.719 12.427 8.102 1.00 78.50 485 ILE A O 1
ATOM 3958 N N . THR A 1 486 ? -20.164 11.721 6.645 1.00 78.75 486 THR A N 1
ATOM 3959 C CA . THR A 1 486 ? -19.555 10.730 7.545 1.00 78.75 486 THR A CA 1
ATOM 3960 C C . THR A 1 486 ? -19.063 11.384 8.842 1.00 78.75 486 THR A C 1
ATOM 3962 O O . THR A 1 486 ? -19.342 10.891 9.939 1.00 78.75 486 THR A O 1
ATOM 3965 N N . TYR A 1 487 ? -18.409 12.545 8.752 1.00 82.50 487 TYR A N 1
ATOM 3966 C CA . TYR A 1 487 ? -17.951 13.291 9.927 1.00 82.50 487 TYR A CA 1
ATOM 3967 C C . TYR A 1 487 ? -19.093 13.914 10.726 1.00 82.50 487 TYR A C 1
ATOM 3969 O O . TYR A 1 487 ? -19.037 13.921 11.956 1.00 82.50 487 TYR A O 1
ATOM 3977 N N . LEU A 1 488 ? -20.146 14.400 10.065 1.00 78.00 488 LEU A N 1
ATOM 3978 C CA . LEU A 1 488 ? -21.334 14.924 10.740 1.00 78.00 488 LEU A CA 1
ATOM 3979 C C . LEU A 1 488 ? -22.057 13.827 11.522 1.00 78.00 488 LEU A C 1
ATOM 3981 O O . LEU A 1 488 ? -22.433 14.045 12.677 1.00 78.00 488 LEU A O 1
ATOM 3985 N N . PHE A 1 489 ? -22.204 12.634 10.938 1.00 73.88 489 PHE A N 1
ATOM 3986 C CA . PHE A 1 489 ? -22.743 11.474 11.645 1.00 73.88 489 PHE A CA 1
ATOM 3987 C C . PHE A 1 489 ? -21.894 11.118 12.857 1.00 73.88 489 PHE A C 1
ATOM 3989 O O . PHE A 1 489 ? -22.437 10.935 13.949 1.00 73.88 489 PHE A O 1
ATOM 3996 N N . TYR A 1 490 ? -20.570 11.104 12.694 1.00 78.25 490 TYR A N 1
ATOM 3997 C CA . TYR A 1 490 ? -19.664 10.851 13.804 1.00 78.25 490 TYR A CA 1
ATOM 3998 C C . TYR A 1 490 ? -19.852 11.872 14.925 1.00 78.25 490 TYR A C 1
ATOM 4000 O O . TYR A 1 490 ? -20.126 11.501 16.066 1.00 78.25 490 TYR A O 1
ATOM 4008 N N . ALA A 1 491 ? -19.788 13.164 14.598 1.00 75.75 491 ALA A N 1
ATOM 4009 C CA . ALA A 1 491 ? -19.932 14.256 15.552 1.00 75.75 491 ALA A CA 1
ATOM 4010 C C . ALA A 1 491 ? -21.291 14.220 16.272 1.00 75.75 491 ALA A C 1
ATOM 4012 O O . ALA A 1 491 ? -21.355 14.404 17.490 1.00 75.75 491 ALA A O 1
ATOM 4013 N N . ARG A 1 492 ? -22.378 13.920 15.551 1.00 77.19 492 ARG A N 1
ATOM 4014 C CA . ARG A 1 492 ? -23.722 13.778 16.124 1.00 77.19 492 ARG A CA 1
ATOM 4015 C C . ARG A 1 492 ? -23.802 12.608 17.104 1.00 77.19 492 ARG A C 1
ATOM 4017 O O . ARG A 1 492 ? -24.289 12.778 18.225 1.00 77.19 492 ARG A O 1
ATOM 4024 N N . ASN A 1 493 ? -23.331 11.429 16.706 1.00 70.19 493 ASN A N 1
ATOM 4025 C CA . ASN A 1 493 ? -23.367 10.230 17.548 1.00 70.19 493 ASN A CA 1
ATOM 4026 C C . ASN A 1 493 ? -22.533 10.410 18.815 1.00 70.19 493 ASN A C 1
ATOM 4028 O O . ASN A 1 493 ? -22.926 10.013 19.918 1.00 70.19 493 ASN A O 1
ATOM 4032 N N . LEU A 1 494 ? -21.400 11.078 18.656 1.00 68.38 494 LEU A N 1
ATOM 4033 C CA . LEU A 1 494 ? -20.514 11.470 19.725 1.00 68.38 494 LEU A CA 1
ATOM 4034 C C . LEU A 1 494 ? -21.189 12.427 20.725 1.00 68.38 494 LEU A C 1
ATOM 4036 O O . LEU A 1 494 ? -21.183 12.159 21.930 1.00 68.38 494 LEU A O 1
ATOM 4040 N N . GLN A 1 495 ? -21.831 13.500 20.248 1.00 69.69 495 GLN A N 1
ATOM 4041 C CA . GLN A 1 495 ? -22.582 14.430 21.102 1.00 69.69 495 GLN A CA 1
ATOM 4042 C C . GLN A 1 495 ? -23.702 13.719 21.868 1.00 69.69 495 GLN A C 1
ATOM 4044 O O . GLN A 1 495 ? -23.847 13.900 23.082 1.00 69.69 495 GLN A O 1
ATOM 4049 N N . TYR A 1 496 ? -24.452 12.850 21.190 1.00 67.50 496 TYR A N 1
ATOM 4050 C CA . TYR A 1 496 ? -25.531 12.090 21.811 1.00 67.50 496 TYR A CA 1
ATOM 4051 C C . TYR A 1 496 ? -25.024 11.240 22.988 1.00 67.50 496 TYR A C 1
ATOM 4053 O O . TYR A 1 496 ? -25.552 11.323 24.098 1.00 67.50 496 TYR A O 1
ATOM 4061 N N . LYS A 1 497 ? -23.936 10.489 22.793 1.00 68.31 497 LYS A N 1
ATOM 4062 C CA . LYS A 1 497 ? -23.335 9.658 23.849 1.00 68.31 497 LYS A CA 1
ATOM 4063 C C . LYS A 1 497 ? -22.802 10.477 25.027 1.00 68.31 497 LYS A C 1
ATOM 4065 O O . LYS A 1 497 ? -22.861 9.997 26.159 1.00 68.31 497 LYS A O 1
ATOM 4070 N N . THR A 1 498 ? -22.312 11.699 24.796 1.00 67.00 498 THR A N 1
ATOM 4071 C CA . THR A 1 498 ? -21.877 12.581 25.895 1.00 67.00 498 THR A CA 1
ATOM 4072 C C . THR A 1 498 ? -23.033 13.096 26.748 1.00 67.00 498 THR A C 1
ATOM 4074 O O . THR A 1 498 ? -22.866 13.222 27.955 1.00 67.00 498 THR A O 1
ATOM 4077 N N . LYS A 1 499 ? -24.213 13.333 26.159 1.00 65.44 499 LYS A N 1
ATOM 4078 C CA . LYS A 1 499 ? -25.375 13.895 26.866 1.00 65.44 499 LYS A CA 1
ATOM 4079 C C . LYS A 1 499 ? -26.085 12.888 27.779 1.00 65.44 499 LYS A C 1
ATOM 4081 O O . LYS A 1 499 ? -26.656 13.283 28.788 1.00 65.44 499 LYS A O 1
ATOM 4086 N N . TYR A 1 500 ? -26.062 11.599 27.432 1.00 59.97 500 TYR A N 1
ATOM 4087 C CA . TYR A 1 500 ? -26.887 10.576 28.093 1.00 59.97 500 TYR A CA 1
ATOM 4088 C C . TYR A 1 500 ? -26.129 9.623 29.033 1.00 59.97 500 TYR A C 1
ATOM 4090 O O . TYR A 1 500 ? -26.755 8.776 29.666 1.00 59.97 500 TYR A O 1
ATOM 4098 N N . LYS A 1 501 ? -24.802 9.748 29.178 1.00 58.31 501 LYS A N 1
ATOM 4099 C CA . LYS A 1 501 ? -24.013 8.934 30.122 1.00 58.31 501 LYS A CA 1
ATOM 4100 C C . LYS A 1 501 ? -23.400 9.795 31.228 1.00 58.31 501 LYS A C 1
ATOM 4102 O O . LYS A 1 501 ? -22.243 10.191 31.138 1.00 58.31 501 LYS A O 1
ATOM 4107 N N . ASN A 1 502 ? -24.168 9.987 32.301 1.00 53.00 502 ASN A N 1
ATOM 4108 C CA . ASN A 1 502 ? -23.664 10.457 33.598 1.00 53.00 502 ASN A CA 1
ATOM 4109 C C . ASN A 1 502 ? -22.963 9.349 34.414 1.00 53.00 502 ASN A C 1
ATOM 4111 O O . ASN A 1 502 ? -22.475 9.628 35.503 1.00 53.00 502 ASN A O 1
ATOM 4115 N N . SER A 1 503 ? -22.869 8.106 33.915 1.00 52.62 503 SER A N 1
ATOM 4116 C CA . SER A 1 503 ? -22.115 7.047 34.599 1.00 52.62 503 SER A CA 1
ATOM 4117 C C . SER A 1 503 ? -20.682 6.936 34.058 1.00 52.62 503 SER A C 1
ATOM 4119 O O . SER A 1 503 ? -20.432 6.722 32.865 1.00 52.62 503 SER A O 1
ATOM 4121 N N . ILE A 1 504 ? -19.733 7.131 34.970 1.00 52.28 504 ILE A N 1
ATOM 4122 C CA . ILE A 1 504 ? -18.280 7.140 34.788 1.00 52.28 504 ILE A CA 1
ATOM 4123 C C . ILE A 1 504 ? -17.795 5.703 34.536 1.00 52.28 504 ILE A C 1
ATOM 4125 O O . ILE A 1 504 ? -17.207 5.081 35.406 1.00 52.28 504 ILE A O 1
ATOM 4129 N N . ASN A 1 505 ? -18.063 5.131 33.360 1.00 58.84 505 ASN A N 1
ATOM 4130 C CA . ASN A 1 505 ? -17.495 3.830 32.989 1.00 58.84 505 ASN A CA 1
ATOM 4131 C C . ASN A 1 505 ? -16.465 3.983 31.865 1.00 58.84 505 ASN A C 1
ATOM 4133 O O . ASN A 1 505 ? -16.777 4.436 30.762 1.00 58.84 505 ASN A O 1
ATOM 4137 N N . THR A 1 506 ? -15.239 3.536 32.148 1.00 60.31 506 THR A N 1
ATOM 4138 C CA . THR A 1 506 ? -14.060 3.446 31.262 1.00 60.31 506 THR A CA 1
ATOM 4139 C C . THR A 1 506 ? -14.365 2.843 29.883 1.00 60.31 506 THR A C 1
ATOM 4141 O O . THR A 1 506 ? -13.776 3.248 28.878 1.00 60.31 506 THR A O 1
ATOM 4144 N N . HIS A 1 507 ? -15.363 1.962 29.791 1.00 66.06 507 HIS A N 1
ATOM 4145 C CA . HIS A 1 507 ? -15.821 1.330 28.548 1.00 66.06 507 HIS A CA 1
ATOM 4146 C C . HIS A 1 507 ? -16.345 2.299 27.473 1.00 66.06 507 HIS A C 1
ATOM 4148 O O . HIS A 1 507 ? -16.480 1.921 26.308 1.00 66.06 507 HIS A O 1
ATOM 4154 N N . THR A 1 508 ? -16.653 3.556 27.808 1.00 68.81 508 THR A N 1
ATOM 4155 C CA . THR A 1 508 ? -17.137 4.518 26.805 1.00 68.81 508 THR A CA 1
ATOM 4156 C C . THR A 1 508 ? -16.080 4.924 25.789 1.00 68.81 508 THR A C 1
ATOM 4158 O O . THR A 1 508 ? -16.418 5.177 24.636 1.00 68.81 508 THR A O 1
ATOM 4161 N N . ASN A 1 509 ? -14.816 4.972 26.197 1.00 74.50 509 ASN A N 1
ATOM 4162 C CA . ASN A 1 509 ? -13.736 5.495 25.366 1.00 74.50 509 ASN A CA 1
ATOM 4163 C C . ASN A 1 509 ? -13.414 4.550 24.202 1.00 74.50 509 ASN A C 1
ATOM 4165 O O . ASN A 1 509 ? -13.318 4.979 23.055 1.00 74.50 509 ASN A O 1
ATOM 4169 N N . LEU A 1 510 ? -13.386 3.243 24.475 1.00 82.75 510 LEU A N 1
ATOM 4170 C CA . LEU A 1 510 ? -13.209 2.218 23.443 1.00 82.75 510 LEU A CA 1
ATOM 4171 C C . LEU A 1 510 ? -14.376 2.194 22.448 1.00 82.75 510 LEU A C 1
ATOM 4173 O O . LEU A 1 510 ? -14.171 1.931 21.269 1.00 82.75 510 LEU A O 1
ATOM 4177 N N . SER A 1 511 ? -15.594 2.527 22.890 1.00 79.69 511 SER A N 1
ATOM 4178 C CA . SER A 1 511 ? -16.755 2.555 21.993 1.00 79.69 511 SER A CA 1
ATOM 4179 C C . SER A 1 511 ? -16.665 3.640 20.915 1.00 79.69 511 SER A C 1
ATOM 4181 O O . SER A 1 511 ? -17.154 3.421 19.812 1.00 79.69 511 SER A O 1
ATOM 4183 N N . TYR A 1 512 ? -16.039 4.785 21.215 1.00 83.75 512 TYR A N 1
ATOM 4184 C CA . TYR A 1 512 ? -15.779 5.825 20.215 1.00 83.75 512 TYR A CA 1
ATOM 4185 C C . TYR A 1 512 ? -14.704 5.385 19.230 1.00 83.75 512 TYR A C 1
ATOM 4187 O O . TYR A 1 512 ? -14.826 5.625 18.036 1.00 83.75 512 TYR A O 1
ATOM 4195 N N . PHE A 1 513 ? -13.683 4.682 19.722 1.00 89.00 513 PHE A N 1
ATOM 4196 C CA . PHE A 1 513 ? -12.619 4.157 18.877 1.00 89.00 513 PHE A CA 1
ATOM 4197 C C . PHE A 1 513 ? -13.137 3.134 17.860 1.00 89.00 513 PHE A C 1
ATOM 4199 O O . PHE A 1 513 ? -12.823 3.223 16.680 1.00 89.00 513 PHE A O 1
ATOM 4206 N N . VAL A 1 514 ? -13.974 2.192 18.299 1.00 86.62 514 VAL A N 1
ATOM 4207 C CA . VAL A 1 514 ? -14.604 1.195 17.414 1.00 86.62 514 VAL A CA 1
ATOM 4208 C C . VAL A 1 514 ? -15.489 1.864 16.370 1.00 86.62 514 VAL A C 1
ATOM 4210 O O . VAL A 1 514 ? -15.484 1.469 15.211 1.00 86.62 514 VAL A O 1
ATOM 4213 N N . GLU A 1 515 ? -16.226 2.896 16.771 1.00 85.50 515 GLU A N 1
ATOM 4214 C CA . GLU A 1 515 ? -17.032 3.682 15.843 1.00 85.50 515 GLU A CA 1
ATOM 4215 C C . GLU A 1 515 ? -16.160 4.409 14.815 1.00 85.50 515 GLU A C 1
ATOM 4217 O O . GLU A 1 515 ? -16.492 4.397 13.637 1.00 85.50 515 GLU A O 1
ATOM 4222 N N . ALA A 1 516 ? -15.012 4.958 15.219 1.00 90.00 516 ALA A N 1
ATOM 4223 C CA . ALA A 1 516 ? -14.058 5.531 14.278 1.00 90.00 516 ALA A CA 1
ATOM 4224 C C . ALA A 1 516 ? -13.507 4.477 13.302 1.00 90.00 516 ALA A C 1
ATOM 4226 O O . ALA A 1 516 ? -13.488 4.734 12.107 1.00 90.00 516 ALA A O 1
ATOM 4227 N N . LEU A 1 517 ? -13.136 3.276 13.769 1.00 91.50 517 LEU A N 1
ATOM 4228 C CA . LEU A 1 517 ? -12.713 2.178 12.883 1.00 91.50 517 LEU A CA 1
ATOM 4229 C C . LEU A 1 517 ? -13.805 1.781 11.881 1.00 91.50 517 LEU A C 1
ATOM 4231 O O . LEU A 1 517 ? -13.509 1.484 10.728 1.00 91.50 517 LEU A O 1
ATOM 4235 N N . PHE A 1 518 ? -15.064 1.779 12.317 1.00 88.12 518 PHE A N 1
ATOM 4236 C CA . PHE A 1 518 ? -16.198 1.501 11.444 1.00 88.12 518 PHE A CA 1
ATOM 4237 C C . PHE A 1 518 ? -16.365 2.601 10.398 1.00 88.12 518 PHE A C 1
ATOM 4239 O O . PHE A 1 518 ? -16.477 2.308 9.216 1.00 88.12 518 PHE A O 1
ATOM 4246 N N . LEU A 1 519 ? -16.305 3.869 10.801 1.00 89.62 519 LEU A N 1
ATOM 4247 C CA . LEU A 1 519 ? -16.378 4.995 9.871 1.00 89.62 519 LEU A CA 1
ATOM 4248 C C . LEU A 1 519 ? -15.199 5.032 8.897 1.00 89.62 519 LEU A C 1
ATOM 4250 O O . LEU A 1 519 ? -15.390 5.426 7.752 1.00 89.62 519 LEU A O 1
ATOM 4254 N N . SER A 1 520 ? -14.019 4.550 9.294 1.00 92.19 520 SER A N 1
ATOM 4255 C CA . SER A 1 520 ? -12.895 4.364 8.375 1.00 92.19 520 SER A CA 1
ATOM 4256 C C . SER A 1 520 ? -13.243 3.448 7.201 1.00 92.19 520 SER A C 1
ATOM 4258 O O . SER A 1 520 ? -12.810 3.733 6.092 1.00 92.19 520 SER A O 1
ATOM 4260 N N . ILE A 1 521 ? -14.068 2.409 7.390 1.00 90.25 521 ILE A N 1
ATOM 4261 C CA . ILE A 1 521 ? -14.556 1.572 6.278 1.00 90.25 521 ILE A CA 1
ATOM 4262 C C . ILE A 1 521 ? -15.328 2.432 5.269 1.00 90.25 521 ILE A C 1
ATOM 4264 O O . ILE A 1 521 ? -15.049 2.369 4.076 1.00 90.25 521 ILE A O 1
ATOM 4268 N N . PHE A 1 522 ? -16.233 3.296 5.739 1.00 89.31 522 PHE A N 1
ATOM 4269 C CA . PHE A 1 522 ? -17.001 4.199 4.870 1.00 89.31 522 PHE A CA 1
ATOM 4270 C C . PHE A 1 522 ? -16.133 5.231 4.183 1.00 89.31 522 PHE A C 1
ATOM 4272 O O . PHE A 1 522 ? -16.362 5.522 3.017 1.00 89.31 522 PHE A O 1
ATOM 4279 N N . ILE A 1 523 ? -15.143 5.776 4.885 1.00 91.44 523 ILE A N 1
ATOM 4280 C CA . ILE A 1 523 ? -14.188 6.722 4.314 1.00 91.44 523 ILE A CA 1
ATOM 4281 C C . ILE A 1 523 ? -13.413 6.058 3.176 1.00 91.44 523 ILE A C 1
ATOM 4283 O O . ILE A 1 523 ? -13.319 6.632 2.096 1.00 91.44 523 ILE A O 1
ATOM 4287 N N . VAL A 1 524 ? -12.906 4.839 3.386 1.00 92.06 524 VAL A N 1
ATOM 4288 C CA . VAL A 1 524 ? -12.155 4.101 2.362 1.00 92.06 524 VAL A CA 1
ATOM 4289 C C . VAL A 1 524 ? -13.046 3.735 1.184 1.00 92.06 524 VAL A C 1
ATOM 4291 O O . VAL A 1 524 ? -12.643 3.949 0.046 1.00 92.06 524 VAL A O 1
ATOM 4294 N N . ILE A 1 525 ? -14.260 3.239 1.438 1.00 88.44 525 ILE A N 1
ATOM 4295 C CA . ILE A 1 525 ? -15.229 2.950 0.377 1.00 88.44 525 ILE A CA 1
ATOM 4296 C C . ILE A 1 525 ? -15.557 4.236 -0.383 1.00 88.44 525 ILE A C 1
ATOM 4298 O O . ILE A 1 525 ? -15.421 4.256 -1.593 1.00 88.44 525 ILE A O 1
ATOM 4302 N N . SER A 1 526 ? -15.885 5.337 0.296 1.00 89.56 526 SER A N 1
ATOM 4303 C CA . SER A 1 526 ? -16.184 6.626 -0.350 1.00 89.56 526 SER A CA 1
ATOM 4304 C C . SER A 1 526 ? -15.013 7.129 -1.188 1.00 89.56 526 SER A C 1
ATOM 4306 O O . SER A 1 526 ? -15.226 7.647 -2.278 1.00 89.56 526 SER A O 1
ATOM 4308 N N . LEU A 1 527 ? -13.779 6.935 -0.714 1.00 89.62 527 LEU A N 1
ATOM 4309 C CA . LEU A 1 527 ? -12.580 7.236 -1.483 1.00 89.62 527 LEU A CA 1
ATOM 4310 C C . LEU A 1 527 ? -12.482 6.351 -2.731 1.00 89.62 527 LEU A C 1
ATOM 4312 O O . LEU A 1 527 ? -12.186 6.868 -3.794 1.00 89.62 527 LEU A O 1
ATOM 4316 N N . GLN A 1 528 ? -12.791 5.057 -2.653 1.00 87.00 528 GLN A N 1
ATOM 4317 C CA . GLN A 1 528 ? -12.856 4.214 -3.852 1.00 87.00 528 GLN A CA 1
ATOM 4318 C C . GLN A 1 528 ? -13.951 4.659 -4.824 1.00 87.00 528 GLN A C 1
ATOM 4320 O O . GLN A 1 528 ? -13.711 4.719 -6.024 1.00 87.00 528 GLN A O 1
ATOM 4325 N N . LEU A 1 529 ? -15.147 4.971 -4.322 1.00 86.06 529 LEU A N 1
ATOM 4326 C CA . LEU A 1 529 ? -16.284 5.288 -5.183 1.00 86.06 529 LEU A CA 1
ATOM 4327 C C . LEU A 1 529 ? -16.126 6.665 -5.843 1.00 86.06 529 LEU A C 1
ATOM 4329 O O . LEU A 1 529 ? -16.394 6.812 -7.030 1.00 86.06 529 LEU A O 1
ATOM 4333 N N . PHE A 1 530 ? -15.700 7.677 -5.085 1.00 90.12 530 PHE A N 1
ATOM 4334 C CA . PHE A 1 530 ? -15.832 9.084 -5.476 1.00 90.12 530 PHE A CA 1
ATOM 4335 C C . PHE A 1 530 ? -14.512 9.811 -5.724 1.00 90.12 530 PHE A C 1
ATOM 4337 O O . PHE A 1 530 ? -14.524 11.021 -5.958 1.00 90.12 530 PHE A O 1
ATOM 4344 N N . TYR A 1 531 ? -13.373 9.121 -5.662 1.00 87.81 531 TYR A N 1
ATOM 4345 C CA . TYR A 1 531 ? -12.114 9.720 -6.088 1.00 87.81 531 TYR A CA 1
ATOM 4346 C C . TYR A 1 531 ? -12.097 9.836 -7.625 1.00 87.81 531 TYR A C 1
ATOM 4348 O O . TYR A 1 531 ? -12.409 8.853 -8.295 1.00 87.81 531 TYR A O 1
ATOM 4356 N N . PRO A 1 532 ? -11.756 11.002 -8.211 1.00 83.81 532 PRO A N 1
ATOM 4357 C CA . PRO A 1 532 ? -11.833 11.212 -9.660 1.00 83.81 532 PRO A CA 1
ATOM 4358 C C . PRO A 1 532 ? -10.962 10.255 -10.471 1.00 83.81 532 PRO A C 1
ATOM 4360 O O . PRO A 1 532 ? -11.384 9.797 -11.521 1.00 83.81 532 PRO A O 1
ATOM 4363 N N . ARG A 1 533 ? -9.801 9.844 -9.952 1.00 79.25 533 ARG A N 1
ATOM 4364 C CA . ARG A 1 533 ? -8.981 8.793 -10.580 1.00 79.25 533 ARG A CA 1
ATOM 4365 C C . ARG A 1 533 ? -9.639 7.407 -10.532 1.00 79.25 533 ARG A C 1
ATOM 4367 O O . ARG A 1 533 ? -9.006 6.454 -10.937 1.00 79.25 533 ARG A O 1
ATOM 4374 N N . GLY A 1 534 ? -10.849 7.269 -10.002 1.00 77.00 534 GLY A N 1
ATOM 4375 C CA . GLY A 1 534 ? -11.575 6.012 -9.873 1.00 77.00 534 GLY A CA 1
ATOM 4376 C C . GLY A 1 534 ? -10.991 5.046 -8.844 1.00 77.00 534 GLY A C 1
ATOM 4377 O O . GLY A 1 534 ? -10.029 5.337 -8.124 1.00 77.00 534 GLY A O 1
ATOM 4378 N N . SER A 1 535 ? -11.629 3.884 -8.765 1.00 75.62 535 SER A N 1
ATOM 4379 C CA . SER A 1 535 ? -11.223 2.764 -7.933 1.00 75.62 535 SER A CA 1
ATOM 4380 C C . SER A 1 535 ? -10.287 1.858 -8.718 1.00 75.62 535 SER A C 1
ATOM 4382 O O . SER A 1 535 ? -10.583 1.462 -9.844 1.00 75.62 535 SER A O 1
ATOM 4384 N N . PHE A 1 536 ? -9.189 1.488 -8.072 1.00 82.75 536 PHE A N 1
ATOM 4385 C CA . PHE A 1 536 ? -8.417 0.313 -8.445 1.00 82.75 536 PHE A CA 1
ATOM 4386 C C . PHE A 1 536 ? -8.525 -0.694 -7.306 1.00 82.75 536 PHE A C 1
ATOM 4388 O O . PHE A 1 536 ? -8.454 -0.298 -6.132 1.00 82.75 536 PHE A O 1
ATOM 4395 N N . LYS A 1 537 ? -8.633 -1.992 -7.616 1.00 87.50 537 LYS A N 1
ATOM 4396 C CA . LYS A 1 537 ? -8.789 -3.033 -6.585 1.00 87.50 537 LYS A CA 1
ATOM 4397 C C . LYS A 1 537 ? -7.669 -2.997 -5.546 1.00 87.50 537 LYS A C 1
ATOM 4399 O O . LYS A 1 537 ? -7.919 -3.236 -4.366 1.00 87.50 537 LYS A O 1
ATOM 4404 N N . TYR A 1 538 ? -6.444 -2.634 -5.932 1.00 84.38 538 TYR A N 1
ATOM 4405 C CA . TYR A 1 538 ? -5.319 -2.597 -4.995 1.00 84.38 538 TYR A CA 1
ATOM 4406 C C . TYR A 1 538 ? -5.457 -1.565 -3.880 1.00 84.38 538 TYR A C 1
ATOM 4408 O O . TYR A 1 538 ? -4.913 -1.763 -2.793 1.00 84.38 538 TYR A O 1
ATOM 4416 N N . TYR A 1 539 ? -6.227 -0.492 -4.070 1.00 87.88 539 TYR A N 1
ATOM 4417 C CA . TYR A 1 539 ? -6.460 0.448 -2.979 1.00 87.88 539 TYR A CA 1
ATOM 4418 C C . TYR A 1 539 ? -7.358 -0.133 -1.875 1.00 87.88 539 TYR A C 1
ATOM 4420 O O . TYR A 1 539 ? -7.386 0.407 -0.767 1.00 87.88 539 TYR A O 1
ATOM 4428 N N . LEU A 1 540 ? -8.004 -1.284 -2.106 1.00 91.94 540 LEU A N 1
ATOM 4429 C CA . LEU A 1 540 ? -8.690 -2.045 -1.060 1.00 91.94 540 LEU A CA 1
ATOM 4430 C C . LEU A 1 540 ? -7.726 -2.655 -0.032 1.00 91.94 540 LEU A C 1
ATOM 4432 O O . LEU A 1 540 ? -8.182 -3.051 1.040 1.00 91.94 540 LEU A O 1
ATOM 4436 N N . ILE A 1 541 ? -6.403 -2.635 -0.261 1.00 94.56 541 ILE A N 1
ATOM 4437 C CA . ILE A 1 541 ? -5.415 -2.874 0.810 1.00 94.56 541 ILE A CA 1
ATOM 4438 C C . ILE A 1 541 ? -5.666 -1.937 2.001 1.00 94.56 541 ILE A C 1
ATOM 4440 O O . ILE A 1 541 ? -5.524 -2.348 3.146 1.00 94.56 541 ILE A O 1
ATOM 4444 N N . LEU A 1 542 ? -6.091 -0.692 1.772 1.00 95.00 542 LEU A N 1
ATOM 4445 C CA . LEU A 1 542 ? -6.399 0.239 2.862 1.00 95.00 542 LEU A CA 1
ATOM 4446 C C . LEU A 1 542 ? -7.631 -0.198 3.675 1.00 95.00 542 LEU A C 1
ATOM 4448 O O . LEU A 1 542 ? -7.773 0.159 4.844 1.00 95.00 542 LEU A O 1
ATOM 4452 N N . LEU A 1 543 ? -8.528 -0.971 3.062 1.00 93.44 543 LEU A N 1
ATOM 4453 C CA . LEU A 1 543 ? -9.754 -1.460 3.678 1.00 93.44 543 LEU A CA 1
ATOM 4454 C C . LEU A 1 543 ? -9.504 -2.707 4.548 1.00 93.44 543 LEU A C 1
ATOM 4456 O O . LEU A 1 543 ? -10.168 -2.887 5.576 1.00 93.44 543 LEU A O 1
ATOM 4460 N N . THR A 1 544 ? -8.533 -3.552 4.175 1.00 94.94 544 THR A N 1
ATOM 4461 C CA . THR A 1 544 ? -8.303 -4.851 4.828 1.00 94.94 544 THR A CA 1
ATOM 4462 C C . THR A 1 544 ? -8.032 -4.769 6.330 1.00 94.94 544 THR A C 1
ATOM 4464 O O . THR A 1 544 ? -8.592 -5.611 7.040 1.00 94.94 544 THR A O 1
ATOM 4467 N N . PRO A 1 545 ? -7.284 -3.793 6.891 1.00 95.94 545 PRO A N 1
ATOM 4468 C CA . PRO A 1 545 ? -7.074 -3.729 8.333 1.00 95.94 545 PRO A CA 1
ATOM 4469 C C . PRO A 1 545 ? -8.362 -3.475 9.114 1.00 95.94 545 PRO A C 1
ATOM 4471 O O . PRO A 1 545 ? -8.591 -4.103 10.146 1.00 95.94 545 PRO A O 1
ATOM 4474 N N . PHE A 1 546 ? -9.222 -2.577 8.626 1.00 94.12 546 PHE A N 1
ATOM 4475 C CA . PHE A 1 546 ? -10.456 -2.208 9.323 1.00 94.12 546 PHE A CA 1
ATOM 4476 C C . PHE A 1 546 ? -11.456 -3.358 9.326 1.00 94.12 546 PHE A C 1
ATOM 4478 O O . PHE A 1 546 ? -12.035 -3.679 10.363 1.00 94.12 546 PHE A O 1
ATOM 4485 N N . ILE A 1 547 ? -11.588 -4.035 8.189 1.00 91.81 547 ILE A N 1
ATOM 4486 C CA . ILE A 1 547 ? -12.413 -5.234 8.071 1.00 91.81 547 ILE A CA 1
ATOM 4487 C C . ILE A 1 547 ? -11.876 -6.358 8.955 1.00 91.81 547 ILE A C 1
ATOM 4489 O O . ILE A 1 547 ? -12.642 -7.020 9.650 1.00 91.81 547 ILE A O 1
ATOM 4493 N N . SER A 1 548 ? -10.557 -6.544 8.978 1.00 92.31 548 SER A N 1
ATOM 4494 C CA . SER A 1 548 ? -9.915 -7.561 9.813 1.00 92.31 548 SER A CA 1
ATOM 4495 C C . SER A 1 548 ? -10.049 -7.271 11.307 1.00 92.31 548 SER A C 1
ATOM 4497 O O . SER A 1 548 ? -9.934 -8.186 12.108 1.00 92.31 548 SER A O 1
ATOM 4499 N N . LEU A 1 549 ? -10.304 -6.024 11.714 1.00 91.00 549 LEU A N 1
ATOM 4500 C CA . LEU A 1 549 ? -10.637 -5.667 13.098 1.00 91.00 549 LEU A CA 1
ATOM 4501 C C . LEU A 1 549 ? -12.134 -5.852 13.408 1.00 91.00 549 LEU A C 1
ATOM 4503 O O . LEU A 1 549 ? -12.488 -6.204 14.536 1.00 91.00 549 LEU A O 1
ATOM 4507 N N . LEU A 1 550 ? -13.001 -5.622 12.415 1.00 88.00 550 LEU A N 1
ATOM 4508 C CA . LEU A 1 550 ? -14.467 -5.595 12.521 1.00 88.00 550 LEU A CA 1
ATOM 4509 C C . LEU A 1 550 ? -15.138 -6.769 11.781 1.00 88.00 550 LEU A C 1
ATOM 4511 O O . LEU A 1 550 ? -16.216 -6.618 11.199 1.00 88.00 550 LEU A O 1
ATOM 4515 N N . PHE A 1 551 ? -14.494 -7.939 11.792 1.00 83.00 551 PHE A N 1
ATOM 4516 C CA . PHE A 1 551 ? -14.964 -9.113 11.054 1.00 83.00 551 PHE A CA 1
ATOM 4517 C C . PHE A 1 551 ? -16.221 -9.750 11.658 1.00 83.00 551 PHE A C 1
ATOM 4519 O O . PHE A 1 551 ? -16.962 -10.436 10.955 1.00 83.00 551 PHE A O 1
ATOM 4526 N N . ASP A 1 552 ? -16.474 -9.536 12.951 1.00 81.19 552 ASP A N 1
ATOM 4527 C CA . ASP A 1 552 ? -17.707 -9.962 13.608 1.00 81.19 552 ASP A CA 1
ATOM 4528 C C . ASP A 1 552 ? -18.745 -8.830 13.565 1.00 81.19 552 ASP A C 1
ATOM 4530 O O . ASP A 1 552 ? -18.779 -7.948 14.424 1.00 81.19 552 ASP A O 1
ATOM 4534 N N . ILE A 1 553 ? -19.609 -8.847 12.547 1.00 61.38 553 ILE A N 1
ATOM 4535 C CA . ILE A 1 553 ? -20.689 -7.859 12.363 1.00 61.38 553 ILE A CA 1
ATOM 4536 C C . ILE A 1 553 ? -21.713 -7.918 13.508 1.00 61.38 553 ILE A C 1
ATOM 4538 O O . ILE A 1 553 ? -22.189 -6.885 13.999 1.00 61.38 553 ILE A O 1
ATOM 4542 N N . GLU A 1 554 ? -21.996 -9.120 14.018 1.00 61.72 554 GLU A N 1
ATOM 4543 C CA . GLU A 1 554 ? -22.812 -9.307 15.221 1.00 61.72 554 GLU A CA 1
ATOM 4544 C C . GLU A 1 554 ? -22.139 -8.753 16.478 1.00 61.72 554 GLU A C 1
ATOM 4546 O O . GLU A 1 554 ? -22.810 -8.578 17.496 1.00 61.72 554 GLU A O 1
ATOM 4551 N N . ASP A 1 555 ? -20.871 -8.364 16.385 1.00 57.38 555 ASP A N 1
ATOM 4552 C CA . ASP A 1 555 ? -20.105 -7.686 17.418 1.00 57.38 555 ASP A CA 1
ATOM 4553 C C . ASP A 1 555 ? -19.544 -6.326 16.963 1.00 57.38 555 ASP A C 1
ATOM 4555 O O . ASP A 1 555 ? -18.687 -5.751 17.628 1.00 57.38 555 ASP A O 1
ATOM 4559 N N . LEU A 1 556 ? -20.173 -5.669 15.967 1.00 54.88 556 LEU A N 1
ATOM 4560 C CA . LEU A 1 556 ? -20.090 -4.197 15.784 1.00 54.88 556 LEU A CA 1
ATOM 4561 C C . LEU A 1 556 ? -20.411 -3.438 17.091 1.00 54.88 556 LEU A C 1
ATOM 4563 O O . LEU A 1 556 ? -20.083 -2.269 17.288 1.00 54.88 556 LEU A O 1
ATOM 4567 N N . SER A 1 557 ? -21.037 -4.143 18.033 1.00 48.69 557 SER A N 1
ATOM 4568 C CA . SER A 1 557 ? -21.012 -3.869 19.456 1.00 48.69 557 SER A CA 1
ATOM 4569 C C . SER A 1 557 ? -19.833 -4.554 20.150 1.00 48.69 557 SER A C 1
ATOM 4571 O O . SER A 1 557 ? -20.069 -5.354 21.049 1.00 48.69 557 SER A O 1
ATOM 4573 N N . LEU A 1 558 ? -18.597 -4.135 19.868 1.00 53.94 558 LEU A N 1
ATOM 4574 C CA . LEU A 1 558 ? -17.389 -4.573 20.584 1.00 53.94 558 LEU A CA 1
ATOM 4575 C C . LEU A 1 558 ? -17.534 -4.454 22.124 1.00 53.94 558 LEU A C 1
ATOM 4577 O O . LEU A 1 558 ? -16.759 -4.997 22.891 1.00 53.94 558 LEU A O 1
ATOM 4581 N N . HIS A 1 559 ? -18.577 -3.752 22.579 1.00 46.97 559 HIS A N 1
ATOM 4582 C CA . HIS A 1 559 ? -19.221 -3.848 23.885 1.00 46.97 559 HIS A CA 1
ATOM 4583 C C . HIS A 1 559 ? -19.431 -5.254 24.469 1.00 46.97 559 HIS A C 1
ATOM 4585 O O . HIS A 1 559 ? -19.145 -5.376 25.648 1.00 46.97 559 HIS A O 1
ATOM 4591 N N . LYS A 1 560 ? -19.930 -6.289 23.771 1.00 50.94 560 LYS A N 1
ATOM 4592 C CA . LYS A 1 560 ? -20.128 -7.598 24.440 1.00 50.94 560 LYS A CA 1
ATOM 4593 C C . LYS A 1 560 ? -18.783 -8.250 24.764 1.00 50.94 560 LYS A C 1
ATOM 4595 O O . LYS A 1 560 ? -18.593 -8.656 25.903 1.00 50.94 560 LYS A O 1
ATOM 4600 N N . ALA A 1 561 ? -17.825 -8.226 23.838 1.00 48.69 561 ALA A N 1
ATOM 4601 C CA . ALA A 1 561 ? -16.455 -8.670 24.102 1.00 48.69 561 ALA A CA 1
ATOM 4602 C C . ALA A 1 561 ? -15.705 -7.793 25.134 1.00 48.69 561 ALA A C 1
ATOM 4604 O O . ALA A 1 561 ? -14.961 -8.318 25.952 1.00 48.69 561 ALA A O 1
ATOM 4605 N N . ILE A 1 562 ? -15.920 -6.469 25.141 1.00 55.19 562 ILE A N 1
ATOM 4606 C CA . ILE A 1 562 ? -15.347 -5.538 26.135 1.00 55.19 562 ILE A CA 1
ATOM 4607 C C . ILE A 1 562 ? -15.953 -5.733 27.536 1.00 55.19 562 ILE A C 1
ATOM 4609 O O . ILE A 1 562 ? -15.274 -5.480 28.528 1.00 55.19 562 ILE A O 1
ATOM 4613 N N . LEU A 1 563 ? -17.239 -6.086 27.627 1.00 53.34 563 LEU A N 1
ATOM 4614 C CA . LEU A 1 563 ? -17.982 -6.152 28.892 1.00 53.34 563 LEU A CA 1
ATOM 4615 C C . LEU A 1 563 ? -18.028 -7.563 29.486 1.00 53.34 563 LEU A C 1
ATOM 4617 O O . LEU A 1 563 ? -18.159 -7.697 30.698 1.00 53.34 563 LEU A O 1
ATOM 4621 N N . ILE A 1 564 ? -17.926 -8.613 28.670 1.00 55.50 564 ILE A N 1
ATOM 4622 C CA . ILE A 1 564 ? -17.893 -9.995 29.150 1.00 55.50 564 ILE A CA 1
ATOM 4623 C C . ILE A 1 564 ? -16.428 -10.386 29.312 1.00 55.50 564 ILE A C 1
ATOM 4625 O O . ILE A 1 564 ? -15.814 -10.994 28.441 1.00 55.50 564 ILE A O 1
ATOM 4629 N N . GLU A 1 565 ? -15.870 -10.034 30.466 1.00 53.47 565 GLU A N 1
ATOM 4630 C CA . GLU A 1 565 ? -14.452 -10.175 30.815 1.00 53.47 565 GLU A CA 1
ATOM 4631 C C . GLU A 1 565 ? -13.904 -11.623 30.786 1.00 53.47 565 GLU A C 1
ATOM 4633 O O . GLU A 1 565 ? -12.740 -11.843 31.109 1.00 53.47 565 GLU A O 1
ATOM 4638 N N . LYS A 1 566 ? -14.704 -12.635 30.414 1.00 53.97 566 LYS A N 1
ATOM 4639 C CA . LYS A 1 566 ? -14.330 -14.061 30.484 1.00 53.97 566 LYS A CA 1
ATOM 4640 C C . LYS A 1 566 ? -14.983 -14.990 29.450 1.00 53.97 566 LYS A C 1
ATOM 4642 O O . LYS A 1 566 ? -14.863 -16.203 29.598 1.00 53.97 566 LYS A O 1
ATOM 4647 N N . SER A 1 567 ? -15.678 -14.506 28.415 1.00 58.09 567 SER A N 1
ATOM 4648 C CA . SER A 1 567 ? -16.232 -15.450 27.428 1.00 58.09 567 SER A CA 1
ATOM 4649 C C . SER A 1 567 ? -15.119 -16.005 26.541 1.00 58.09 567 SER A C 1
ATOM 4651 O O . SER A 1 567 ? -14.469 -15.249 25.814 1.00 58.09 567 SER A O 1
ATOM 4653 N N . ASP A 1 568 ? -14.921 -17.322 26.579 1.00 72.69 568 ASP A N 1
ATOM 4654 C CA . ASP A 1 568 ? -14.040 -18.041 25.663 1.00 72.69 568 ASP A CA 1
ATOM 4655 C C . ASP A 1 568 ? -14.423 -17.728 24.213 1.00 72.69 568 ASP A C 1
ATOM 4657 O O . ASP A 1 568 ? -15.431 -18.218 23.702 1.00 72.69 568 ASP A O 1
ATOM 4661 N N . PHE A 1 569 ? -13.612 -16.914 23.531 1.00 80.81 569 PHE A N 1
ATOM 4662 C CA . PHE A 1 569 ? -13.778 -16.701 22.097 1.00 80.81 569 PHE A CA 1
ATOM 4663 C C . PHE A 1 569 ? -13.646 -18.048 21.385 1.00 80.81 569 PHE A C 1
ATOM 4665 O O . PHE A 1 569 ? -12.612 -18.722 21.479 1.00 80.81 569 PHE A O 1
ATOM 4672 N N . ARG A 1 570 ? -14.709 -18.424 20.674 1.00 83.44 570 ARG A N 1
ATOM 4673 C CA . ARG A 1 570 ? -14.758 -19.581 19.786 1.00 83.44 570 ARG A CA 1
ATOM 4674 C C . ARG A 1 570 ? -14.814 -19.062 18.362 1.00 83.44 570 ARG A C 1
ATOM 4676 O O . ARG A 1 570 ? -15.608 -18.181 18.054 1.00 83.44 570 ARG A O 1
ATOM 4683 N N . PHE A 1 571 ? -13.949 -19.591 17.510 1.00 84.25 571 PHE A N 1
ATOM 4684 C CA . PHE A 1 571 ? -13.960 -19.242 16.100 1.00 84.25 571 PHE A CA 1
ATOM 4685 C C . PHE A 1 571 ? -15.213 -19.826 15.437 1.00 84.25 571 PHE A C 1
ATOM 4687 O O . PHE A 1 571 ? -15.466 -21.026 15.546 1.00 84.25 571 PHE A O 1
ATOM 4694 N N . TYR A 1 572 ? -15.973 -18.991 14.732 1.00 85.12 572 TYR A N 1
ATOM 4695 C CA . TYR A 1 572 ? -17.131 -19.402 13.942 1.00 85.12 572 TYR A CA 1
ATOM 4696 C C . TYR A 1 572 ? -16.863 -19.153 12.458 1.00 85.12 572 TYR A C 1
ATOM 4698 O O . TYR A 1 572 ? -16.258 -18.147 12.096 1.00 85.12 572 TYR A O 1
ATOM 4706 N N . LYS A 1 573 ? -17.374 -20.027 11.578 1.00 87.50 573 LYS A N 1
ATOM 4707 C CA . LYS A 1 573 ? -17.181 -19.915 10.116 1.00 87.50 573 LYS A CA 1
ATOM 4708 C C . LYS A 1 573 ? -17.613 -18.557 9.550 1.00 87.50 573 LYS A C 1
ATOM 4710 O O . LYS A 1 573 ? -17.000 -18.071 8.608 1.00 87.50 573 LYS A O 1
ATOM 4715 N N . ARG A 1 574 ? -18.611 -17.908 10.161 1.00 84.31 574 ARG A N 1
ATOM 4716 C CA . ARG A 1 574 ? -19.076 -16.560 9.784 1.00 84.31 574 ARG A CA 1
ATOM 4717 C C . ARG A 1 574 ? -17.978 -15.489 9.825 1.00 84.31 574 ARG A C 1
ATOM 4719 O O . ARG A 1 574 ? -18.067 -14.507 9.104 1.00 84.31 574 ARG A O 1
ATOM 4726 N N . TYR A 1 575 ? -16.921 -15.689 10.611 1.00 86.06 575 TYR A N 1
ATOM 4727 C CA . TYR A 1 575 ? -15.776 -14.775 10.682 1.00 86.06 575 TYR A CA 1
ATOM 4728 C C . TYR A 1 575 ? -14.936 -14.755 9.404 1.00 86.06 575 TYR A C 1
ATOM 4730 O O . TYR A 1 575 ? -14.130 -13.851 9.218 1.00 86.06 575 TYR A O 1
ATOM 4738 N N . LEU A 1 576 ? -15.156 -15.717 8.502 1.00 88.81 576 LEU A N 1
ATOM 4739 C CA . LEU A 1 576 ? -14.556 -15.741 7.173 1.00 88.81 576 LEU A CA 1
ATOM 4740 C C . LEU A 1 576 ? -15.364 -14.957 6.132 1.00 88.81 576 LEU A C 1
ATOM 4742 O O . LEU A 1 576 ? -14.842 -14.742 5.044 1.00 88.81 576 LEU A O 1
ATOM 4746 N N . ILE A 1 577 ? -16.589 -14.498 6.434 1.00 88.44 577 ILE A N 1
ATOM 4747 C CA . ILE A 1 577 ? -17.419 -13.731 5.483 1.00 88.44 577 ILE A CA 1
ATOM 4748 C C . ILE A 1 577 ? -16.649 -12.546 4.883 1.00 88.44 577 ILE A C 1
ATOM 4750 O O . ILE A 1 577 ? -16.653 -12.412 3.663 1.00 88.44 577 ILE A O 1
ATOM 4754 N N . PRO A 1 578 ? -15.929 -11.718 5.662 1.00 88.06 578 PRO A N 1
ATOM 4755 C CA . PRO A 1 578 ? -15.237 -10.578 5.075 1.00 88.06 578 PRO A CA 1
ATOM 4756 C C . PRO A 1 578 ? -14.082 -10.971 4.148 1.00 88.06 578 PRO A C 1
ATOM 4758 O O . PRO A 1 578 ? -13.817 -10.289 3.160 1.00 88.06 578 PRO A O 1
ATOM 4761 N N . ILE A 1 579 ? -13.415 -12.095 4.424 1.00 91.38 579 ILE A N 1
ATOM 4762 C CA . ILE A 1 579 ? -12.404 -12.660 3.522 1.00 91.38 579 ILE A CA 1
ATOM 4763 C C . ILE A 1 579 ? -13.059 -13.185 2.257 1.00 91.38 579 ILE A C 1
ATOM 4765 O O . ILE A 1 579 ? -12.558 -12.930 1.168 1.00 91.38 579 ILE A O 1
ATOM 4769 N N . PHE A 1 580 ? -14.175 -13.897 2.394 1.00 92.56 580 PHE A N 1
ATOM 4770 C CA . PHE A 1 580 ? -14.920 -14.412 1.256 1.00 92.56 580 PHE A CA 1
ATOM 4771 C C . PHE A 1 580 ? -15.374 -13.274 0.338 1.00 92.56 580 PHE A C 1
ATOM 4773 O O . PHE A 1 580 ? -15.116 -13.329 -0.857 1.00 92.56 580 PHE A O 1
ATOM 4780 N N . ILE A 1 581 ? -15.939 -12.195 0.890 1.00 91.12 581 ILE A 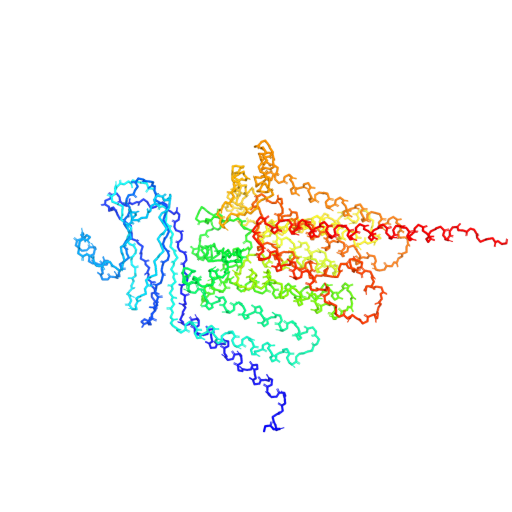N 1
ATOM 4781 C CA . ILE A 1 581 ? -16.300 -11.004 0.107 1.00 91.12 581 ILE A CA 1
ATOM 4782 C C . ILE A 1 581 ? -15.056 -10.372 -0.532 1.00 91.12 581 ILE A C 1
ATOM 4784 O O . ILE A 1 581 ? -15.117 -9.961 -1.684 1.00 91.12 581 ILE A O 1
ATOM 4788 N N . SER A 1 582 ? -13.913 -10.341 0.165 1.00 93.19 582 SER A N 1
ATOM 4789 C CA . SER A 1 582 ? -12.658 -9.845 -0.423 1.00 93.19 582 SER A CA 1
ATOM 4790 C C . SER A 1 582 ? -12.232 -10.675 -1.639 1.00 93.19 582 SER A C 1
ATOM 4792 O O . SER A 1 582 ? -11.815 -10.102 -2.638 1.00 93.19 582 SER A O 1
ATOM 4794 N N . TRP A 1 583 ? -12.379 -12.004 -1.591 1.00 93.75 583 TRP A N 1
ATOM 4795 C CA . TRP A 1 583 ? -12.117 -12.887 -2.735 1.00 93.75 583 TRP A CA 1
ATOM 4796 C C . TRP A 1 583 ? -13.121 -12.697 -3.868 1.00 93.75 583 TRP A C 1
ATOM 4798 O O . TRP A 1 583 ? -12.716 -12.662 -5.024 1.00 93.75 583 TRP A O 1
ATOM 4808 N N . VAL A 1 584 ? -14.406 -12.514 -3.549 1.00 92.88 584 VAL A N 1
ATOM 4809 C CA . VAL A 1 584 ? -15.428 -12.174 -4.549 1.00 92.88 584 VAL A CA 1
ATOM 4810 C C . VAL A 1 584 ? -15.046 -10.876 -5.257 1.00 92.88 584 VAL A C 1
ATOM 4812 O O . VAL A 1 584 ? -14.939 -10.865 -6.471 1.00 92.88 584 VAL A O 1
ATOM 4815 N N . VAL A 1 585 ? -14.746 -9.803 -4.521 1.00 91.12 585 VAL A N 1
ATOM 4816 C CA . VAL A 1 585 ? -14.315 -8.518 -5.102 1.00 91.12 585 VAL A CA 1
ATOM 4817 C C . VAL A 1 585 ? -13.027 -8.664 -5.919 1.00 91.12 585 VAL A C 1
ATOM 4819 O O . VAL A 1 585 ? -12.902 -8.047 -6.973 1.00 91.12 585 VAL A O 1
ATOM 4822 N N . PHE A 1 586 ? -12.081 -9.481 -5.453 1.00 90.81 586 PHE A N 1
ATOM 4823 C CA . PHE A 1 586 ? -10.817 -9.729 -6.142 1.00 90.81 586 PHE A CA 1
ATOM 4824 C C . PHE A 1 586 ? -11.021 -10.381 -7.519 1.00 90.81 586 PHE A C 1
ATOM 4826 O O . PHE A 1 586 ? -10.463 -9.886 -8.496 1.00 90.81 586 PHE A O 1
ATOM 4833 N N . PHE A 1 587 ? -11.862 -11.416 -7.604 1.00 90.81 587 PHE A N 1
ATOM 4834 C CA . PHE A 1 587 ? -12.155 -12.148 -8.845 1.00 90.81 587 PHE A CA 1
ATOM 4835 C C . PHE A 1 587 ? -13.301 -11.556 -9.679 1.00 90.81 587 PHE A C 1
ATOM 4837 O O . PHE A 1 587 ? -13.513 -11.960 -10.816 1.00 90.81 587 PHE A O 1
ATOM 4844 N N . CYS A 1 588 ? -14.096 -10.637 -9.129 1.00 89.38 588 CYS A N 1
ATOM 4845 C CA . CYS A 1 588 ? -15.168 -10.000 -9.884 1.00 89.38 588 CYS A CA 1
ATOM 4846 C C . CYS A 1 588 ? -14.595 -9.041 -10.923 1.00 89.38 588 CYS A C 1
ATOM 4848 O O . CYS A 1 588 ? -13.712 -8.238 -10.613 1.00 89.38 588 CYS A O 1
ATOM 4850 N N . TYR A 1 589 ? -15.198 -9.033 -12.109 1.00 86.38 589 TYR A N 1
ATOM 4851 C CA . TYR A 1 589 ? -14.938 -8.015 -13.117 1.00 86.38 589 TYR A CA 1
ATOM 4852 C C . TYR A 1 589 ? -15.076 -6.596 -12.545 1.00 86.38 589 TYR A C 1
ATOM 4854 O O . TYR A 1 589 ? -15.875 -6.339 -11.632 1.00 86.38 589 TYR A O 1
ATOM 4862 N N . ARG A 1 590 ? -14.298 -5.657 -13.092 1.00 80.81 590 ARG A N 1
ATOM 4863 C CA . ARG A 1 590 ? -14.099 -4.321 -12.516 1.00 80.81 590 ARG A CA 1
ATOM 4864 C C . ARG A 1 590 ? -15.387 -3.514 -12.312 1.00 80.81 590 ARG A C 1
ATOM 4866 O O . ARG A 1 590 ? -15.566 -2.837 -11.303 1.00 80.81 590 ARG A O 1
ATOM 4873 N N . TYR A 1 591 ? -16.344 -3.660 -13.223 1.00 81.56 591 TYR A N 1
ATOM 4874 C CA . TYR A 1 591 ? -17.639 -2.983 -13.124 1.00 81.56 591 TYR A CA 1
ATOM 4875 C C . TYR A 1 591 ? -18.623 -3.685 -12.180 1.00 81.56 591 TYR A C 1
ATOM 4877 O O . TYR A 1 591 ? -19.588 -3.076 -11.724 1.00 81.56 591 TYR A O 1
ATOM 4885 N N . VAL A 1 592 ? -18.373 -4.952 -11.842 1.00 85.38 592 VAL A N 1
ATOM 4886 C CA . VAL A 1 592 ? -19.227 -5.744 -10.947 1.00 85.38 592 VAL A CA 1
ATOM 4887 C C . VAL A 1 592 ? -18.840 -5.521 -9.490 1.00 85.38 592 VAL A C 1
ATOM 4889 O O . VAL A 1 592 ? -19.714 -5.373 -8.632 1.00 85.38 592 VAL A O 1
ATOM 4892 N N . TYR A 1 593 ? -17.539 -5.454 -9.185 1.00 85.88 593 TYR A N 1
ATOM 4893 C CA . TYR A 1 593 ? -17.103 -5.368 -7.791 1.00 85.88 593 TYR A CA 1
ATOM 4894 C C . TYR A 1 593 ? -17.579 -4.085 -7.100 1.00 85.88 593 TYR A C 1
ATOM 4896 O O . TYR A 1 593 ? -17.755 -4.074 -5.883 1.00 85.88 593 TYR A O 1
ATOM 4904 N N . PHE A 1 594 ? -17.846 -3.019 -7.857 1.00 81.75 594 PHE A N 1
ATOM 4905 C CA . PHE A 1 594 ? -18.394 -1.774 -7.329 1.00 81.75 594 PHE A CA 1
ATOM 4906 C C . PHE A 1 594 ? -19.750 -1.990 -6.641 1.00 81.75 594 PHE A C 1
ATOM 4908 O O . PHE A 1 594 ? -19.975 -1.507 -5.530 1.00 81.75 594 PHE A O 1
ATOM 4915 N N . PHE A 1 595 ? -20.630 -2.799 -7.240 1.00 85.12 595 PHE A N 1
ATOM 4916 C CA . PHE A 1 595 ? -21.906 -3.177 -6.627 1.00 85.12 595 PHE A CA 1
ATOM 4917 C C . PHE A 1 595 ? -21.711 -4.049 -5.398 1.00 85.12 595 PHE A C 1
ATOM 4919 O O . PHE A 1 595 ? -22.445 -3.902 -4.424 1.00 85.12 595 PHE A O 1
ATOM 4926 N N . VAL A 1 596 ? -20.702 -4.922 -5.415 1.00 88.69 596 VAL A N 1
ATOM 4927 C CA . VAL A 1 596 ? -20.347 -5.725 -4.242 1.00 88.69 596 VAL A CA 1
ATOM 4928 C C . VAL A 1 596 ? -19.901 -4.808 -3.101 1.00 88.69 596 VAL A C 1
ATOM 4930 O O . VAL A 1 596 ? -20.376 -4.973 -1.981 1.00 88.69 596 VAL A O 1
ATOM 4933 N N . LEU A 1 597 ? -19.076 -3.789 -3.371 1.00 85.06 597 LEU A N 1
ATOM 4934 C CA . LEU A 1 597 ? -18.655 -2.797 -2.374 1.00 85.06 597 LEU A CA 1
ATOM 4935 C C . LEU A 1 597 ? -19.832 -1.965 -1.847 1.00 85.06 597 LEU A C 1
ATOM 4937 O O . LEU A 1 597 ? -19.932 -1.760 -0.636 1.00 85.06 597 LEU A O 1
ATOM 4941 N N . ILE A 1 598 ? -20.748 -1.522 -2.715 1.00 83.50 598 ILE A N 1
ATOM 4942 C CA . ILE A 1 598 ? -21.968 -0.810 -2.299 1.00 83.50 598 ILE A CA 1
ATOM 4943 C C . ILE A 1 598 ? -22.856 -1.720 -1.449 1.00 83.50 598 ILE A C 1
ATOM 4945 O O . ILE A 1 598 ? -23.272 -1.323 -0.364 1.00 83.50 598 ILE A O 1
ATOM 4949 N N . GLY A 1 599 ? -23.126 -2.945 -1.899 1.00 88.81 599 GLY A N 1
ATOM 4950 C CA . GLY A 1 599 ? -23.919 -3.923 -1.157 1.00 88.81 599 GLY A CA 1
ATOM 4951 C C . GLY A 1 599 ? -23.305 -4.225 0.208 1.00 88.81 599 GLY A C 1
ATOM 4952 O O . GLY A 1 599 ? -24.010 -4.260 1.215 1.00 88.81 599 GLY A O 1
ATOM 4953 N N . TRP A 1 600 ? -21.978 -4.336 0.270 1.00 85.69 600 TRP A N 1
ATOM 4954 C CA . TRP A 1 600 ? -21.240 -4.522 1.514 1.00 85.69 600 TRP A CA 1
ATOM 4955 C C . TRP A 1 600 ? -21.351 -3.310 2.448 1.00 85.69 600 TRP A C 1
ATOM 4957 O O . TRP A 1 600 ? -21.580 -3.461 3.650 1.00 85.69 600 TRP A O 1
ATOM 4967 N N . CYS A 1 601 ? -21.258 -2.103 1.892 1.00 81.06 601 CYS A N 1
ATOM 4968 C CA . CYS A 1 601 ? -21.451 -0.841 2.600 1.00 81.06 601 CYS A CA 1
ATOM 4969 C C . CYS A 1 601 ? -22.869 -0.737 3.190 1.00 81.06 601 CYS A C 1
ATOM 4971 O O . CYS A 1 601 ? -23.036 -0.486 4.386 1.00 81.06 601 CYS A O 1
ATOM 4973 N N . LEU A 1 602 ? -23.895 -1.006 2.375 1.00 85.12 602 LEU A N 1
ATOM 4974 C CA . LEU A 1 602 ? -25.301 -1.006 2.782 1.00 85.12 602 LEU A CA 1
ATOM 4975 C C . LEU A 1 602 ? -25.582 -2.060 3.853 1.00 85.12 602 LEU A C 1
ATOM 4977 O O . LEU A 1 602 ? -26.270 -1.770 4.831 1.00 85.12 602 LEU A O 1
ATOM 4981 N N . TYR A 1 603 ? -25.001 -3.251 3.712 1.00 84.81 603 TYR A N 1
ATOM 4982 C CA . TYR A 1 603 ? -25.069 -4.305 4.717 1.00 84.81 603 TYR A CA 1
ATOM 4983 C C . TYR A 1 603 ? -24.516 -3.818 6.066 1.00 84.81 603 TYR A C 1
ATOM 4985 O O . TYR A 1 603 ? -25.195 -3.914 7.090 1.00 84.81 603 TYR A O 1
ATOM 4993 N N . TYR A 1 604 ? -23.330 -3.202 6.081 1.00 80.12 604 TYR A N 1
ATOM 4994 C CA . TYR A 1 604 ? -22.757 -2.639 7.304 1.00 80.12 604 TYR A CA 1
ATOM 4995 C C . TYR A 1 604 ? -23.611 -1.505 7.899 1.00 80.12 604 TYR A C 1
ATOM 4997 O O . TYR A 1 604 ? -23.786 -1.456 9.119 1.00 80.12 604 TYR A O 1
ATOM 5005 N N . LEU A 1 605 ? -24.186 -0.621 7.073 1.00 80.19 605 LEU A N 1
ATOM 5006 C CA . LEU A 1 605 ? -25.082 0.454 7.531 1.00 80.19 605 LEU A CA 1
ATOM 5007 C C . LEU A 1 605 ? -26.373 -0.079 8.142 1.00 80.19 605 LEU A C 1
ATOM 5009 O O . LEU A 1 605 ? -26.798 0.407 9.193 1.00 80.19 605 LEU A O 1
ATOM 5013 N N . TYR A 1 606 ? -26.984 -1.075 7.502 1.00 83.88 606 TYR A N 1
ATOM 5014 C CA . TYR A 1 606 ? -28.200 -1.717 7.983 1.00 83.88 606 TYR A CA 1
ATOM 5015 C C . TYR A 1 606 ? -27.988 -2.280 9.394 1.00 83.88 606 TYR A C 1
ATOM 5017 O O . TYR A 1 606 ? -28.705 -1.911 10.329 1.00 83.88 606 TYR A O 1
ATOM 5025 N N . TYR A 1 607 ? -26.928 -3.074 9.577 1.00 76.38 607 TYR A N 1
ATOM 5026 C CA . TYR A 1 607 ? -26.582 -3.651 10.878 1.00 76.38 607 TYR A CA 1
ATOM 5027 C C . TYR A 1 607 ? -26.200 -2.600 11.925 1.00 76.38 607 TYR A C 1
ATOM 5029 O O . TYR A 1 607 ? -26.536 -2.739 13.106 1.00 76.38 607 TYR A O 1
ATOM 5037 N N . TYR A 1 608 ? -25.509 -1.536 11.516 1.00 74.62 608 TYR A N 1
ATOM 5038 C CA . TYR A 1 608 ? -25.147 -0.446 12.416 1.00 74.62 608 TYR A CA 1
ATOM 5039 C C . TYR A 1 608 ? -26.383 0.304 12.938 1.00 74.62 608 TYR A C 1
ATOM 5041 O O . TYR A 1 608 ? -26.485 0.572 14.140 1.00 74.62 608 TYR A O 1
ATOM 5049 N N . ASN A 1 609 ? -27.347 0.604 12.062 1.00 75.31 609 ASN A N 1
ATOM 5050 C CA . ASN A 1 609 ? -28.561 1.340 12.417 1.00 75.31 609 ASN A CA 1
ATOM 5051 C C . ASN A 1 609 ? -29.484 0.534 13.344 1.00 75.31 609 ASN A C 1
ATOM 5053 O O . ASN A 1 609 ? -29.976 1.065 14.342 1.00 75.31 609 ASN A O 1
ATOM 5057 N N . ASP A 1 610 ? -29.684 -0.754 13.056 1.00 73.94 610 ASP A N 1
ATOM 5058 C CA . ASP A 1 610 ? -30.571 -1.613 13.848 1.00 73.94 610 ASP A CA 1
ATOM 5059 C C . ASP A 1 610 ? -30.113 -1.705 15.316 1.00 73.94 610 ASP A C 1
ATOM 5061 O O . ASP A 1 610 ? -30.873 -1.472 16.263 1.00 73.94 610 ASP A O 1
ATOM 5065 N N . LYS A 1 611 ? -28.803 -1.862 15.530 1.00 66.62 611 LYS A N 1
ATOM 5066 C CA . LYS A 1 611 ? -28.223 -1.847 16.879 1.00 66.62 611 LYS A CA 1
ATOM 5067 C C . LYS A 1 611 ? -28.313 -0.498 17.582 1.00 66.62 611 LYS A C 1
ATOM 5069 O O . LYS A 1 611 ? -28.410 -0.458 18.814 1.00 66.62 611 LYS A O 1
ATOM 5074 N N . PHE A 1 612 ? -28.258 0.607 16.841 1.00 63.88 612 PHE A N 1
ATOM 5075 C CA . PHE A 1 612 ? -28.425 1.935 17.425 1.00 63.88 612 PHE A CA 1
ATOM 5076 C C . PHE A 1 612 ? -29.857 2.131 17.946 1.00 63.88 612 PHE A C 1
ATOM 5078 O O . PHE A 1 612 ? -30.044 2.655 19.049 1.00 63.88 612 PHE A O 1
ATOM 5085 N N . LYS A 1 613 ? -30.860 1.629 17.211 1.00 63.16 613 LYS A N 1
ATOM 5086 C CA . LYS A 1 613 ? -32.272 1.654 17.627 1.00 63.16 613 LYS A CA 1
ATOM 5087 C C . LYS A 1 613 ? -32.522 0.840 18.898 1.00 63.16 613 LYS A C 1
ATOM 5089 O O . LYS A 1 613 ? -33.157 1.353 19.819 1.00 63.16 613 LYS A O 1
ATOM 5094 N N . ILE A 1 614 ? -31.983 -0.377 18.997 1.00 58.81 614 ILE A N 1
ATOM 5095 C CA . ILE A 1 614 ? -32.179 -1.246 20.176 1.00 58.81 614 ILE A CA 1
ATOM 5096 C C . ILE A 1 614 ? -31.662 -0.568 21.456 1.00 58.81 614 ILE A C 1
ATOM 5098 O O . ILE A 1 614 ? -32.375 -0.480 22.457 1.00 58.81 614 ILE A O 1
ATOM 5102 N N . ARG A 1 615 ? -30.458 0.018 21.406 1.00 60.03 615 ARG A N 1
ATOM 5103 C CA . ARG A 1 615 ? -29.864 0.724 22.558 1.00 60.03 615 ARG A CA 1
ATOM 5104 C C . ARG A 1 615 ? -30.675 1.938 23.002 1.00 60.03 615 ARG A C 1
ATOM 5106 O O . ARG A 1 615 ? -30.760 2.220 24.199 1.00 60.03 615 ARG A O 1
ATOM 5113 N N . TYR A 1 616 ? -31.259 2.665 22.051 1.00 57.47 616 TYR A N 1
ATOM 5114 C CA . TYR A 1 616 ? -32.124 3.801 22.355 1.00 57.47 616 TYR A CA 1
ATOM 5115 C C . TYR A 1 616 ? -33.331 3.359 23.192 1.00 57.47 616 TYR A C 1
ATOM 5117 O O . TYR A 1 616 ? -33.599 3.936 24.250 1.00 57.47 616 TYR A O 1
ATOM 5125 N N . VAL A 1 617 ? -34.006 2.287 22.767 1.00 60.16 617 VAL A N 1
ATOM 5126 C CA . VAL A 1 617 ? -35.184 1.739 23.454 1.00 60.16 617 VAL A CA 1
ATOM 5127 C C . VAL A 1 617 ? -34.838 1.242 24.861 1.00 60.16 617 VAL A C 1
ATOM 5129 O O . VAL A 1 617 ? -35.550 1.572 25.812 1.00 60.16 617 VAL A O 1
ATOM 5132 N N . GLU A 1 618 ? -33.731 0.514 25.026 1.00 65.38 618 GLU A N 1
ATOM 5133 C CA . GLU A 1 618 ? -33.293 0.009 26.337 1.00 65.38 618 GLU A CA 1
ATOM 5134 C C . GLU A 1 618 ? -32.967 1.141 27.322 1.00 65.38 618 GLU A C 1
ATOM 5136 O O . GLU A 1 618 ? -33.416 1.109 28.469 1.00 65.38 618 GLU A O 1
ATOM 5141 N N . SER A 1 619 ? -32.263 2.188 26.873 1.00 61.62 619 SER A N 1
ATOM 5142 C CA . SER A 1 619 ? -31.950 3.351 27.720 1.00 61.62 619 SER A CA 1
ATOM 5143 C C . SER A 1 619 ? -33.193 4.143 28.144 1.00 61.62 619 SER A C 1
ATOM 5145 O O . SER A 1 619 ? -33.248 4.700 29.242 1.00 61.62 619 SER A O 1
ATOM 5147 N N . LYS A 1 620 ? -34.220 4.193 27.286 1.00 64.31 620 LYS A N 1
ATOM 5148 C CA . LYS A 1 620 ? -35.488 4.857 27.601 1.00 64.31 620 LYS A CA 1
ATOM 5149 C C . LYS A 1 620 ? -36.277 4.043 28.627 1.00 64.31 620 LYS A C 1
ATOM 5151 O O . LYS A 1 620 ? -36.816 4.626 29.564 1.00 64.31 620 LYS A O 1
ATOM 5156 N N . LYS A 1 621 ? -36.286 2.709 28.502 1.00 68.44 621 LYS A N 1
ATOM 5157 C CA . LYS A 1 621 ? -36.911 1.800 29.478 1.00 68.44 621 LYS A CA 1
ATOM 5158 C C . LYS A 1 621 ? -36.239 1.868 30.854 1.00 68.44 621 LYS A C 1
ATOM 5160 O O . LYS A 1 621 ? -36.948 1.975 31.850 1.00 68.44 621 LYS A O 1
ATOM 5165 N N . SER A 1 622 ? -34.906 1.872 30.933 1.00 64.12 622 SER A N 1
ATOM 5166 C CA . SER A 1 622 ? -34.204 1.962 32.225 1.00 64.12 622 SER A CA 1
ATOM 5167 C C . SER A 1 622 ? -34.438 3.303 32.930 1.00 64.12 622 SER A C 1
ATOM 5169 O O . SER A 1 622 ? -34.691 3.329 34.132 1.00 64.12 622 SER A O 1
ATOM 5171 N N . ASN A 1 623 ? -34.462 4.414 32.187 1.00 60.97 623 ASN A N 1
ATOM 5172 C CA . ASN A 1 623 ? -34.794 5.729 32.746 1.00 60.97 623 ASN A CA 1
ATOM 5173 C C . ASN A 1 623 ? -36.258 5.843 33.207 1.00 60.97 623 ASN A C 1
ATOM 5175 O O . ASN A 1 623 ? -36.532 6.552 34.175 1.00 60.97 623 ASN A O 1
ATOM 5179 N N . LEU A 1 624 ? -37.195 5.157 32.544 1.00 67.19 624 LEU A N 1
ATOM 5180 C CA . LEU A 1 624 ? -38.594 5.084 32.984 1.00 67.19 624 LEU A CA 1
ATOM 5181 C C . LEU A 1 624 ? -38.745 4.251 34.267 1.00 67.19 624 LEU A C 1
ATOM 5183 O O . LEU A 1 624 ? -39.495 4.647 35.153 1.00 67.19 624 LEU A O 1
ATOM 5187 N N . LEU A 1 625 ? -37.985 3.160 34.410 1.00 63.06 625 LEU A N 1
ATOM 5188 C CA . LEU A 1 625 ? -37.981 2.329 35.621 1.00 63.06 625 LEU A CA 1
ATOM 5189 C C . LEU A 1 625 ? -37.363 3.043 36.836 1.00 63.06 625 LEU A C 1
ATOM 5191 O O . LEU A 1 625 ? -37.840 2.859 37.949 1.00 63.06 625 LEU A O 1
ATOM 5195 N N . ILE A 1 626 ? -36.356 3.902 36.637 1.00 60.72 626 ILE A N 1
ATOM 5196 C CA . ILE A 1 626 ? -35.747 4.696 37.724 1.00 60.72 626 ILE A CA 1
ATOM 5197 C C . ILE A 1 626 ? -36.660 5.854 38.175 1.00 60.72 626 ILE A C 1
ATOM 5199 O O . ILE A 1 626 ? -36.588 6.285 39.323 1.00 60.72 626 ILE A O 1
ATOM 5203 N N . LYS A 1 627 ? -37.534 6.355 37.291 1.00 56.34 627 LYS A N 1
ATOM 5204 C CA . LYS A 1 627 ? -38.488 7.434 37.602 1.00 56.34 627 LYS A CA 1
ATOM 5205 C C . LYS A 1 627 ? -39.847 6.952 38.112 1.00 56.34 627 LYS A C 1
ATOM 5207 O O . LYS A 1 627 ? -40.677 7.797 38.441 1.00 56.34 627 LYS A O 1
ATOM 5212 N N . ALA A 1 628 ? -40.092 5.645 38.194 1.00 51.62 628 ALA A N 1
ATOM 5213 C CA . ALA A 1 628 ? -41.289 5.145 38.855 1.00 51.62 628 ALA A CA 1
ATOM 5214 C C . ALA A 1 628 ? -41.217 5.528 40.349 1.00 51.62 628 ALA A C 1
ATOM 5216 O O . ALA A 1 628 ? -40.274 5.114 41.030 1.00 51.62 628 ALA A O 1
ATOM 5217 N N . PRO A 1 629 ? -42.149 6.348 40.874 1.00 52.72 629 PRO A N 1
ATOM 5218 C CA . PRO A 1 629 ? -42.132 6.727 42.279 1.00 52.72 629 PRO A CA 1
ATOM 5219 C C . PRO A 1 629 ? -42.239 5.458 43.123 1.00 52.72 629 PRO A C 1
ATOM 5221 O O . PRO A 1 629 ? -43.141 4.644 42.913 1.00 52.72 629 PRO A O 1
ATOM 5224 N N . LYS A 1 630 ? -41.317 5.279 44.077 1.00 56.50 630 LYS A N 1
ATOM 5225 C CA . LYS A 1 630 ? -41.479 4.280 45.137 1.00 56.50 630 LYS A CA 1
ATOM 5226 C C . LYS A 1 630 ? -42.768 4.635 45.877 1.00 56.50 630 LYS A C 1
ATOM 5228 O O . LYS A 1 630 ? -42.760 5.557 46.688 1.00 56.50 630 LYS A O 1
ATOM 5233 N N . LYS A 1 631 ? -43.873 3.953 45.555 1.00 57.78 631 LYS A N 1
ATOM 5234 C CA . LYS A 1 631 ? -45.078 3.976 46.385 1.00 57.78 631 LYS A CA 1
ATOM 5235 C C . LYS A 1 631 ? -44.650 3.500 47.774 1.00 57.78 631 LYS A C 1
ATOM 5237 O O . LYS A 1 631 ? -44.178 2.371 47.904 1.00 57.78 631 LYS A O 1
ATOM 5242 N N . LYS A 1 632 ? -44.698 4.414 48.742 1.00 52.12 632 LYS A N 1
ATOM 5243 C CA . LYS A 1 632 ? -44.732 4.079 50.163 1.00 52.12 632 LYS A CA 1
ATOM 5244 C C . LYS A 1 632 ? -46.140 3.643 50.517 1.00 52.12 632 LYS A C 1
ATOM 5246 O O . LYS A 1 632 ? -47.074 4.242 49.934 1.00 52.12 632 LYS A O 1
#

Sequence (632 aa):
MEGLNKKNIKKIGIIVGIVFIITGLIFNTILPSKFSRVHNSESLTLNEEDNYYVISIDPNINHIDYEFKIDFYTSISEESNCTVLILNSMEYQKFLVEDSLENITALKIINSIDEPRVDSLFYRGIFSSRNIGAIYILIINLENTSEIINYGYYYTISTPMFFYSAILLVIGAITIFSMLAWYLNGWKRYFSIGVGINLSLFFARITIMPYLFSELPTLISFFEIFDIEVFRDFEGYYIGWTDLFINGVFPYSEQYFGYAYGPLFILTTGSFAFLSIPSWSVGIPFLMSTLGTGYLIYLISRKLTNNEKYSICSMMLFFINPFTLIYASFIWLNASIFTFFVILSFYLALVKKNYLAMLTLGIASMYKQFALVFFPLLLLLMIMNNKGENRKIKLKNSIIYSLIFGITILLISLPFLILRFQSYIWGNIINISFSINSLITPGIYDNYPVTFNSFFFLIGAPDIILYSIAYMLGYYILLGGTLGITYLFYARNLQYKTKYKNSINTHTNLSYFVEALFLSIFIVISLQLFYPRGSFKYYLILLTPFISLLFDIEDLSLHKAILIEKSDFRFYKRYLIPIFISWVVFFCYRYVYFFVLIGWCLYYLYYYNDKFKIRYVESKKSNLLIKAPKKK

Nearest PDB structures (foldseek):
  6sni-assembly1_X  TM=6.321E-01  e=6.298E-03  Saccharomyces cerevisiae
  8b6l-assembly1_I  TM=4.406E-01  e=1.137E-02  Homo sapiens
  8ugh-assembly1_1N  TM=1.822E-01  e=6.020E-01  Sus scrofa